Protein 5MBW (pdb70)

Structure (mmCIF, N/CA/C/O backbone):
data_5MBW
#
_entry.id   5MBW
#
_cell.length_a   206.833
_cell.length_b   206.833
_cell.length_c   206.833
_cell.angle_alpha   90.00
_cell.angle_beta   90.00
_cell.angle_gamma   90.00
#
_symmetry.space_group_name_H-M   'F 2 3'
#
loop_
_entity.id
_entity.type
_entity.pdbx_description
1 polymer 'Beta-secretase 1'
2 polymer 'BACE1 INHIBITOR PEPTIDE Pep#3'
3 non-polymer 'CHLORIDE ION'
4 water water
#
loop_
_atom_site.group_PDB
_atom_site.id
_atom_site.type_symbol
_atom_site.label_atom_id
_atom_site.label_alt_id
_atom_site.label_comp_id
_atom_site.label_asym_id
_atom_site.label_entity_id
_atom_site.label_seq_id
_atom_site.pdbx_PDB_ins_code
_atom_site.Cartn_x
_atom_site.Cartn_y
_atom_site.Cartn_z
_atom_site.occupancy
_atom_site.B_iso_or_equiv
_atom_site.auth_seq_id
_atom_site.auth_comp_id
_atom_site.auth_asym_id
_atom_site.auth_atom_id
_atom_site.pdbx_PDB_model_num
ATOM 1 N N . GLY A 1 13 ? -12.906 -45.647 -80.239 1.00 126.30 58 GLY A N 1
ATOM 2 C CA . GLY A 1 13 ? -12.107 -44.399 -80.361 1.00 120.18 58 GLY A CA 1
ATOM 3 C C . GLY A 1 13 ? -10.921 -44.575 -81.291 1.00 121.78 58 GLY A C 1
ATOM 4 O O . GLY A 1 13 ? -9.990 -45.334 -80.989 1.00 112.76 58 GLY A O 1
ATOM 5 N N . SER A 1 14 ? -10.956 -43.858 -82.418 1.00 123.97 59 SER A N 1
ATOM 6 C CA . SER A 1 14 ? -9.919 -43.952 -83.462 1.00 122.74 59 SER A CA 1
ATOM 7 C C . SER A 1 14 ? -9.652 -42.639 -84.277 1.00 127.27 59 SER A C 1
ATOM 8 O O . SER A 1 14 ? -10.434 -42.256 -85.180 1.00 138.97 59 SER A O 1
ATOM 11 N N . PHE A 1 15 ? -8.529 -41.979 -83.961 1.00 106.02 60 PHE A N 1
ATOM 12 C CA . PHE A 1 15 ? -8.222 -40.632 -84.449 1.00 85.44 60 PHE A CA 1
ATOM 13 C C . PHE A 1 15 ? -6.827 -40.612 -85.019 1.00 80.18 60 PHE A C 1
ATOM 14 O O . PHE A 1 15 ? -5.915 -40.003 -84.482 1.00 74.72 60 PHE A O 1
ATOM 22 N N . VAL A 1 16 ? -6.658 -41.298 -86.129 1.00 83.62 61 VAL A N 1
ATOM 23 C CA . VAL A 1 16 ? -5.325 -41.632 -86.580 1.00 84.77 61 VAL A CA 1
ATOM 24 C C . VAL A 1 16 ? -4.510 -40.397 -86.931 1.00 83.97 61 VAL A C 1
ATOM 25 O O . VAL A 1 16 ? -3.305 -40.381 -86.721 1.00 92.58 61 VAL A O 1
ATOM 29 N N . GLU A 1 17 ? -5.177 -39.363 -87.425 1.00 84.55 62 GLU A N 1
ATOM 30 C CA . GLU A 1 17 ? -4.528 -38.088 -87.779 1.00 83.77 62 GLU A CA 1
ATOM 31 C C . GLU A 1 17 ? -3.779 -37.381 -86.652 1.00 71.57 62 GLU A C 1
ATOM 32 O O . GLU A 1 17 ? -2.869 -36.629 -86.909 1.00 70.00 62 GLU A O 1
ATOM 38 N N . MET A 1 18 ? -4.198 -37.594 -85.414 1.00 63.39 63 MET A N 1
ATOM 39 C CA . MET A 1 18 ? -3.671 -36.838 -84.310 1.00 60.12 63 MET A CA 1
ATOM 40 C C . MET A 1 18 ? -2.664 -37.648 -83.517 1.00 60.34 63 MET A C 1
ATOM 41 O O . MET A 1 18 ? -1.970 -37.105 -82.672 1.00 61.42 63 MET A O 1
ATOM 46 N N . VAL A 1 19 ? -2.581 -38.948 -83.779 1.00 61.25 64 VAL A N 1
ATOM 47 C CA . VAL A 1 19 ? -1.576 -39.773 -83.112 1.00 60.62 64 VAL A CA 1
ATOM 48 C C . VAL A 1 19 ? -0.224 -39.280 -83.569 1.00 61.62 64 VAL A C 1
ATOM 49 O O . VAL A 1 19 ? -0.032 -39.036 -84.747 1.00 61.21 64 VAL A O 1
ATOM 53 N N . ASP A 1 20 ? 0.677 -39.092 -82.608 1.00 63.70 65 ASP A N 1
ATOM 54 C CA . ASP A 1 20 ? 2.073 -38.727 -82.842 1.00 65.60 65 ASP A CA 1
ATOM 55 C C . ASP A 1 20 ? 2.266 -37.277 -83.173 1.00 62.16 65 ASP A C 1
ATOM 56 O O . ASP A 1 20 ? 3.334 -36.907 -83.639 1.00 65.83 65 ASP A O 1
ATOM 61 N N . ASN A 1 21 ? 1.256 -36.455 -82.905 1.00 57.98 66 ASN A N 1
ATOM 62 C CA . ASN A 1 21 ? 1.291 -35.038 -83.296 1.00 54.04 66 ASN A CA 1
ATOM 63 C C . ASN A 1 21 ? 2.017 -34.109 -82.307 1.00 52.01 66 ASN A C 1
ATOM 64 O O . ASN A 1 21 ? 2.051 -32.903 -82.516 1.00 53.27 66 ASN A O 1
ATOM 69 N N . LEU A 1 22 ? 2.565 -34.654 -81.227 1.00 50.07 67 LEU A N 1
ATOM 70 C CA . LEU A 1 22 ? 3.344 -33.840 -80.324 1.00 48.02 67 LEU A CA 1
ATOM 71 C C . LEU A 1 22 ? 4.799 -34.180 -80.436 1.00 50.23 67 LEU A C 1
ATOM 72 O O . LEU A 1 22 ? 5.198 -35.224 -80.942 1.00 50.67 67 LEU A O 1
ATOM 77 N N . ARG A 1 23 ? 5.587 -33.271 -79.905 1.00 52.24 68 ARG A N 1
ATOM 78 C CA . ARG A 1 23 ? 7.008 -33.341 -79.933 1.00 54.37 68 ARG A CA 1
ATOM 79 C C . ARG A 1 23 ? 7.415 -32.640 -78.672 1.00 55.50 68 ARG A C 1
ATOM 80 O O . ARG A 1 23 ? 6.655 -31.819 -78.122 1.00 53.34 68 ARG A O 1
ATOM 88 N N . GLY A 1 24 ? 8.605 -32.965 -78.194 1.00 59.09 69 GLY A N 1
ATOM 89 C CA . GLY A 1 24 ? 9.071 -32.396 -76.932 1.00 61.50 69 GLY A CA 1
ATOM 90 C C . GLY A 1 24 ? 9.681 -33.385 -75.954 1.00 64.55 69 GLY A C 1
ATOM 91 O O . GLY A 1 24 ? 10.086 -34.491 -76.309 1.00 65.04 69 GLY A O 1
ATOM 92 N N . LYS A 1 25 ? 9.716 -32.986 -74.694 1.00 66.66 70 LYS A N 1
ATOM 93 C CA . LYS A 1 25 ? 10.556 -33.635 -73.706 1.00 66.05 70 LYS A CA 1
ATOM 94 C C . LYS A 1 25 ? 10.092 -33.054 -72.385 1.00 67.53 70 LYS A C 1
ATOM 95 O O . LYS A 1 25 ? 9.649 -31.892 -72.342 1.00 66.28 70 LYS A O 1
ATOM 101 N N . SER A 1 26 ? 10.136 -33.859 -71.317 1.00 72.88 71 SER A N 1
ATOM 102 C CA . SER A 1 26 ? 9.554 -33.446 -70.016 1.00 69.41 71 SER A CA 1
ATOM 103 C C . SER A 1 26 ? 10.241 -32.181 -69.506 1.00 69.32 71 SER A C 1
ATOM 104 O O . SER A 1 26 ? 9.594 -31.309 -68.911 1.00 66.74 71 SER A O 1
ATOM 107 N N . GLY A 1 27 ? 11.545 -32.093 -69.795 1.00 68.75 72 GLY A N 1
ATOM 108 C CA . GLY A 1 27 ? 12.395 -30.960 -69.455 1.00 67.48 72 GLY A CA 1
ATOM 109 C C . GLY A 1 27 ? 11.975 -29.616 -70.023 1.00 66.15 72 GLY A C 1
ATOM 110 O O . GLY A 1 27 ? 11.979 -28.613 -69.311 1.00 68.52 72 GLY A O 1
ATOM 111 N N . GLN A 1 28 ? 11.596 -29.579 -71.291 1.00 64.99 73 GLN A N 1
ATOM 112 C CA . GLN A 1 28 ? 11.261 -28.308 -71.918 1.00 66.88 73 GLN A CA 1
ATOM 113 C C . GLN A 1 28 ? 9.808 -28.216 -72.394 1.00 65.45 73 GLN A C 1
ATOM 114 O O . GLN A 1 28 ? 9.464 -27.304 -73.149 1.00 66.19 73 GLN A O 1
ATOM 120 N N . GLY A 1 29 ? 8.958 -29.148 -71.962 1.00 61.00 74 GLY A N 1
ATOM 121 C CA . GLY A 1 29 ? 7.584 -29.172 -72.442 1.00 60.00 74 GLY A CA 1
ATOM 122 C C . GLY A 1 29 ? 7.294 -29.850 -73.789 1.00 60.13 74 GLY A C 1
ATOM 123 O O . GLY A 1 29 ? 8.188 -30.121 -74.617 1.00 57.46 74 GLY A O 1
ATOM 124 N N . TYR A 1 30 ? 6.015 -30.131 -74.005 1.00 58.02 75 TYR A N 1
ATOM 125 C CA . TYR A 1 30 ? 5.595 -30.824 -75.203 1.00 54.40 75 TYR A CA 1
ATOM 126 C C . TYR A 1 30 ? 4.896 -29.800 -76.059 1.00 51.91 75 TYR A C 1
ATOM 127 O O . TYR A 1 30 ? 4.226 -28.907 -75.515 1.00 54.18 75 TYR A O 1
ATOM 136 N N . TYR A 1 31 ? 5.080 -29.860 -77.375 1.00 47.11 76 TYR A N 1
ATOM 137 C CA . TYR A 1 31 ? 4.388 -28.888 -78.206 1.00 45.22 76 TYR A CA 1
ATOM 138 C C . TYR A 1 31 ? 3.669 -29.509 -79.401 1.00 47.04 76 TYR A C 1
ATOM 139 O O . TYR A 1 31 ? 4.060 -30.568 -79.902 1.00 50.68 76 TYR A O 1
ATOM 148 N N . VAL A 1 32 ? 2.594 -28.847 -79.823 1.00 43.57 77 VAL A N 1
ATOM 149 C CA . VAL A 1 32 ? 1.892 -29.195 -81.036 1.00 43.29 77 VAL A CA 1
ATOM 150 C C . VAL A 1 32 ? 2.015 -28.032 -82.012 1.00 46.24 77 VAL A C 1
ATOM 151 O O . VAL A 1 32 ? 2.216 -26.882 -81.610 1.00 49.92 77 VAL A O 1
ATOM 155 N N . GLU A 1 33 ? 1.898 -28.324 -83.294 1.00 48.39 78 GLU A N 1
ATOM 156 C CA . GLU A 1 33 ? 1.998 -27.295 -84.297 1.00 50.95 78 GLU A CA 1
ATOM 157 C C . GLU A 1 33 ? 0.610 -26.745 -84.627 1.00 51.63 78 GLU A C 1
ATOM 158 O O . GLU A 1 33 ? -0.344 -27.507 -84.871 1.00 55.96 78 GLU A O 1
ATOM 164 N N . MET A 1 34 ? 0.529 -25.419 -84.645 1.00 48.64 79 MET A N 1
ATOM 165 C CA . MET A 1 34 ? -0.685 -24.697 -84.938 1.00 47.12 79 MET A CA 1
ATOM 166 C C . MET A 1 34 ? -0.452 -23.686 -86.029 1.00 46.68 79 MET A C 1
ATOM 167 O O . MET A 1 34 ? 0.678 -23.449 -86.424 1.00 47.41 79 MET A O 1
ATOM 172 N N . THR A 1 35 ? -1.520 -23.073 -86.511 1.00 43.98 80 THR A N 1
ATOM 173 C CA . THR A 1 35 ? -1.365 -21.990 -87.420 1.00 44.79 80 THR A CA 1
ATOM 174 C C . THR A 1 35 ? -2.343 -20.902 -87.082 1.00 46.25 80 THR A C 1
ATOM 175 O O . THR A 1 35 ? -3.376 -21.139 -86.456 1.00 45.83 80 THR A O 1
ATOM 179 N N . VAL A 1 36 ? -2.033 -19.707 -87.579 1.00 47.89 81 VAL A N 1
ATOM 180 C CA . VAL A 1 36 ? -2.671 -18.476 -87.143 1.00 45.48 81 VAL A CA 1
ATOM 181 C C . VAL A 1 36 ? -2.730 -17.423 -88.260 1.00 44.38 81 VAL A C 1
ATOM 182 O O . VAL A 1 36 ? -1.767 -17.214 -88.967 1.00 47.53 81 VAL A O 1
ATOM 186 N N . GLY A 1 37 ? -3.849 -16.739 -88.395 1.00 42.67 82 GLY A N 1
ATOM 187 C CA . GLY A 1 37 ? -3.916 -15.617 -89.295 1.00 42.25 82 GLY A CA 1
ATOM 188 C C . GLY A 1 37 ? -4.191 -16.038 -90.711 1.00 44.84 82 GLY A C 1
ATOM 189 O O . GLY A 1 37 ? -4.134 -17.229 -91.041 1.00 43.74 82 GLY A O 1
ATOM 190 N N . SER A 1 38 ? -4.527 -15.051 -91.541 1.00 47.92 83 SER A N 1
ATOM 191 C CA . SER A 1 38 ? -4.656 -15.248 -92.974 1.00 48.65 83 SER A CA 1
ATOM 192 C C . SER A 1 38 ? -3.700 -14.302 -93.638 1.00 52.72 83 SER A C 1
ATOM 193 O O . SER A 1 38 ? -3.679 -13.114 -93.314 1.00 55.97 83 SER A O 1
ATOM 196 N N . PRO A 1 39 ? -2.841 -14.841 -94.521 1.00 54.12 84 PRO A N 1
ATOM 197 C CA . PRO A 1 39 ? -2.668 -16.289 -94.669 1.00 51.14 84 PRO A CA 1
ATOM 198 C C . PRO A 1 39 ? -2.038 -16.865 -93.400 1.00 51.21 84 PRO A C 1
ATOM 199 O O . PRO A 1 39 ? -1.600 -16.098 -92.520 1.00 54.61 84 PRO A O 1
ATOM 203 N N . PRO A 1 40 ? -1.994 -18.197 -93.284 1.00 50.09 85 PRO A N 1
ATOM 204 C CA . PRO A 1 40 ? -1.724 -18.735 -91.971 1.00 49.04 85 PRO A CA 1
ATOM 205 C C . PRO A 1 40 ? -0.262 -18.915 -91.732 1.00 48.02 85 PRO A C 1
ATOM 206 O O . PRO A 1 40 ? 0.415 -19.442 -92.611 1.00 53.31 85 PRO A O 1
ATOM 210 N N . GLN A 1 41 ? 0.194 -18.511 -90.543 1.00 44.78 86 GLN A N 1
ATOM 211 C CA . GLN A 1 41 ? 1.585 -18.650 -90.086 1.00 43.67 86 GLN A CA 1
ATOM 212 C C . GLN A 1 41 ? 1.753 -19.818 -89.131 1.00 43.24 86 GLN A C 1
ATOM 213 O O . GLN A 1 41 ? 1.047 -19.897 -88.166 1.00 46.60 86 GLN A O 1
ATOM 219 N N . THR A 1 42 ? 2.664 -20.737 -89.402 1.00 44.84 87 THR A N 1
ATOM 220 C CA . THR A 1 42 ? 2.874 -21.899 -88.522 1.00 46.54 87 THR A CA 1
ATOM 221 C C . THR A 1 42 ? 3.711 -21.579 -87.279 1.00 48.12 87 THR A C 1
ATOM 222 O O . THR A 1 42 ? 4.790 -20.976 -87.381 1.00 54.79 87 THR A O 1
ATOM 226 N N . LEU A 1 43 ? 3.245 -22.022 -86.119 1.00 46.63 88 LEU A N 1
ATOM 227 C CA . LEU A 1 43 ? 4.018 -21.910 -84.892 1.00 49.84 88 LEU A CA 1
ATOM 228 C C . LEU A 1 43 ? 3.943 -23.212 -84.099 1.00 53.60 88 LEU A C 1
ATOM 229 O O . LEU A 1 43 ? 2.915 -23.913 -84.123 1.00 57.50 88 LEU A O 1
ATOM 234 N N . ASN A 1 44 ? 5.026 -23.541 -83.401 1.00 52.31 89 ASN A N 1
ATOM 235 C CA . ASN A 1 44 ? 4.999 -24.646 -82.469 1.00 50.39 89 ASN A CA 1
ATOM 236 C C . ASN A 1 44 ? 4.540 -24.152 -81.149 1.00 50.22 89 ASN A C 1
ATOM 237 O O . ASN A 1 44 ? 5.079 -23.151 -80.644 1.00 49.08 89 ASN A O 1
ATOM 242 N N . ILE A 1 45 ? 3.574 -24.861 -80.562 1.00 48.98 90 ILE A N 1
ATOM 243 C CA . ILE A 1 45 ? 2.938 -24.378 -79.338 1.00 47.66 90 ILE A CA 1
ATOM 244 C C . ILE A 1 45 ? 2.999 -25.361 -78.191 1.00 49.82 90 ILE A C 1
ATOM 245 O O . ILE A 1 45 ? 2.658 -26.541 -78.361 1.00 51.09 90 ILE A O 1
ATOM 250 N N . LEU A 1 46 ? 3.423 -24.862 -77.029 1.00 49.10 91 LEU A N 1
ATOM 251 C CA . LEU A 1 46 ? 3.554 -25.687 -75.850 1.00 50.28 91 LEU A CA 1
ATOM 252 C C . LEU A 1 46 ? 2.180 -25.955 -75.259 1.00 52.34 91 LEU A C 1
ATOM 253 O O . LEU A 1 46 ? 1.394 -25.051 -74.980 1.00 56.65 91 LEU A O 1
ATOM 258 N N . VAL A 1 47 ? 1.901 -27.226 -75.081 1.00 52.62 92 VAL A N 1
ATOM 259 C CA . VAL A 1 47 ? 0.658 -27.695 -74.507 1.00 51.47 92 VAL A CA 1
ATOM 260 C C . VAL A 1 47 ? 0.722 -27.556 -72.981 1.00 53.05 92 VAL A C 1
ATOM 261 O O . VAL A 1 47 ? 1.601 -28.123 -72.356 1.00 58.95 92 VAL A O 1
ATOM 265 N N . ASP A 1 48 ? -0.191 -26.817 -72.372 1.00 52.50 93 ASP A N 1
ATOM 266 C CA . ASP A 1 48 ? -0.070 -26.505 -70.951 1.00 50.47 93 ASP A CA 1
ATOM 267 C C . ASP A 1 48 ? -1.415 -26.523 -70.272 1.00 54.42 93 ASP A C 1
ATOM 268 O O . ASP A 1 48 ? -2.207 -25.564 -70.379 1.00 52.62 93 ASP A O 1
ATOM 273 N N . THR A 1 49 ? -1.663 -27.602 -69.539 1.00 55.86 94 THR A N 1
ATOM 274 C CA . THR A 1 49 ? -2.919 -27.761 -68.822 1.00 52.44 94 THR A CA 1
ATOM 275 C C . THR A 1 49 ? -2.923 -26.932 -67.558 1.00 52.01 94 THR A C 1
ATOM 276 O O . THR A 1 49 ? -3.941 -26.862 -66.879 1.00 53.38 94 THR A O 1
ATOM 280 N N . GLY A 1 50 ? -1.789 -26.304 -67.251 1.00 52.26 95 GLY A N 1
ATOM 281 C CA . GLY A 1 50 ? -1.636 -25.517 -66.029 1.00 51.94 95 GLY A CA 1
ATOM 282 C C . GLY A 1 50 ? -1.878 -24.033 -66.167 1.00 54.36 95 GLY A C 1
ATOM 283 O O . GLY A 1 50 ? -1.489 -23.262 -65.293 1.00 56.20 95 GLY A O 1
ATOM 284 N N . SER A 1 51 ? -2.522 -23.619 -67.258 1.00 54.32 96 SER A N 1
ATOM 285 C CA . SER A 1 51 ? -2.869 -22.215 -67.439 1.00 53.68 96 SER A CA 1
ATOM 286 C C . SER A 1 51 ? -3.933 -22.098 -68.492 1.00 51.79 96 SER A C 1
ATOM 287 O O . SER A 1 51 ? -4.243 -23.083 -69.135 1.00 49.71 96 SER A O 1
ATOM 290 N N . SER A 1 52 ? -4.482 -20.903 -68.684 1.00 54.97 97 SER A N 1
ATOM 291 C CA . SER A 1 52 ? -5.604 -20.768 -69.615 1.00 57.10 97 SER A CA 1
ATOM 292 C C . SER A 1 52 ? -5.478 -19.684 -70.652 1.00 56.64 97 SER A C 1
ATOM 293 O O . SER A 1 52 ? -6.487 -19.209 -71.195 1.00 63.80 97 SER A O 1
ATOM 296 N N . ASN A 1 53 ? -4.242 -19.316 -70.943 1.00 52.67 98 ASN A N 1
ATOM 297 C CA . ASN A 1 53 ? -3.946 -18.265 -71.901 1.00 48.36 98 ASN A CA 1
ATOM 298 C C . ASN A 1 53 ? -3.280 -18.787 -73.173 1.00 51.46 98 ASN A C 1
ATOM 299 O O . ASN A 1 53 ? -2.255 -19.475 -73.094 1.00 58.06 98 ASN A O 1
ATOM 304 N N . PHE A 1 54 ? -3.880 -18.505 -74.334 1.00 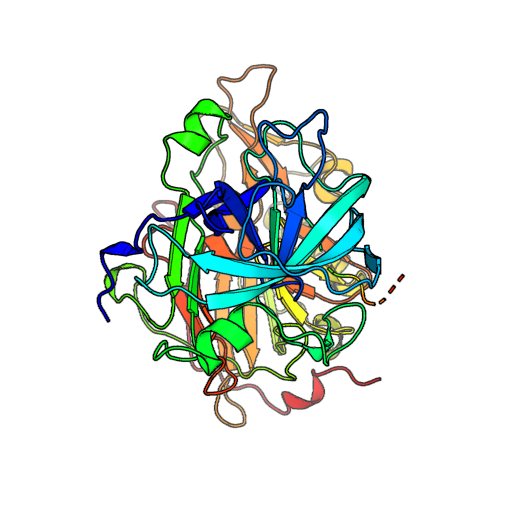47.55 99 PHE A N 1
ATOM 305 C CA . PHE A 1 54 ? -3.248 -18.776 -75.615 1.00 43.01 99 PHE A CA 1
ATOM 306 C C . PHE A 1 54 ? -2.353 -17.606 -76.009 1.00 48.07 99 PHE A C 1
ATOM 307 O O . PHE A 1 54 ? -2.854 -16.557 -76.391 1.00 52.64 99 PHE A O 1
ATOM 315 N N . ALA A 1 55 ? -1.030 -17.748 -75.911 1.00 50.01 100 ALA A N 1
ATOM 316 C CA . ALA A 1 55 ? -0.153 -16.635 -76.281 1.00 50.16 100 ALA A CA 1
ATOM 317 C C . ALA A 1 55 ? 1.049 -17.057 -77.128 1.00 53.58 100 ALA A C 1
ATOM 318 O O . ALA A 1 55 ? 1.541 -18.173 -76.962 1.00 58.38 100 ALA A O 1
ATOM 320 N N . VAL A 1 56 ? 1.505 -16.157 -78.021 1.00 52.99 101 VAL A N 1
ATOM 321 C CA . VAL A 1 56 ? 2.561 -16.429 -79.034 1.00 53.72 101 VAL A CA 1
ATOM 322 C C . VAL A 1 56 ? 3.555 -15.285 -79.112 1.00 52.83 101 VAL A C 1
ATOM 323 O O . VAL A 1 56 ? 3.149 -14.145 -78.928 1.00 55.59 101 VAL A O 1
ATOM 327 N N . GLY A 1 57 ? 4.832 -15.577 -79.385 1.00 48.88 102 GLY A N 1
ATOM 328 C CA . GLY A 1 57 ? 5.831 -14.526 -79.544 1.00 51.98 102 GLY A CA 1
ATOM 329 C C . GLY A 1 57 ? 5.533 -13.630 -80.740 1.00 55.07 102 GLY A C 1
ATOM 330 O O . GLY A 1 57 ? 5.298 -14.126 -81.814 1.00 57.09 102 GLY A O 1
ATOM 331 N N . ALA A 1 58 ? 5.529 -12.311 -80.583 1.00 56.60 103 ALA A N 1
ATOM 332 C CA . ALA A 1 58 ? 5.050 -11.466 -81.681 1.00 57.75 103 ALA A CA 1
ATOM 333 C C . ALA A 1 58 ? 6.074 -10.438 -82.050 1.00 61.84 103 ALA A C 1
ATOM 334 O O . ALA A 1 58 ? 5.763 -9.377 -82.594 1.00 64.40 103 ALA A O 1
ATOM 336 N N . ALA A 1 59 ? 7.310 -10.767 -81.732 1.00 65.99 104 ALA A N 1
ATOM 337 C CA . ALA A 1 59 ? 8.422 -9.852 -81.845 1.00 66.61 104 ALA A CA 1
ATOM 338 C C . ALA A 1 59 ? 9.628 -10.759 -81.646 1.00 66.54 104 ALA A C 1
ATOM 339 O O . ALA A 1 59 ? 9.516 -11.780 -80.937 1.00 68.65 104 ALA A O 1
ATOM 341 N N . PRO A 1 60 ? 10.776 -10.393 -82.249 1.00 64.10 105 PRO A N 1
ATOM 342 C CA . PRO A 1 60 ? 12.033 -11.141 -82.274 1.00 61.83 105 PRO A CA 1
ATOM 343 C C . PRO A 1 60 ? 12.600 -11.416 -80.905 1.00 62.50 105 PRO A C 1
ATOM 344 O O . PRO A 1 60 ? 12.349 -10.676 -79.955 1.00 63.86 105 PRO A O 1
ATOM 348 N N . HIS A 1 61 ? 13.392 -12.466 -80.804 1.00 63.32 106 HIS A N 1
ATOM 349 C CA . HIS A 1 61 ? 13.913 -12.829 -79.516 1.00 64.22 106 HIS A CA 1
ATOM 350 C C . HIS A 1 61 ? 14.984 -13.872 -79.707 1.00 67.87 106 HIS A C 1
ATOM 351 O O . HIS A 1 61 ? 14.782 -14.837 -80.412 1.00 69.10 106 HIS A O 1
ATOM 358 N N . PRO A 1 62 ? 16.130 -13.679 -79.062 1.00 74.21 107 PRO A N 1
ATOM 359 C CA . PRO A 1 62 ? 17.242 -14.599 -79.066 1.00 76.81 107 PRO A CA 1
ATOM 360 C C . PRO A 1 62 ? 16.855 -16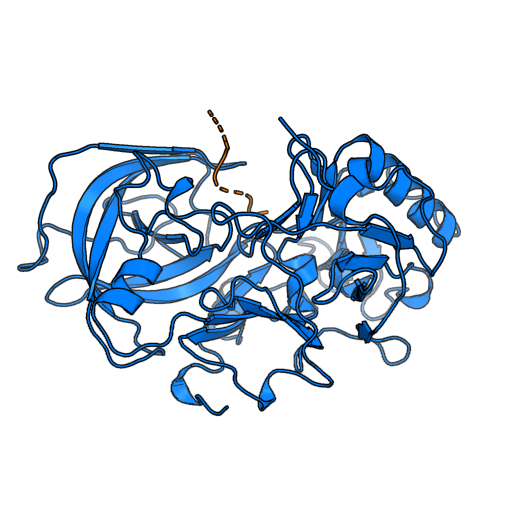.027 -79.376 1.00 74.14 107 PRO A C 1
ATOM 361 O O . PRO A 1 62 ? 17.375 -16.602 -80.309 1.00 82.39 107 PRO A O 1
ATOM 365 N N . PHE A 1 63 ? 15.928 -16.587 -78.620 1.00 72.80 108 PHE A N 1
ATOM 366 C CA . PHE A 1 63 ? 15.640 -18.010 -78.740 1.00 76.31 108 PHE A CA 1
ATOM 367 C C . PHE A 1 63 ? 14.675 -18.396 -79.855 1.00 75.36 108 PHE A C 1
ATOM 368 O O . PHE A 1 63 ? 14.658 -19.556 -80.271 1.00 79.57 108 PHE A O 1
ATOM 376 N N . LEU A 1 64 ? 13.902 -17.423 -80.339 1.00 70.60 109 LEU A N 1
ATOM 377 C CA . LEU A 1 64 ? 12.804 -17.670 -81.269 1.00 64.70 109 LEU A CA 1
ATOM 378 C C . LEU A 1 64 ? 13.249 -17.697 -82.700 1.00 64.99 109 LEU A C 1
ATOM 379 O O . LEU A 1 64 ? 13.843 -16.736 -83.155 1.00 61.66 109 LEU A O 1
ATOM 384 N N . HIS A 1 65 ? 12.950 -18.790 -83.414 1.00 71.56 110 HIS A N 1
ATOM 385 C CA . HIS A 1 65 ? 13.375 -18.889 -84.821 1.00 72.90 110 HIS A CA 1
ATOM 386 C C . HIS A 1 65 ? 12.287 -18.342 -85.723 1.00 68.83 110 HIS A C 1
ATOM 387 O O . HIS A 1 65 ? 12.509 -18.094 -86.889 1.00 70.67 110 HIS A O 1
ATOM 394 N N . ARG A 1 66 ? 11.125 -18.082 -85.137 1.00 65.33 111 ARG A N 1
ATOM 395 C CA . ARG A 1 66 ? 10.017 -17.485 -85.861 1.00 61.89 111 ARG A CA 1
ATOM 396 C C . ARG A 1 66 ? 9.014 -16.927 -84.868 1.00 59.93 111 ARG A C 1
ATOM 397 O O . ARG A 1 66 ? 9.075 -17.269 -83.693 1.00 63.91 111 ARG A O 1
ATOM 405 N N . TYR A 1 67 ? 8.103 -16.071 -85.339 1.00 56.19 112 TYR A N 1
ATOM 406 C CA . TYR A 1 67 ? 7.119 -15.402 -84.492 1.00 51.70 112 TYR A CA 1
ATOM 407 C C . TYR A 1 67 ? 5.879 -14.884 -85.285 1.00 50.89 112 TYR A C 1
ATOM 408 O O . TYR A 1 67 ? 5.921 -14.750 -86.497 1.00 52.43 112 TYR A O 1
ATOM 417 N N . TYR A 1 68 ? 4.774 -14.598 -84.594 1.00 51.43 113 TYR A N 1
ATOM 418 C CA . TYR A 1 68 ? 3.505 -14.134 -85.189 1.00 48.17 113 TYR A CA 1
ATOM 419 C C . TYR A 1 68 ? 3.611 -12.710 -85.655 1.00 50.14 113 TYR A C 1
ATOM 420 O O . TYR A 1 68 ? 3.966 -11.794 -84.873 1.00 49.57 113 TYR A O 1
ATOM 429 N N . GLN A 1 69 ? 3.263 -12.499 -86.913 1.00 48.71 114 GLN A N 1
ATOM 430 C CA . GL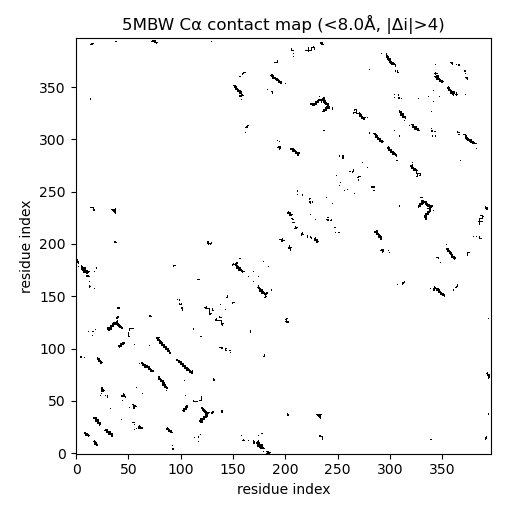N A 1 69 ? 3.297 -11.152 -87.412 1.00 52.13 114 GLN A CA 1
ATOM 431 C C . GLN A 1 69 ? 1.928 -10.624 -87.747 1.00 55.25 114 GLN A C 1
ATOM 432 O O . GLN A 1 69 ? 1.392 -10.903 -88.839 1.00 56.81 114 GLN A O 1
ATOM 438 N N . ARG A 1 70 ? 1.356 -9.853 -86.818 1.00 53.95 115 ARG A N 1
ATOM 439 C CA . ARG A 1 70 ? -0.053 -9.515 -86.943 1.00 51.43 115 ARG A CA 1
ATOM 440 C C . ARG A 1 70 ? -0.251 -8.696 -88.185 1.00 53.86 115 ARG A C 1
ATOM 441 O O . ARG A 1 70 ? -1.295 -8.800 -88.854 1.00 50.40 115 ARG A O 1
ATOM 449 N N . GLN A 1 71 ? 0.782 -7.901 -88.489 1.00 57.08 116 GLN A N 1
ATOM 450 C CA . GLN A 1 71 ? 0.706 -6.909 -89.548 1.00 60.82 116 GLN A CA 1
ATOM 451 C C . GLN A 1 71 ? 0.408 -7.603 -90.849 1.00 57.19 116 GLN A C 1
ATOM 452 O O . GLN A 1 71 ? -0.073 -6.951 -91.750 1.00 59.63 116 GLN A O 1
ATOM 458 N N . LEU A 1 72 ? 0.604 -8.928 -90.906 1.00 52.42 117 LEU A N 1
ATOM 459 C CA . LEU A 1 72 ? 0.330 -9.723 -92.115 1.00 48.97 117 LEU A CA 1
ATOM 460 C C . LEU A 1 72 ? -0.874 -10.641 -92.059 1.00 50.60 117 LEU A C 1
ATOM 461 O O . LEU A 1 72 ? -1.037 -11.498 -92.938 1.00 54.41 117 LEU A O 1
ATOM 466 N N . SER A 1 73 ? -1.703 -10.524 -91.029 1.00 50.77 118 SER A N 1
ATOM 467 C CA . SER A 1 73 ? -2.928 -11.296 -91.036 1.00 50.19 118 SER A CA 1
ATOM 468 C C . SER A 1 73 ? -4.074 -10.378 -91.357 1.00 49.75 118 SER A C 1
ATOM 469 O O . SER A 1 73 ? -4.356 -9.479 -90.585 1.00 58.11 118 SER A O 1
ATOM 472 N N . SER A 1 74 ? -4.741 -10.593 -92.482 1.00 47.82 119 SER A N 1
ATOM 473 C CA . SER A 1 74 ? -5.888 -9.778 -92.844 1.00 47.42 119 SER A CA 1
ATOM 474 C C . SER A 1 74 ? -7.046 -9.996 -91.919 1.00 49.86 119 SER A C 1
ATOM 475 O O . SER A 1 74 ? -7.955 -9.169 -91.903 1.00 55.16 119 SER A O 1
ATOM 478 N N . THR A 1 75 ? -7.033 -11.115 -91.181 1.00 46.11 120 THR A N 1
ATOM 479 C CA . THR A 1 75 ? -8.114 -11.469 -90.291 1.00 41.88 120 THR A CA 1
ATOM 480 C C . THR A 1 75 ? -7.761 -11.224 -88.850 1.00 42.05 120 THR A C 1
ATOM 481 O O . THR A 1 75 ? -8.536 -11.585 -87.960 1.00 43.78 120 THR A O 1
ATOM 485 N N . TYR A 1 76 ? -6.599 -10.643 -88.576 1.00 42.23 121 TYR A N 1
ATOM 486 C CA . TYR A 1 76 ? -6.258 -10.338 -87.174 1.00 42.80 121 TYR A CA 1
ATOM 487 C C . TYR A 1 76 ? -7.097 -9.196 -86.668 1.00 42.95 121 TYR A C 1
ATOM 488 O O . TYR A 1 76 ? -7.284 -8.231 -87.379 1.00 45.60 121 TYR A O 1
ATOM 497 N N . ARG A 1 77 ? -7.609 -9.280 -85.453 1.00 42.78 122 ARG A N 1
ATOM 498 C CA . ARG A 1 77 ? -8.278 -8.100 -84.898 1.00 46.43 122 ARG A CA 1
ATOM 499 C C . ARG A 1 77 ? -7.742 -7.695 -83.542 1.00 47.71 122 ARG A C 1
ATOM 500 O O . ARG A 1 77 ? -7.973 -8.396 -82.570 1.00 49.15 122 ARG A O 1
ATOM 508 N N . ASP A 1 78 ? -7.075 -6.541 -83.483 1.00 51.23 123 ASP A N 1
ATOM 509 C CA . ASP A 1 78 ? -6.555 -6.013 -82.231 1.00 52.31 123 ASP A CA 1
ATOM 510 C C . ASP A 1 78 ? -7.683 -5.722 -81.251 1.00 53.48 123 ASP A C 1
ATOM 511 O O . ASP A 1 78 ? -8.710 -5.179 -81.624 1.00 55.11 123 ASP A O 1
ATOM 516 N N . LEU A 1 79 ? -7.485 -6.098 -79.994 1.00 54.82 124 LEU A N 1
ATOM 517 C CA . LEU A 1 79 ? -8.459 -5.825 -78.957 1.00 57.19 124 LEU A CA 1
ATOM 518 C C . LEU A 1 79 ? -8.111 -4.634 -78.059 1.00 59.57 124 LEU A C 1
ATOM 519 O O . LEU A 1 79 ? -8.832 -4.381 -77.081 1.00 57.12 124 LEU A O 1
ATOM 524 N N . ARG A 1 80 ? -7.018 -3.930 -78.385 1.00 58.81 125 ARG A N 1
ATOM 525 C CA . ARG A 1 80 ? -6.526 -2.778 -77.620 1.00 59.15 125 ARG A CA 1
ATOM 526 C C . ARG A 1 80 ? -6.602 -2.962 -76.097 1.00 59.47 125 ARG A C 1
ATOM 527 O O . ARG A 1 80 ? -7.154 -2.106 -75.403 1.00 60.80 125 ARG A O 1
ATOM 535 N N . LYS A 1 81 ? -6.079 -4.082 -75.594 1.00 55.42 126 LYS A N 1
ATOM 536 C CA . LYS A 1 81 ? -5.886 -4.302 -74.171 1.00 54.52 126 LYS A CA 1
ATOM 537 C C . LYS A 1 81 ? -4.577 -5.024 -73.969 1.00 56.31 126 LYS A C 1
ATOM 538 O O . LYS A 1 81 ? -4.281 -6.002 -74.675 1.00 55.62 126 LYS A O 1
ATOM 544 N N . GLY A 1 82 ? -3.796 -4.557 -72.991 1.00 57.17 127 GLY A N 1
ATOM 545 C CA . GLY A 1 82 ? -2.571 -5.258 -72.579 1.00 52.68 127 GLY A CA 1
ATOM 546 C C . GLY A 1 82 ? -2.905 -6.440 -71.698 1.00 50.49 127 GLY A C 1
ATOM 547 O O . GLY A 1 82 ? -3.985 -6.511 -71.125 1.00 55.10 127 GLY A O 1
ATOM 548 N N . VAL A 1 83 ? -2.010 -7.401 -71.603 1.00 49.16 128 VAL A N 1
ATOM 549 C CA . VAL A 1 83 ? -2.173 -8.448 -70.601 1.00 50.54 128 VAL A CA 1
ATOM 550 C C . VAL A 1 83 ? -0.834 -8.765 -70.001 1.00 54.00 128 VAL A C 1
ATOM 551 O O . VAL A 1 83 ? 0.197 -8.636 -70.676 1.00 53.56 128 VAL A O 1
ATOM 555 N N . TYR A 1 84 ? -0.865 -9.212 -68.747 1.00 57.13 129 TYR A N 1
ATOM 556 C CA . TYR A 1 84 ? 0.324 -9.756 -68.111 1.00 59.29 129 TYR A CA 1
ATOM 557 C C . TYR A 1 84 ? 0.105 -11.129 -67.402 1.00 56.09 129 TYR A C 1
ATOM 558 O O . TYR A 1 84 ? -0.600 -11.225 -66.416 1.00 61.32 129 TYR A O 1
ATOM 567 N N . VAL A 1 85 ? 0.737 -12.175 -67.908 1.00 54.60 130 VAL A N 1
ATOM 568 C CA . VAL A 1 85 ? 0.743 -13.474 -67.241 1.00 55.06 130 VAL A CA 1
ATOM 569 C C . VAL A 1 85 ? 2.055 -13.820 -66.528 1.00 56.52 130 VAL A C 1
ATOM 570 O O . VAL A 1 85 ? 3.105 -13.837 -67.155 1.00 55.06 130 VAL A O 1
ATOM 574 N N . PRO A 1 86 ? 1.989 -14.076 -65.209 1.00 56.79 131 PRO A N 1
ATOM 575 C CA . PRO A 1 86 ? 3.101 -14.626 -64.455 1.00 56.20 131 PRO A CA 1
ATOM 576 C C . PRO A 1 86 ? 2.891 -16.092 -64.136 1.00 57.62 131 PRO A C 1
ATOM 577 O O . PRO A 1 86 ? 1.937 -16.449 -63.452 1.00 61.33 131 PRO A O 1
ATOM 581 N N . TYR A 1 87 ? 3.794 -16.927 -64.617 1.00 57.64 132 TYR A N 1
ATOM 582 C CA . TYR A 1 87 ? 3.818 -18.336 -64.272 1.00 56.15 132 TYR A CA 1
ATOM 583 C C . TYR A 1 87 ? 4.714 -18.605 -63.081 1.00 55.91 132 TYR A C 1
ATOM 584 O O . TYR A 1 87 ? 5.449 -17.696 -62.650 1.00 53.34 132 TYR A O 1
ATOM 593 N N . THR A 1 88 ? 4.657 -19.856 -62.584 1.00 55.41 133 THR A N 1
ATOM 594 C CA . THR A 1 88 ? 5.447 -20.304 -61.426 1.00 57.34 133 THR A CA 1
ATOM 595 C C . THR A 1 88 ? 6.880 -19.919 -61.611 1.00 59.63 133 THR A C 1
ATOM 596 O O . THR A 1 88 ? 7.433 -19.293 -60.752 1.00 63.65 133 THR A O 1
ATOM 600 N N . GLN A 1 89 ? 7.491 -20.277 -62.728 1.00 64.15 134 GLN A N 1
ATOM 601 C CA . GLN A 1 89 ? 8.697 -19.564 -63.147 1.00 68.53 134 GLN A CA 1
ATOM 602 C C . GLN A 1 89 ? 8.531 -19.068 -64.576 1.00 62.85 134 GLN A C 1
ATOM 603 O O . GLN A 1 89 ? 8.059 -19.794 -65.433 1.00 62.98 134 GLN A O 1
ATOM 609 N N . GLY A 1 90 ? 8.907 -17.816 -64.802 1.00 63.38 135 GLY A N 1
ATOM 610 C CA . GLY A 1 90 ? 8.802 -17.156 -66.095 1.00 59.79 135 GLY A CA 1
ATOM 611 C C . GLY A 1 90 ? 7.538 -16.326 -66.165 1.00 60.99 135 GLY A C 1
ATOM 612 O O . GLY A 1 90 ? 6.524 -16.682 -65.545 1.00 64.06 135 GLY A O 1
ATOM 613 N N . LYS A 1 91 ? 7.597 -15.231 -66.918 1.00 57.02 136 LYS A N 1
ATOM 614 C CA . LYS A 1 91 ? 6.449 -14.375 -67.123 1.00 56.35 136 LYS A CA 1
ATOM 615 C C . LYS A 1 91 ? 6.565 -13.619 -68.442 1.00 57.73 136 LYS A C 1
ATOM 616 O O . LYS A 1 91 ? 7.644 -13.482 -68.998 1.00 62.86 136 LYS A O 1
ATOM 622 N N . TRP A 1 92 ? 5.446 -13.129 -68.948 1.00 54.54 137 TRP A N 1
ATOM 623 C CA . TRP A 1 92 ? 5.451 -12.356 -70.159 1.00 52.77 137 TRP A CA 1
ATOM 624 C C . TRP A 1 92 ? 4.359 -11.269 -70.139 1.00 54.69 137 TRP A C 1
ATOM 625 O O . TRP A 1 92 ? 3.518 -11.232 -69.243 1.00 53.06 137 TRP A O 1
ATOM 636 N N . GLU A 1 93 ? 4.430 -10.357 -71.104 1.00 56.63 138 GLU A N 1
ATOM 637 C CA . GLU A 1 93 ? 3.379 -9.398 -71.363 1.00 58.56 138 GLU A CA 1
ATOM 638 C C . GLU A 1 93 ? 3.211 -9.143 -72.859 1.00 58.75 138 GLU A C 1
ATOM 639 O O . GLU A 1 93 ? 4.158 -9.239 -73.659 1.00 56.20 138 GLU A O 1
ATOM 645 N N . GLY A 1 94 ? 1.974 -8.841 -73.228 1.00 57.68 139 GLY A N 1
ATOM 646 C CA . GLY A 1 94 ? 1.620 -8.720 -74.615 1.00 53.62 139 GLY A CA 1
ATOM 647 C C . GLY A 1 94 ? 0.399 -7.864 -74.818 1.00 53.84 139 GLY A C 1
ATOM 648 O O . GLY A 1 94 ? -0.095 -7.216 -73.899 1.00 55.70 139 GLY A O 1
ATOM 649 N N . GLU A 1 95 ? -0.076 -7.867 -76.047 1.00 53.01 140 GLU A N 1
ATOM 650 C CA . GLU A 1 95 ? -1.263 -7.174 -76.411 1.00 54.42 140 GLU A CA 1
ATOM 651 C C . GLU A 1 95 ? -2.247 -8.250 -76.787 1.00 51.61 140 GLU A C 1
ATOM 652 O O . GLU A 1 95 ? -1.873 -9.217 -77.441 1.00 51.05 140 GLU A O 1
ATOM 658 N N . LEU A 1 96 ? -3.497 -8.092 -76.357 1.00 50.84 141 LEU A N 1
ATOM 659 C CA . LEU A 1 96 ? -4.600 -8.991 -76.742 1.00 48.35 141 LEU A CA 1
ATOM 660 C C . LEU A 1 96 ? -5.198 -8.659 -78.103 1.00 49.60 141 LEU A C 1
ATOM 661 O O . LEU A 1 96 ? -5.097 -7.511 -78.582 1.00 51.92 141 LEU A O 1
ATOM 666 N N . GLY A 1 97 ? -5.825 -9.668 -78.706 1.00 45.81 142 GLY A N 1
ATOM 667 C CA . GLY A 1 97 ? -6.398 -9.579 -80.056 1.00 44.76 142 GLY A CA 1
ATOM 668 C C . GLY A 1 97 ? -7.059 -10.904 -80.434 1.00 43.88 142 GLY A C 1
ATOM 669 O O . GLY A 1 97 ? -7.010 -11.834 -79.652 1.00 46.20 142 GLY A O 1
ATOM 670 N N . THR A 1 98 ? -7.673 -11.023 -81.610 1.00 42.09 143 THR A N 1
ATOM 671 C CA . THR A 1 98 ? -8.146 -12.329 -82.063 1.00 41.78 143 THR A CA 1
ATOM 672 C C . THR A 1 98 ? -7.641 -12.686 -83.454 1.00 42.48 143 THR A C 1
ATOM 673 O O . THR A 1 98 ? -7.292 -11.794 -84.238 1.00 46.84 143 THR A O 1
ATOM 677 N N . ASP A 1 99 ? -7.614 -13.965 -83.800 1.00 40.20 144 ASP A N 1
ATOM 678 C CA . ASP A 1 99 ? -7.356 -14.311 -85.200 1.00 43.28 144 ASP A CA 1
ATOM 679 C C . ASP A 1 99 ? -7.742 -15.735 -85.443 1.00 42.00 144 ASP A C 1
ATOM 680 O O . ASP A 1 99 ? -8.039 -16.446 -84.518 1.00 45.42 144 ASP A O 1
ATOM 685 N N . LEU A 1 100 ? -7.702 -16.174 -86.680 1.00 41.89 145 LEU A N 1
ATOM 686 C CA . LEU A 1 100 ? -8.115 -17.532 -86.986 1.00 43.84 145 LEU A CA 1
ATOM 687 C C . LEU A 1 100 ? -7.002 -18.565 -86.807 1.00 47.57 145 LEU A C 1
ATOM 688 O O . LEU A 1 100 ? -5.870 -18.411 -87.314 1.00 49.13 145 LEU A O 1
ATOM 693 N N . VAL A 1 101 ? -7.368 -19.639 -86.106 1.00 44.98 146 VAL A N 1
ATOM 694 C CA . VAL A 1 101 ? -6.448 -20.649 -85.682 1.00 41.05 146 VAL A CA 1
ATOM 695 C C . VAL A 1 101 ? -6.882 -22.034 -86.161 1.00 44.80 146 VAL A C 1
ATOM 696 O O . VAL A 1 101 ? -8.091 -22.331 -86.273 1.00 42.92 146 VAL A O 1
ATOM 700 N N . SER A 1 102 ? -5.876 -22.871 -86.444 1.00 47.33 147 SER A N 1
ATOM 701 C CA . SER A 1 102 ? -6.051 -24.234 -86.940 1.00 49.40 147 SER A CA 1
ATOM 702 C C . SER A 1 102 ? -5.030 -25.150 -86.343 1.00 54.83 147 SER A C 1
ATOM 703 O O . SER A 1 102 ? -3.936 -24.703 -86.000 1.00 69.24 147 SER A O 1
ATOM 706 N N . ILE A 1 103 ? -5.333 -26.438 -86.266 1.00 51.42 148 ILE A N 1
ATOM 707 C CA . ILE A 1 103 ? -4.281 -27.387 -85.963 1.00 49.54 148 ILE A CA 1
ATOM 708 C C . ILE A 1 103 ? -4.064 -28.389 -87.079 1.00 52.79 148 ILE A C 1
ATOM 709 O O . ILE A 1 103 ? -4.927 -29.228 -87.328 1.00 55.91 148 ILE A O 1
ATOM 714 N N . PRO A 1 104 ? -2.912 -28.306 -87.774 1.00 53.86 149 PRO A N 1
ATOM 715 C CA . PRO A 1 104 ? -2.658 -29.196 -88.922 1.00 51.10 149 PRO A CA 1
ATOM 716 C C . PRO A 1 104 ? -2.826 -30.683 -88.603 1.00 54.71 149 PRO A C 1
ATOM 717 O O . PRO A 1 104 ? -3.462 -31.378 -89.379 1.00 61.06 149 PRO A O 1
ATOM 721 N N . HIS A 1 105 ? -2.296 -31.179 -87.484 1.00 54.68 150 HIS A N 1
ATOM 722 C CA . HIS A 1 105 ? -2.550 -32.575 -87.141 1.00 57.11 150 HIS A CA 1
ATOM 723 C C . HIS A 1 105 ? -3.596 -32.692 -86.034 1.00 59.93 150 HIS A C 1
ATOM 724 O O . HIS A 1 105 ? -3.416 -33.372 -85.024 1.00 62.25 150 HIS A O 1
ATOM 731 N N . GLY A 1 106 ? -4.695 -31.990 -86.245 1.00 59.66 151 GLY A N 1
ATOM 732 C CA . GLY A 1 106 ? -5.843 -32.030 -85.367 1.00 55.84 151 GLY A CA 1
ATOM 733 C C . GLY A 1 106 ? -7.080 -32.041 -86.244 1.00 55.00 151 GLY A C 1
ATOM 734 O O . GLY A 1 106 ? -7.022 -32.374 -87.427 1.00 60.83 151 GLY A O 1
ATOM 735 N N . PRO A 1 107 ? -8.215 -31.662 -85.686 1.00 49.14 152 PRO A N 1
ATOM 736 C CA . PRO A 1 107 ? -9.373 -31.674 -86.533 1.00 46.64 152 PRO A CA 1
ATOM 737 C C . PRO A 1 107 ? -9.308 -30.594 -87.599 1.00 48.65 152 PRO A C 1
ATOM 738 O O . PRO A 1 107 ? -8.807 -29.506 -87.358 1.00 54.45 152 PRO A O 1
ATOM 742 N N . ASN A 1 108 ? -9.829 -30.883 -88.779 1.00 53.24 153 ASN A N 1
ATOM 743 C CA . ASN A 1 108 ? -9.913 -29.889 -89.850 1.00 54.87 153 ASN A CA 1
ATOM 744 C C . ASN A 1 108 ? -10.964 -28.844 -89.593 1.00 52.89 153 ASN A C 1
ATOM 745 O O . ASN A 1 108 ? -11.988 -28.809 -90.315 1.00 56.17 153 ASN A O 1
ATOM 750 N N . VAL A 1 109 ? -10.723 -28.015 -88.575 1.00 47.43 154 VAL A N 1
ATOM 751 C CA . VAL A 1 109 ? -11.564 -26.859 -88.330 1.00 51.40 154 VAL A CA 1
ATOM 752 C C . VAL A 1 109 ? -10.789 -25.586 -88.031 1.00 55.79 154 VAL A C 1
ATOM 753 O O . VAL A 1 109 ? -9.729 -25.631 -87.419 1.00 59.80 154 VAL A O 1
ATOM 757 N N . THR A 1 110 ? -11.341 -24.452 -88.455 1.00 60.13 155 THR A N 1
ATOM 758 C CA . THR A 1 110 ? -10.786 -23.123 -88.164 1.00 58.30 155 THR A CA 1
ATOM 759 C C . THR A 1 110 ? -11.660 -22.387 -87.130 1.00 58.48 155 THR A C 1
ATOM 760 O O . THR A 1 110 ? -12.876 -22.488 -87.139 1.00 63.31 155 THR A O 1
ATOM 764 N N . VAL A 1 111 ? -11.043 -21.601 -86.270 1.00 53.50 156 VAL A N 1
ATOM 765 C CA . VAL A 1 111 ? -11.715 -21.092 -85.119 1.00 47.34 156 VAL A CA 1
ATOM 766 C C . VAL A 1 111 ? -11.144 -19.712 -84.816 1.00 50.52 156 VAL A C 1
ATOM 767 O O . VAL A 1 111 ? -9.913 -19.513 -84.905 1.00 55.27 156 VAL A O 1
ATOM 771 N N . ARG A 1 112 ? -12.012 -18.738 -84.502 1.00 47.59 157 ARG A N 1
ATOM 772 C CA . ARG A 1 112 ? -11.519 -17.425 -84.078 1.00 42.19 157 ARG A CA 1
ATOM 773 C C . ARG A 1 112 ? -11.242 -17.517 -82.609 1.00 40.24 157 ARG A C 1
ATOM 774 O O . ARG A 1 112 ? -12.104 -17.905 -81.864 1.00 43.18 157 ARG A O 1
ATOM 782 N N . ALA A 1 113 ? -10.042 -17.173 -82.196 1.00 38.34 158 ALA A N 1
ATOM 783 C CA . ALA A 1 113 ? -9.642 -17.326 -80.829 1.00 39.30 158 ALA A CA 1
ATOM 784 C C . ALA A 1 113 ? -8.924 -16.064 -80.267 1.00 43.15 158 ALA A C 1
ATOM 785 O O . ALA A 1 113 ? -8.353 -15.273 -81.018 1.00 47.01 158 ALA A O 1
ATOM 787 N N . ASN A 1 114 ? -8.958 -15.868 -78.947 1.00 45.16 159 ASN A N 1
ATOM 788 C CA . ASN A 1 114 ? -8.215 -14.791 -78.326 1.00 42.71 159 ASN A CA 1
ATOM 789 C C . ASN A 1 114 ? -6.776 -15.269 -78.378 1.00 43.57 159 ASN A C 1
ATOM 790 O O . ASN A 1 114 ? -6.511 -16.439 -78.159 1.00 46.19 159 ASN A O 1
ATOM 795 N N . ILE A 1 115 ? -5.854 -14.378 -78.714 1.00 44.64 160 ILE A N 1
ATOM 796 C CA . ILE A 1 115 ? -4.435 -14.683 -78.826 1.00 45.80 160 ILE A CA 1
ATOM 797 C C . ILE A 1 115 ? -3.725 -13.516 -78.195 1.00 48.38 160 ILE A C 1
ATOM 798 O O . ILE A 1 115 ? -4.136 -12.361 -78.394 1.00 51.77 160 ILE A O 1
ATOM 803 N N . ALA A 1 116 ? -2.675 -13.794 -77.426 1.00 46.01 161 ALA A N 1
ATOM 804 C CA . ALA A 1 116 ? -1.900 -12.711 -76.872 1.00 46.87 161 ALA A CA 1
ATOM 805 C C . ALA A 1 116 ? -0.615 -12.643 -77.666 1.00 48.49 161 ALA A C 1
ATOM 806 O O . ALA A 1 116 ? 0.082 -13.637 -77.843 1.00 51.68 161 ALA A O 1
ATOM 808 N N . ALA A 1 117 ? -0.333 -11.461 -78.186 1.00 47.21 162 ALA A N 1
ATOM 809 C CA . ALA A 1 117 ? 0.895 -11.212 -78.858 1.00 46.06 162 ALA A CA 1
ATOM 810 C C . ALA A 1 117 ? 1.918 -10.896 -77.759 1.00 49.28 162 ALA A C 1
ATOM 811 O O . ALA A 1 117 ? 1.804 -9.894 -77.056 1.00 50.71 162 ALA A O 1
ATOM 813 N N . ILE A 1 118 ? 2.894 -11.777 -77.569 1.00 51.79 163 ILE A N 1
ATOM 814 C CA . ILE A 1 118 ? 3.859 -11.603 -76.491 1.00 53.85 163 ILE A CA 1
ATOM 815 C C . ILE A 1 118 ? 4.926 -10.655 -76.964 1.00 58.15 163 ILE A C 1
ATOM 816 O O . ILE A 1 118 ? 5.578 -10.912 -77.987 1.00 63.54 163 ILE A O 1
ATOM 821 N N . THR A 1 119 ? 5.117 -9.568 -76.221 1.00 58.89 164 THR A N 1
ATOM 822 C CA . THR A 1 119 ? 6.036 -8.531 -76.663 1.00 60.12 164 THR A CA 1
ATOM 823 C C . THR A 1 119 ? 7.244 -8.394 -75.732 1.00 65.88 164 THR A C 1
ATOM 824 O O . THR A 1 119 ? 8.279 -7.890 -76.169 1.00 70.27 164 THR A O 1
ATOM 828 N N . GLU A 1 120 ? 7.112 -8.833 -74.472 1.00 64.72 165 GLU A N 1
ATOM 829 C CA . GLU A 1 120 ? 8.229 -8.888 -73.510 1.00 64.37 165 GLU A CA 1
ATOM 830 C C . GLU A 1 120 ? 8.184 -10.180 -72.731 1.00 61.99 165 GLU A C 1
ATOM 831 O O . GLU A 1 120 ? 7.155 -10.574 -72.232 1.00 63.42 165 GLU A O 1
ATOM 837 N N . SER A 1 121 ? 9.301 -10.845 -72.593 1.00 61.26 166 SER A N 1
ATOM 838 C CA . SER A 1 121 ? 9.275 -12.106 -71.917 1.00 62.23 166 SER A CA 1
ATOM 839 C C . SER A 1 121 ? 10.309 -11.981 -70.850 1.00 65.59 166 SER A C 1
ATOM 840 O O . SER A 1 121 ? 11.225 -11.188 -70.976 1.00 73.62 166 SER A O 1
ATOM 843 N N . ASP A 1 122 ? 10.185 -12.760 -69.792 1.00 66.67 167 ASP A N 1
ATOM 844 C CA . ASP A 1 122 ? 11.322 -12.959 -68.899 1.00 68.52 167 ASP A CA 1
ATOM 845 C C . ASP A 1 122 ? 11.389 -14.370 -68.328 1.00 64.17 167 ASP A C 1
ATOM 846 O O . ASP A 1 122 ? 10.466 -14.814 -67.626 1.00 63.75 167 ASP A O 1
ATOM 851 N N . LYS A 1 123 ? 12.508 -15.044 -68.613 1.00 60.26 168 LYS A N 1
ATOM 852 C CA . 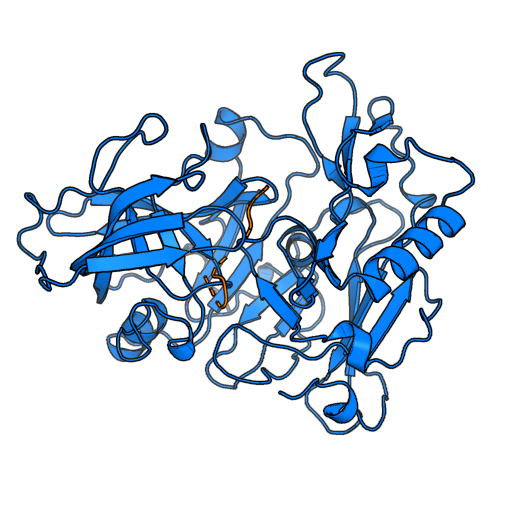LYS A 1 123 ? 12.745 -16.454 -68.255 1.00 57.92 168 LYS A CA 1
ATOM 853 C C . LYS A 1 123 ? 11.590 -17.309 -68.715 1.00 56.08 168 LYS A C 1
ATOM 854 O O . LYS A 1 123 ? 11.194 -18.222 -68.010 1.00 55.22 168 LYS A O 1
ATOM 860 N N . PHE A 1 124 ? 11.043 -17.000 -69.891 1.00 55.55 169 PHE A N 1
ATOM 861 C CA . PHE A 1 124 ? 9.893 -17.736 -70.385 1.00 55.24 169 PHE A CA 1
ATOM 862 C C . PHE A 1 124 ? 10.277 -18.718 -71.476 1.00 57.09 169 PHE A C 1
ATOM 863 O O . PHE A 1 124 ? 10.170 -19.925 -71.258 1.00 56.09 169 PHE A O 1
ATOM 871 N N . PHE A 1 125 ? 10.722 -18.205 -72.633 1.00 58.36 170 PHE A N 1
ATOM 872 C CA . PHE A 1 125 ? 11.196 -19.071 -73.728 1.00 57.92 170 PHE A CA 1
ATOM 873 C C . PHE A 1 125 ? 12.492 -19.751 -73.361 1.00 60.17 170 PHE A C 1
ATOM 874 O O . PHE A 1 125 ? 13.377 -19.142 -72.727 1.00 63.45 170 PHE A O 1
ATOM 882 N N . ILE A 1 126 ? 12.618 -21.003 -73.781 1.00 58.34 171 ILE A N 1
ATOM 883 C CA . ILE A 1 126 ? 13.802 -21.781 -73.451 1.00 59.77 171 ILE A CA 1
ATOM 884 C C . ILE A 1 126 ? 14.732 -21.889 -74.648 1.00 63.03 171 ILE A C 1
ATOM 885 O O . ILE A 1 126 ? 14.255 -21.999 -75.772 1.00 64.64 171 ILE A O 1
ATOM 890 N N . ASN A 1 127 ? 16.042 -21.844 -74.410 1.00 65.16 172 ASN A N 1
ATOM 891 C CA . ASN A 1 127 ? 17.004 -21.982 -75.489 1.00 68.83 172 ASN A CA 1
ATOM 892 C C . ASN A 1 127 ? 16.964 -23.348 -76.212 1.00 73.86 172 ASN A C 1
ATOM 893 O O . ASN A 1 127 ? 17.228 -24.417 -75.601 1.00 74.02 172 ASN A O 1
ATOM 898 N N . GLY A 1 128 ? 16.636 -23.296 -77.512 1.00 71.56 173 GLY A N 1
ATOM 899 C CA . GLY A 1 128 ? 16.421 -24.491 -78.336 1.00 69.68 173 GLY A CA 1
ATOM 900 C C . GLY A 1 128 ? 15.327 -25.424 -77.832 1.00 69.53 173 GLY A C 1
ATOM 901 O O . GLY A 1 128 ? 15.454 -26.649 -77.890 1.00 67.72 173 GLY A O 1
ATOM 902 N N . SER A 1 129 ? 14.248 -24.841 -77.327 1.00 67.95 174 SER A N 1
ATOM 903 C CA . SER A 1 129 ? 13.125 -25.610 -76.845 1.00 66.92 174 SER A CA 1
ATOM 904 C C . SER A 1 129 ? 12.235 -25.910 -78.030 1.00 70.12 174 SER A C 1
ATOM 905 O O . SER A 1 129 ? 11.294 -26.717 -77.938 1.00 75.95 174 SER A O 1
ATOM 908 N N . ASN A 1 130 ? 12.516 -25.234 -79.139 1.00 70.72 175 ASN A N 1
ATOM 909 C CA . ASN A 1 130 ? 11.732 -25.392 -80.351 1.00 71.15 175 ASN A CA 1
ATOM 910 C C . ASN A 1 130 ? 10.259 -24.869 -80.403 1.00 62.48 175 ASN A C 1
ATOM 911 O O . ASN A 1 130 ? 9.676 -24.811 -81.471 1.00 55.99 175 ASN A O 1
ATOM 916 N N . TRP A 1 131 ? 9.662 -24.483 -79.278 1.00 59.63 176 TRP A N 1
ATOM 917 C CA . TRP A 1 131 ? 8.323 -23.890 -79.309 1.00 57.13 176 TRP A CA 1
ATOM 918 C C . TRP A 1 131 ? 8.343 -22.385 -79.201 1.00 57.71 176 TRP A C 1
ATOM 919 O O . TRP A 1 131 ? 9.255 -21.843 -78.601 1.00 64.47 176 TRP A O 1
ATOM 930 N N . GLU A 1 132 ? 7.326 -21.714 -79.739 1.00 54.15 177 GLU A N 1
ATOM 931 C CA . GLU A 1 132 ? 7.319 -20.247 -79.825 1.00 53.03 177 GLU A CA 1
ATOM 932 C C . GLU A 1 132 ? 6.090 -19.635 -79.159 1.00 53.17 177 GLU A C 1
ATOM 933 O O . GLU A 1 132 ? 5.891 -18.413 -79.209 1.00 54.39 177 GLU A O 1
ATOM 939 N N . GLY A 1 133 ? 5.259 -20.475 -78.540 1.00 50.31 178 GLY A N 1
ATOM 940 C CA . GLY A 1 133 ? 3.979 -20.031 -77.991 1.00 45.52 178 GLY A CA 1
ATOM 941 C C . GLY A 1 133 ? 3.490 -21.032 -76.961 1.00 48.31 178 GLY A C 1
ATOM 942 O O . GLY A 1 133 ? 4.074 -22.100 -76.779 1.00 53.60 178 GLY A O 1
ATOM 943 N N . ILE A 1 134 ? 2.410 -20.689 -76.277 1.00 47.60 179 ILE A N 1
ATOM 944 C CA . ILE A 1 134 ? 1.835 -21.536 -75.236 1.00 46.32 179 ILE A CA 1
ATOM 945 C C . ILE A 1 134 ? 0.327 -21.614 -75.422 1.00 45.35 179 ILE A C 1
ATOM 946 O O . ILE A 1 134 ? -0.315 -20.623 -75.753 1.00 42.41 179 ILE A O 1
ATOM 951 N N . LEU A 1 135 ? -0.226 -22.802 -75.196 1.00 47.06 180 LEU A N 1
ATOM 952 C CA . LEU A 1 135 ? -1.647 -23.054 -75.341 1.00 43.87 180 LEU A CA 1
ATOM 953 C C . LEU A 1 135 ? -2.180 -23.499 -73.988 1.00 48.67 180 LEU A C 1
ATOM 954 O O . LEU A 1 135 ? -1.993 -24.648 -73.604 1.00 53.14 180 LEU A O 1
ATOM 959 N N . GLY A 1 136 ? -2.802 -22.576 -73.253 1.00 51.18 181 GLY A N 1
ATOM 960 C CA . GLY A 1 136 ? -3.294 -22.838 -71.906 1.00 49.07 181 GLY A CA 1
ATOM 961 C C . GLY A 1 136 ? -4.596 -23.577 -72.066 1.00 50.66 181 GLY A C 1
ATOM 962 O O . GLY A 1 136 ? -5.558 -22.996 -72.586 1.00 54.04 181 GLY A O 1
ATOM 963 N N . LEU A 1 137 ? -4.618 -24.845 -71.632 1.00 47.67 182 LEU A N 1
ATOM 964 C CA . LEU A 1 137 ? -5.764 -25.737 -71.804 1.00 44.89 182 LEU A CA 1
ATOM 965 C C . LEU A 1 137 ? -6.716 -25.773 -70.621 1.00 50.04 182 LEU A C 1
ATOM 966 O O . LEU A 1 137 ? -7.721 -26.501 -70.648 1.00 55.76 182 LEU A O 1
ATOM 971 N N . ALA A 1 138 ? -6.434 -24.992 -69.579 1.00 48.90 183 ALA A N 1
ATOM 972 C CA . ALA A 1 138 ? -7.274 -25.031 -68.390 1.00 48.84 183 ALA A CA 1
ATOM 973 C C . ALA A 1 138 ? -8.506 -24.080 -68.487 1.00 53.50 183 ALA A C 1
ATOM 974 O O . ALA A 1 138 ? -8.889 -23.682 -69.589 1.00 58.50 183 ALA A O 1
ATOM 976 N N . TYR A 1 139 ? -9.143 -23.731 -67.361 1.00 52.60 184 TYR A N 1
ATOM 977 C CA . TYR A 1 139 ? -10.459 -23.088 -67.414 1.00 49.85 184 TYR A CA 1
ATOM 978 C C . TYR A 1 139 ? -10.353 -21.590 -67.258 1.00 50.88 184 TYR A C 1
ATOM 979 O O . TYR A 1 139 ? -9.330 -21.092 -66.765 1.00 55.50 184 TYR A O 1
ATOM 988 N N . ALA A 1 140 ? -11.426 -20.879 -67.614 1.00 46.87 185 ALA A N 1
ATOM 989 C CA . ALA A 1 140 ? -11.407 -19.434 -67.685 1.00 44.60 185 ALA A CA 1
ATOM 990 C C . ALA A 1 140 ? -11.140 -18.753 -66.370 1.00 49.23 185 ALA A C 1
ATOM 991 O O . ALA A 1 140 ? -10.612 -17.626 -66.339 1.00 53.93 185 ALA A O 1
ATOM 993 N N . GLU A 1 141 ? -11.477 -19.407 -65.271 1.00 51.77 186 GLU A N 1
ATOM 994 C CA . GLU A 1 141 ? -11.268 -18.735 -64.004 1.00 57.04 186 GLU A CA 1
ATOM 995 C C . GLU A 1 141 ? -9.812 -18.308 -63.826 1.00 56.43 186 GLU A C 1
ATOM 996 O O . GLU A 1 141 ? -9.543 -17.340 -63.163 1.00 59.50 186 GLU A O 1
ATOM 1002 N N . ILE A 1 142 ? -8.861 -18.990 -64.444 1.00 53.80 187 ILE A N 1
ATOM 1003 C CA . ILE A 1 142 ? -7.507 -18.559 -64.240 1.00 51.79 187 ILE A CA 1
ATOM 1004 C C . ILE A 1 142 ? -6.896 -17.818 -65.429 1.00 55.11 187 ILE A C 1
ATOM 1005 O O . ILE A 1 142 ? -5.718 -17.426 -65.374 1.00 61.91 187 ILE A O 1
ATOM 1010 N N . ALA A 1 143 ? -7.688 -17.594 -66.483 1.00 50.42 188 ALA A N 1
ATOM 1011 C CA . ALA A 1 143 ? -7.291 -16.680 -67.554 1.00 45.52 188 ALA A CA 1
ATOM 1012 C C . ALA A 1 143 ? -6.952 -15.283 -66.986 1.00 48.48 188 ALA A C 1
ATOM 1013 O O . ALA A 1 143 ? -7.721 -14.752 -66.150 1.00 50.15 188 ALA A O 1
ATOM 1015 N N . ARG A 1 144 ? -5.816 -14.697 -67.405 1.00 46.91 189 ARG A N 1
ATOM 1016 C CA . ARG A 1 144 ? -5.613 -13.259 -67.206 1.00 47.69 189 ARG A CA 1
ATOM 1017 C C . ARG A 1 144 ? -5.952 -12.568 -68.539 1.00 49.87 189 ARG A C 1
ATOM 1018 O O . ARG A 1 144 ? -5.713 -13.152 -69.599 1.00 45.43 189 ARG A O 1
ATOM 1026 N N . PRO A 1 145 ? -6.491 -11.323 -68.498 1.00 54.57 190 PRO A N 1
ATOM 1027 C CA . PRO A 1 145 ? -6.697 -10.484 -67.288 1.00 55.08 190 PRO A CA 1
ATOM 1028 C C . PRO A 1 145 ? -7.892 -10.903 -66.470 1.00 57.41 190 PRO A C 1
ATOM 1029 O O . PRO A 1 145 ? -7.990 -10.438 -65.367 1.00 63.92 190 PRO A O 1
ATOM 1033 N N . ASP A 1 146 ? -8.802 -11.736 -66.993 1.00 57.51 191 ASP A N 1
ATOM 1034 C CA . ASP A 1 146 ? -10.007 -12.163 -66.245 1.00 58.63 191 ASP A CA 1
ATOM 1035 C C . ASP A 1 146 ? -10.767 -13.264 -66.949 1.00 58.35 191 ASP A C 1
ATOM 1036 O O . ASP A 1 146 ? -10.424 -13.632 -68.069 1.00 62.20 191 ASP A O 1
ATOM 1041 N N . ASP A 1 147 ? -11.808 -13.792 -66.311 1.00 62.83 192 ASP A N 1
ATOM 1042 C CA . ASP A 1 147 ? -12.451 -15.044 -66.786 1.00 63.31 192 ASP A CA 1
ATOM 1043 C C . ASP A 1 147 ? -13.357 -14.862 -67.962 1.00 60.05 192 ASP A C 1
ATOM 1044 O O . ASP A 1 147 ? -13.753 -15.849 -68.564 1.00 61.92 192 ASP A O 1
ATOM 1049 N N . SER A 1 148 ? -13.691 -13.617 -68.293 1.00 57.09 193 SER A N 1
ATOM 1050 C CA . SER A 1 148 ? -14.406 -13.344 -69.541 1.00 54.52 193 SER A CA 1
ATOM 1051 C C . SER A 1 148 ? -13.504 -13.476 -70.771 1.00 55.47 193 SER A C 1
ATOM 1052 O O . SER A 1 148 ? -14.002 -13.531 -71.888 1.00 61.89 193 SER A O 1
ATOM 1055 N N . LEU A 1 149 ? -12.186 -13.529 -70.589 1.00 53.40 194 LEU A N 1
ATOM 1056 C CA . LEU A 1 149 ? -11.313 -13.848 -71.720 1.00 53.68 194 LEU A CA 1
ATOM 1057 C C . LEU A 1 149 ? -11.306 -15.345 -72.029 1.00 54.12 194 LEU A C 1
ATOM 1058 O O . LEU A 1 149 ? -10.497 -16.122 -71.488 1.00 55.94 194 LEU A O 1
ATOM 1063 N N . GLU A 1 150 ? -12.193 -15.711 -72.943 1.00 50.23 195 GLU A N 1
ATOM 1064 C CA . GLU A 1 150 ? -12.459 -17.092 -73.291 1.00 50.80 195 GLU A CA 1
ATOM 1065 C C . GLU A 1 150 ? -11.233 -17.861 -73.815 1.00 48.53 195 GLU A C 1
ATOM 1066 O O . GLU A 1 150 ? -10.683 -17.488 -74.857 1.00 52.77 195 GLU A O 1
ATOM 1072 N N . PRO A 1 151 ? -10.808 -18.935 -73.106 1.00 45.10 196 PRO A N 1
ATOM 1073 C CA . PRO A 1 151 ? -9.681 -19.832 -73.395 1.00 42.36 196 PRO A CA 1
ATOM 1074 C C . PRO A 1 151 ? -9.803 -20.484 -74.735 1.00 41.38 196 PRO A C 1
ATOM 1075 O O . PRO A 1 151 ? -10.896 -20.642 -75.215 1.00 44.69 196 PRO A O 1
ATOM 1079 N N . PHE A 1 152 ? -8.697 -20.902 -75.329 1.00 41.49 197 PHE A N 1
ATOM 1080 C CA . PHE A 1 152 ? -8.768 -21.458 -76.667 1.00 40.07 197 PHE A CA 1
ATOM 1081 C C . PHE A 1 152 ? -9.711 -22.634 -76.751 1.00 40.35 197 PHE A C 1
ATOM 1082 O O . PHE A 1 152 ? -10.529 -22.705 -77.668 1.00 39.62 197 PHE A O 1
ATOM 1090 N N . PHE A 1 153 ? -9.627 -23.546 -75.784 1.00 43.45 198 PHE A N 1
ATOM 1091 C CA . PHE A 1 153 ? -10.419 -24.777 -75.899 1.00 45.89 198 PHE A CA 1
ATOM 1092 C C . PHE A 1 153 ? -11.905 -24.499 -75.894 1.00 46.24 198 PHE A C 1
ATOM 1093 O O . PHE A 1 153 ? -12.648 -25.059 -76.706 1.00 49.28 198 PHE A O 1
ATOM 1101 N N . ASP A 1 154 ? -12.309 -23.586 -75.018 1.00 46.26 199 ASP A N 1
ATOM 1102 C CA . ASP A 1 154 ? -13.682 -23.132 -74.926 1.00 47.33 199 ASP A CA 1
ATOM 1103 C C . ASP A 1 154 ? -14.197 -22.676 -76.277 1.00 45.38 199 ASP A C 1
ATOM 1104 O O . ASP A 1 154 ? -15.285 -23.084 -76.694 1.00 44.89 199 ASP A O 1
ATOM 1109 N N . SER A 1 155 ? -13.401 -21.872 -76.981 1.00 43.32 200 SER A N 1
ATOM 1110 C CA . SER A 1 155 ? -13.820 -21.367 -78.275 1.00 43.65 200 SER A CA 1
ATOM 1111 C C . SER A 1 155 ? -13.917 -22.502 -79.234 1.00 43.73 200 SER A C 1
ATOM 1112 O O . SER A 1 155 ? -14.853 -22.553 -80.042 1.00 43.81 200 SER A O 1
ATOM 1115 N N . LEU A 1 156 ? -12.958 -23.420 -79.165 1.00 42.45 201 LEU A N 1
ATOM 1116 C CA . LEU A 1 156 ? -12.965 -24.508 -80.137 1.00 45.53 201 LEU A CA 1
ATOM 1117 C C . LEU A 1 156 ? -14.297 -25.278 -80.034 1.00 45.56 201 LEU A C 1
ATOM 1118 O O . LEU A 1 156 ? -15.051 -25.509 -81.015 1.00 39.92 201 LEU A O 1
ATOM 1123 N N . VAL A 1 157 ? -14.587 -25.612 -78.791 1.00 45.77 202 VAL A N 1
ATOM 1124 C CA . VAL A 1 157 ? -15.806 -26.277 -78.468 1.00 47.00 202 VAL A CA 1
ATOM 1125 C C . VAL A 1 157 ? -17.044 -25.448 -78.801 1.00 43.91 202 VAL A C 1
ATOM 1126 O O . VAL A 1 157 ? -17.970 -25.979 -79.355 1.00 43.75 202 VAL A O 1
ATOM 1130 N N . LYS A 1 158 ? -17.066 -24.156 -78.502 1.00 44.24 203 LYS A N 1
ATOM 1131 C CA . LYS A 1 158 ? -18.280 -23.388 -78.807 1.00 43.70 203 LYS A CA 1
ATOM 1132 C C . LYS A 1 158 ? -18.568 -23.269 -80.307 1.00 47.18 203 LYS A C 1
ATOM 1133 O O . LYS A 1 158 ? -19.728 -23.376 -80.705 1.00 52.90 203 LYS A O 1
ATOM 1139 N N . GLN A 1 159 ? -17.524 -23.087 -81.129 1.00 48.85 204 GLN A N 1
ATOM 1140 C CA . GLN A 1 159 ? -17.684 -22.733 -82.560 1.00 45.61 204 GLN A CA 1
ATOM 1141 C C . GLN A 1 159 ? -17.713 -23.906 -83.560 1.00 47.65 204 GLN A C 1
ATOM 1142 O O . GLN A 1 159 ? -18.064 -23.699 -84.716 1.00 46.35 204 GLN A O 1
ATOM 1148 N N . THR A 1 160 ? -17.339 -25.117 -83.127 1.00 50.81 205 THR A N 1
ATOM 1149 C CA . THR A 1 160 ? -17.291 -26.304 -84.006 1.00 51.38 205 THR A CA 1
ATOM 1150 C C . THR A 1 160 ? -17.963 -27.494 -83.357 1.00 55.17 205 THR A C 1
ATOM 1151 O O . THR A 1 160 ? -18.391 -27.403 -82.231 1.00 61.14 205 THR A O 1
ATOM 1155 N N . HIS A 1 161 ? -17.992 -28.637 -84.040 1.00 59.56 206 HIS A N 1
ATOM 1156 C CA . HIS A 1 161 ? -18.587 -29.827 -83.460 1.00 56.39 206 HIS A CA 1
ATOM 1157 C C . HIS A 1 161 ? -17.642 -30.700 -82.655 1.00 55.33 206 HIS A C 1
ATOM 1158 O O . HIS A 1 161 ? -17.945 -31.836 -82.382 1.00 60.34 206 HIS A O 1
ATOM 1165 N N . VAL A 1 162 ? -16.501 -30.174 -82.257 1.00 52.01 207 VAL A N 1
ATOM 1166 C CA . VAL A 1 162 ? -15.576 -30.942 -81.457 1.00 49.68 207 VAL A CA 1
ATOM 1167 C C . VAL A 1 162 ? -16.175 -31.129 -80.073 1.00 49.12 207 VAL A C 1
ATOM 1168 O O . VAL A 1 162 ? -16.664 -30.170 -79.460 1.00 50.55 207 VAL A O 1
ATOM 1172 N N . PRO A 1 163 ? -16.155 -32.365 -79.568 1.00 48.24 208 PRO A N 1
ATOM 1173 C CA . PRO A 1 163 ? -16.657 -32.650 -78.214 1.00 45.63 208 PRO A CA 1
ATOM 1174 C C . PRO A 1 163 ? -15.746 -32.026 -77.156 1.00 46.31 208 PRO A C 1
ATOM 1175 O O . PRO A 1 163 ? -14.573 -31.843 -77.394 1.00 47.37 208 PRO A O 1
ATOM 1179 N N . ASN A 1 164 ? -16.290 -31.731 -75.983 1.00 48.94 209 ASN A N 1
ATOM 1180 C CA . ASN A 1 164 ? -15.585 -31.000 -74.944 1.00 45.83 209 ASN A CA 1
ATOM 1181 C C . ASN A 1 164 ? -14.706 -31.906 -74.091 1.00 48.81 209 ASN A C 1
ATOM 1182 O O . ASN A 1 164 ? -14.930 -32.115 -72.885 1.00 50.06 209 ASN A O 1
ATOM 1187 N N . LEU A 1 165 ? -13.664 -32.415 -74.729 1.00 48.22 210 LEU A N 1
ATOM 1188 C CA . LEU A 1 165 ? -12.821 -33.403 -74.124 1.00 46.83 210 LEU A CA 1
ATOM 1189 C C . LEU A 1 165 ? -11.540 -33.489 -74.931 1.00 48.27 210 LEU A C 1
ATOM 1190 O O . LEU A 1 165 ? -11.572 -33.395 -76.155 1.00 49.56 210 LEU A O 1
ATOM 1195 N N . PHE A 1 166 ? -10.410 -33.659 -74.263 1.00 47.49 211 PHE A N 1
ATOM 1196 C CA . PHE A 1 166 ? -9.178 -33.993 -74.965 1.00 47.18 211 PHE A CA 1
ATOM 1197 C C . PHE A 1 166 ? -8.291 -34.895 -74.109 1.00 52.28 211 PHE A C 1
ATOM 1198 O O . PHE A 1 166 ? -8.483 -35.014 -72.877 1.00 56.57 211 PHE A O 1
ATOM 1206 N N . SER A 1 167 ? -7.321 -35.541 -74.741 1.00 51.20 212 SER A N 1
ATOM 1207 C CA . SER A 1 167 ? -6.498 -36.485 -74.013 1.00 53.96 212 SER A CA 1
ATOM 1208 C C . SER A 1 167 ? -5.042 -36.304 -74.372 1.00 57.13 212 SER A C 1
ATOM 1209 O O . SER A 1 167 ? -4.746 -35.866 -75.477 1.00 64.10 212 SER A O 1
ATOM 1212 N N . LEU A 1 168 ? -4.137 -36.638 -73.449 1.00 54.52 213 LEU A N 1
ATOM 1213 C CA . LEU A 1 168 ? -2.708 -36.426 -73.659 1.00 51.56 213 LEU A CA 1
ATOM 1214 C C . LEU A 1 168 ? -1.962 -37.684 -73.401 1.00 55.03 213 LEU A C 1
ATOM 1215 O O . LEU A 1 168 ? -2.120 -38.319 -72.354 1.00 54.73 213 LEU A O 1
ATOM 1220 N N . GLN A 1 169 ? -1.134 -38.056 -74.359 1.00 57.21 214 GLN A N 1
ATOM 1221 C CA . GLN A 1 169 ? -0.184 -39.114 -74.127 1.00 56.31 214 GLN A CA 1
ATOM 1222 C C . GLN A 1 169 ? 1.181 -38.493 -74.190 1.00 58.01 214 GLN A C 1
ATOM 1223 O O . GLN A 1 169 ? 1.711 -38.307 -75.277 1.00 69.16 214 GLN A O 1
ATOM 1229 N N . LEU A 1 170 ? 1.757 -38.137 -73.054 1.00 55.21 215 LEU A N 1
ATOM 1230 C CA . LEU A 1 170 ? 3.124 -37.624 -73.071 1.00 53.39 215 LEU A CA 1
ATOM 1231 C C . LEU A 1 170 ? 4.100 -38.790 -73.047 1.00 59.95 215 LEU A C 1
ATOM 1232 O O . LEU A 1 170 ? 3.994 -39.666 -72.182 1.00 66.88 215 LEU A O 1
ATOM 1237 N N . CYS A 1 171 ? 5.025 -38.828 -74.007 1.00 65.38 216 CYS A N 1
ATOM 1238 C CA . CYS A 1 171 ? 5.951 -39.961 -74.127 1.00 73.28 216 CYS A CA 1
ATOM 1239 C C . CYS A 1 171 ? 7.360 -39.545 -73.816 1.00 73.44 216 CYS A C 1
ATOM 1240 O O . CYS A 1 171 ? 7.855 -38.631 -74.453 1.00 75.99 216 CYS A O 1
ATOM 1243 N N . GLY A 1 172 ? 8.003 -40.207 -72.847 1.00 73.50 217 GLY A N 1
ATOM 1244 C CA . GLY A 1 172 ? 9.431 -39.980 -72.558 1.00 70.90 217 GLY A CA 1
ATOM 1245 C C . GLY A 1 172 ? 10.296 -40.884 -73.425 1.00 74.82 217 GLY A C 1
ATOM 1246 O O . GLY A 1 172 ? 9.888 -42.001 -73.762 1.00 76.25 217 GLY A O 1
ATOM 1247 N N . ALA A 1 173 ? 11.482 -40.421 -73.809 1.00 77.17 218 ALA A N 1
ATOM 1248 C CA . ALA A 1 173 ? 12.344 -41.230 -74.702 1.00 81.26 218 ALA A CA 1
ATOM 1249 C C . ALA A 1 173 ? 12.958 -42.416 -74.006 1.00 83.60 218 ALA A C 1
ATOM 1250 O O . ALA A 1 173 ? 13.271 -43.432 -74.652 1.00 82.91 218 ALA A O 1
ATOM 1252 N N . GLY A 1 174 ? 13.154 -42.264 -72.695 1.00 85.49 219 GLY A N 1
ATOM 1253 C CA . GLY A 1 174 ? 14.000 -43.181 -71.935 1.00 87.97 219 GLY A CA 1
ATOM 1254 C C . GLY A 1 174 ? 15.428 -42.684 -71.737 1.00 86.98 219 GLY A C 1
ATOM 1255 O O . GLY A 1 174 ? 16.110 -43.130 -70.837 1.00 87.36 219 GLY A O 1
ATOM 1256 N N . PHE A 1 175 ? 15.873 -41.743 -72.568 1.00 91.11 220 PHE A N 1
ATOM 1257 C CA . PHE A 1 175 ? 17.272 -41.261 -72.580 1.00 89.33 220 PHE A CA 1
ATOM 1258 C C . PHE A 1 175 ? 17.329 -39.753 -72.951 1.00 86.53 220 PHE A C 1
ATOM 1259 O O . PHE A 1 175 ? 16.295 -39.150 -73.292 1.00 81.35 220 PHE A O 1
ATOM 1267 N N . PRO A 1 176 ? 18.522 -39.127 -72.864 1.00 85.83 221 PRO A N 1
ATOM 1268 C CA . PRO A 1 176 ? 18.643 -37.710 -73.223 1.00 85.16 221 PRO A CA 1
ATOM 1269 C C . PRO A 1 176 ? 18.313 -37.457 -74.691 1.00 85.48 221 PRO A C 1
ATOM 1270 O O . PRO A 1 176 ? 18.576 -38.317 -75.532 1.00 87.24 221 PRO A O 1
ATOM 1274 N N . LEU A 1 177 ? 17.734 -36.290 -74.982 1.00 83.63 222 LEU A N 1
ATOM 1275 C CA . LEU A 1 177 ? 17.463 -35.870 -76.359 1.00 80.68 222 LEU A CA 1
ATOM 1276 C C . LEU A 1 177 ? 18.043 -34.508 -76.734 1.00 84.83 222 LEU A C 1
ATOM 1277 O O . LEU A 1 177 ? 17.608 -33.467 -76.213 1.00 87.80 222 LEU A O 1
ATOM 1282 N N . ASN A 1 178 ? 19.028 -34.531 -77.630 1.00 84.88 223 ASN A N 1
ATOM 1283 C CA . ASN A 1 178 ? 19.307 -33.439 -78.561 1.00 83.98 223 ASN A CA 1
ATOM 1284 C C . ASN A 1 178 ? 18.145 -32.549 -78.981 1.00 87.83 223 ASN A C 1
ATOM 1285 O O . ASN A 1 178 ? 16.961 -32.881 -78.794 1.00 90.72 223 ASN A O 1
ATOM 1290 N N . GLN A 1 179 ? 18.486 -31.445 -79.633 1.00 84.34 224 GLN A N 1
ATOM 1291 C CA . GLN A 1 179 ? 17.475 -30.681 -80.327 1.00 79.63 224 GLN A CA 1
ATOM 1292 C C . GLN A 1 179 ? 17.103 -31.385 -81.654 1.00 78.67 224 GLN A C 1
ATOM 1293 O O . GLN A 1 179 ? 15.902 -31.543 -81.969 1.00 68.23 224 GLN A O 1
ATOM 1299 N N . SER A 1 180 ? 18.132 -31.821 -82.405 1.00 82.35 225 SER A N 1
ATOM 1300 C CA . SER A 1 180 ? 17.946 -32.592 -83.643 1.00 83.85 225 SER A CA 1
ATOM 1301 C C . SER A 1 180 ? 17.050 -33.782 -83.392 1.00 89.82 225 SER A C 1
ATOM 1302 O O . SER A 1 180 ? 16.108 -34.009 -84.142 1.00 103.45 225 SER A O 1
ATOM 1305 N N . GLU A 1 181 ? 17.340 -34.536 -82.332 1.00 91.38 226 GLU A N 1
ATOM 1306 C CA . GLU A 1 181 ? 16.575 -35.745 -81.997 1.00 87.32 226 GLU A CA 1
ATOM 1307 C C . GLU A 1 181 ? 15.137 -35.508 -81.524 1.00 83.46 226 GLU A C 1
ATOM 1308 O O . GLU A 1 181 ? 14.269 -36.324 -81.829 1.00 81.11 226 GLU A O 1
ATOM 1314 N N . VAL A 1 182 ? 14.901 -34.420 -80.773 1.00 80.96 227 VAL A N 1
ATOM 1315 C CA . VAL A 1 182 ? 13.542 -33.976 -80.362 1.00 75.70 227 VAL A CA 1
ATOM 1316 C C . VAL A 1 182 ? 12.640 -33.702 -81.575 1.00 73.45 227 VAL A C 1
ATOM 1317 O O . VAL A 1 182 ? 11.465 -34.075 -81.586 1.00 69.06 227 VAL A O 1
ATOM 1321 N N . LEU A 1 183 ? 13.223 -33.057 -82.585 1.00 72.63 228 LEU A N 1
ATOM 1322 C CA . LEU A 1 183 ? 12.540 -32.653 -83.809 1.00 70.78 228 LEU A CA 1
ATOM 1323 C C . LEU A 1 183 ? 12.112 -33.881 -84.602 1.00 71.95 228 LEU A C 1
ATOM 1324 O O . LEU A 1 183 ? 10.975 -33.950 -85.058 1.00 77.71 228 LEU A O 1
ATOM 1329 N N . ALA A 1 184 ? 13.029 -34.842 -84.739 1.00 74.35 229 ALA A N 1
ATOM 1330 C CA . ALA A 1 184 ? 12.801 -36.113 -85.440 1.00 77.72 229 ALA A CA 1
ATOM 1331 C C . ALA A 1 184 ? 12.026 -37.226 -84.649 1.00 82.07 229 ALA A C 1
ATOM 1332 O O . ALA A 1 184 ? 11.302 -38.008 -85.255 1.00 91.66 229 ALA A O 1
ATOM 1334 N N . SER A 1 185 ? 12.179 -37.298 -83.325 1.00 79.91 230 SER A N 1
ATOM 1335 C CA . SER A 1 185 ? 11.507 -38.293 -82.483 1.00 76.66 230 SER A CA 1
ATOM 1336 C C . SER A 1 185 ? 10.022 -37.956 -82.376 1.00 77.46 230 SER A C 1
ATOM 1337 O O . SER A 1 185 ? 9.655 -36.812 -82.609 1.00 79.28 230 SER A O 1
ATOM 1340 N N . VAL A 1 186 ? 9.169 -38.937 -82.048 1.00 79.55 231 VAL A N 1
ATOM 1341 C CA . VAL A 1 186 ? 7.759 -38.647 -81.677 1.00 75.65 231 VAL A CA 1
ATOM 1342 C C . VAL A 1 186 ? 7.636 -38.418 -80.182 1.00 73.12 231 VAL A C 1
ATOM 1343 O O . VAL A 1 186 ? 8.021 -39.266 -79.384 1.00 78.54 231 VAL A O 1
ATOM 1347 N N . GLY A 1 187 ? 7.089 -37.273 -79.808 1.00 71.59 232 GLY A N 1
ATOM 1348 C CA . GLY A 1 187 ? 6.992 -36.913 -78.396 1.00 68.51 232 GLY A CA 1
ATOM 1349 C C . GLY A 1 187 ? 5.686 -37.238 -77.709 1.00 64.00 232 GLY A C 1
ATOM 1350 O O . GLY A 1 187 ? 5.569 -37.051 -76.507 1.00 63.08 232 GLY A O 1
ATOM 1351 N N . GLY A 1 188 ? 4.713 -37.730 -78.464 1.00 63.41 233 GLY A N 1
ATOM 1352 C CA . GLY A 1 188 ? 3.435 -38.076 -77.896 1.00 60.42 233 GLY A CA 1
ATOM 1353 C C . GLY A 1 188 ? 2.282 -37.626 -78.759 1.00 61.95 233 GLY A C 1
ATOM 1354 O O . GLY A 1 188 ? 2.466 -37.194 -79.921 1.00 60.27 233 GLY A O 1
ATOM 1355 N N . SER A 1 189 ? 1.091 -37.733 -78.173 1.00 58.13 234 SER A N 1
ATOM 1356 C CA . SER A 1 189 ? -0.153 -37.468 -78.863 1.00 55.97 234 SER A CA 1
ATOM 1357 C C . SER A 1 189 ? -1.093 -36.639 -78.017 1.00 57.09 234 SER A C 1
ATOM 1358 O O . SER A 1 189 ? -1.229 -36.834 -76.788 1.00 55.79 234 SER A O 1
ATOM 1361 N N . MET A 1 190 ? -1.733 -35.684 -78.688 1.00 57.65 235 MET A N 1
ATOM 1362 C CA . MET A 1 190 ? -2.812 -34.923 -78.089 1.00 54.25 235 MET A CA 1
ATOM 1363 C C . MET A 1 190 ? -4.034 -35.194 -78.914 1.00 53.39 235 MET A C 1
ATOM 1364 O O . MET A 1 190 ? -4.095 -34.743 -80.060 1.00 58.38 235 MET A O 1
ATOM 1369 N N . ILE A 1 191 ? -4.985 -35.947 -78.356 1.00 50.43 236 ILE A N 1
ATOM 1370 C CA . ILE A 1 191 ? -6.193 -36.310 -79.080 1.00 49.10 236 ILE A CA 1
ATOM 1371 C C . ILE A 1 191 ? -7.253 -35.317 -78.709 1.00 49.08 236 ILE A C 1
ATOM 1372 O O . ILE A 1 191 ? -7.573 -35.175 -77.543 1.00 57.72 236 ILE A O 1
ATOM 1377 N N . ILE A 1 192 ? -7.782 -34.620 -79.698 1.00 48.39 237 ILE A N 1
ATOM 1378 C CA . ILE A 1 192 ? -8.716 -33.522 -79.467 1.00 47.70 237 ILE A CA 1
ATOM 1379 C C . ILE A 1 192 ? -10.140 -33.952 -79.810 1.00 48.88 237 ILE A C 1
ATOM 1380 O O . ILE A 1 192 ? -10.422 -34.352 -80.950 1.00 48.27 237 ILE A O 1
ATOM 1385 N N . GLY A 1 193 ? -11.027 -33.870 -78.817 1.00 48.39 238 GLY A N 1
ATOM 1386 C CA . GLY A 1 193 ? -12.418 -34.264 -78.968 1.00 46.08 238 GLY A CA 1
ATOM 1387 C C . GLY A 1 193 ? -12.567 -35.764 -78.890 1.00 49.56 238 GLY A C 1
ATOM 1388 O O . GLY A 1 193 ? -13.618 -36.305 -79.265 1.00 52.37 238 GLY A O 1
ATOM 1389 N N . GLY A 1 194 ? -11.538 -36.454 -78.395 1.00 47.43 239 GLY A N 1
ATOM 1390 C CA . GLY A 1 194 ? -11.605 -37.897 -78.379 1.00 49.30 239 GLY A CA 1
ATOM 1391 C C . GLY A 1 194 ? -10.724 -38.667 -77.431 1.00 54.15 239 GLY A C 1
ATOM 1392 O O . GLY A 1 194 ? -9.920 -38.108 -76.679 1.00 57.16 239 GLY A O 1
ATOM 1393 N N . ILE A 1 195 ? -10.922 -39.979 -77.464 1.00 58.33 240 ILE A N 1
ATOM 1394 C CA . ILE A 1 195 ? -10.029 -40.950 -76.852 1.00 59.90 240 ILE A CA 1
ATOM 1395 C C . ILE A 1 195 ? -9.645 -41.960 -77.926 1.00 62.63 240 ILE A C 1
ATOM 1396 O O . ILE A 1 195 ? -10.515 -42.518 -78.598 1.00 63.85 240 ILE A O 1
ATOM 1401 N N . ASP A 1 196 ? -8.348 -42.186 -78.094 1.00 64.91 241 ASP A N 1
ATOM 1402 C CA . ASP A 1 196 ? -7.865 -43.205 -79.016 1.00 68.97 241 ASP A CA 1
ATOM 1403 C C . ASP A 1 196 ? -7.510 -44.491 -78.256 1.00 70.43 241 ASP A C 1
ATOM 1404 O O . ASP A 1 196 ? -6.697 -44.462 -77.331 1.00 64.63 241 ASP A O 1
ATOM 1409 N N . HIS A 1 197 ? -8.113 -45.611 -78.663 1.00 75.58 242 HIS A N 1
ATOM 1410 C CA . HIS A 1 197 ? -8.067 -46.824 -77.862 1.00 81.86 242 HIS A CA 1
ATOM 1411 C C . HIS A 1 197 ? -6.702 -47.434 -77.834 1.00 83.08 242 HIS A C 1
ATOM 1412 O O . HIS A 1 197 ? -6.355 -48.091 -76.853 1.00 95.35 242 HIS A O 1
ATOM 1419 N N . SER A 1 198 ? -5.917 -47.190 -78.884 1.00 79.09 243 SER A N 1
ATOM 1420 C CA . SER A 1 198 ? -4.560 -47.756 -79.028 1.00 74.23 243 SER A CA 1
ATOM 1421 C C . SER A 1 198 ? -3.432 -47.121 -78.176 1.00 71.87 243 SER A C 1
ATOM 1422 O O . SER A 1 198 ? -2.329 -47.654 -78.105 1.00 77.23 243 SER A O 1
ATOM 1425 N N . LEU A 1 199 ? -3.687 -45.986 -77.553 1.00 66.29 244 LEU A N 1
ATOM 1426 C CA . LEU A 1 199 ? -2.648 -45.300 -76.816 1.00 64.24 244 LEU A CA 1
ATOM 1427 C C . LEU A 1 199 ? -2.514 -45.761 -75.377 1.00 63.52 244 LEU A C 1
ATOM 1428 O O . LEU A 1 199 ? -1.622 -45.297 -74.657 1.00 63.27 244 LEU A O 1
ATOM 1433 N N . TYR A 1 200 ? -3.422 -46.625 -74.929 1.00 61.77 245 TYR A N 1
ATOM 1434 C CA . TYR A 1 200 ? -3.393 -47.068 -73.537 1.00 61.80 245 TYR A CA 1
ATOM 1435 C C . TYR A 1 200 ? -3.707 -48.520 -73.412 1.00 63.25 245 TYR A C 1
ATOM 1436 O O . TYR A 1 200 ? -4.335 -49.083 -74.304 1.00 64.67 245 TYR A O 1
ATOM 1445 N N . THR A 1 201 ? -3.257 -49.124 -72.313 1.00 64.11 246 THR A N 1
ATOM 1446 C CA . THR A 1 201 ? -3.689 -50.478 -71.944 1.00 67.15 246 THR A CA 1
ATOM 1447 C C . THR A 1 201 ? -4.367 -50.476 -70.596 1.00 70.00 246 THR A C 1
ATOM 1448 O O . THR A 1 201 ? -4.161 -49.563 -69.763 1.00 71.99 246 THR A O 1
ATOM 1452 N N . GLY A 1 202 ? -5.186 -51.501 -70.386 1.00 68.35 247 GLY A N 1
ATOM 1453 C CA . GLY A 1 202 ? -5.978 -51.572 -69.167 1.00 69.75 247 GLY A CA 1
ATOM 1454 C C . GLY A 1 202 ? -7.176 -50.647 -69.236 1.00 68.84 247 GLY A C 1
ATOM 1455 O O . GLY A 1 202 ? -7.735 -50.422 -70.309 1.00 68.88 247 GLY A O 1
ATOM 1456 N N . SER A 1 203 ? -7.564 -50.097 -68.096 1.00 69.09 248 SER A N 1
ATOM 1457 C CA . SER A 1 203 ? -8.823 -49.378 -68.010 1.00 69.17 248 SER A CA 1
ATOM 1458 C C . SER A 1 203 ? -8.735 -47.925 -67.586 1.00 67.88 248 SER A C 1
ATOM 1459 O O . SER A 1 203 ? -7.837 -47.539 -66.842 1.00 72.64 248 SER A O 1
ATOM 1462 N N . LEU A 1 204 ? -9.688 -47.117 -68.032 1.00 64.68 249 LEU A N 1
ATOM 1463 C CA . LEU A 1 204 ? -9.692 -45.736 -67.617 1.00 61.64 249 LEU A CA 1
ATOM 1464 C C . LEU A 1 204 ? -10.334 -45.534 -66.249 1.00 63.81 249 LEU A C 1
ATOM 1465 O O . LEU A 1 204 ? -11.485 -45.900 -66.021 1.00 69.35 249 LEU A O 1
ATOM 1470 N N . TRP A 1 205 ? -9.567 -44.971 -65.330 1.00 60.77 250 TRP A N 1
ATOM 1471 C CA . TRP A 1 205 ? -10.081 -44.694 -64.022 1.00 62.53 250 TRP A CA 1
ATOM 1472 C C . TRP A 1 205 ? -10.196 -43.207 -63.896 1.00 63.23 250 TRP A C 1
ATOM 1473 O O . TRP A 1 205 ? -9.194 -42.513 -64.030 1.00 72.96 250 TRP A O 1
ATOM 1484 N N . TYR A 1 206 ? -11.410 -42.710 -63.670 1.00 61.27 251 TYR A N 1
ATOM 1485 C CA . TYR A 1 206 ? -11.655 -41.264 -63.516 1.00 57.83 251 TYR A CA 1
ATOM 1486 C C . TYR A 1 206 ? -11.703 -40.727 -62.103 1.00 59.01 251 TYR A C 1
ATOM 1487 O O . TYR A 1 206 ? -12.248 -41.351 -61.192 1.00 70.20 251 TYR A O 1
ATOM 1496 N N . THR A 1 207 ? -11.127 -39.553 -61.939 1.00 56.15 252 THR A N 1
ATOM 1497 C CA . THR A 1 207 ? -11.228 -38.801 -60.713 1.00 57.72 252 THR A CA 1
ATOM 1498 C C . THR A 1 207 ? -12.036 -37.534 -61.017 1.00 57.97 252 THR A C 1
ATOM 1499 O O . THR A 1 207 ? -11.923 -37.006 -62.115 1.00 60.90 252 THR A O 1
ATOM 1503 N N . PRO A 1 208 ? -12.852 -37.038 -60.064 1.00 58.25 253 PRO A N 1
ATOM 1504 C CA . PRO A 1 208 ? -13.656 -35.829 -60.289 1.00 57.60 253 PRO A CA 1
ATOM 1505 C C . PRO A 1 208 ? -12.786 -34.626 -60.314 1.00 62.19 253 PRO A C 1
ATOM 1506 O O . PRO A 1 208 ? -11.748 -34.609 -59.639 1.00 70.68 253 PRO A O 1
ATOM 1510 N N . ILE A 1 209 ? -13.205 -33.621 -61.074 1.00 61.43 254 ILE A N 1
ATOM 1511 C CA . ILE A 1 209 ? -12.542 -32.323 -61.054 1.00 59.20 254 ILE A CA 1
ATOM 1512 C C . ILE A 1 209 ? -13.174 -31.527 -59.913 1.00 59.04 254 ILE A C 1
ATOM 1513 O O . ILE A 1 209 ? -14.371 -31.240 -59.936 1.00 58.61 254 ILE A O 1
ATOM 1518 N N . ARG A 1 210 ? -12.387 -31.180 -58.906 1.00 58.94 255 ARG A N 1
ATOM 1519 C CA . ARG A 1 210 ? -12.967 -30.512 -57.752 1.00 60.64 255 ARG A CA 1
ATOM 1520 C C . ARG A 1 210 ? -13.599 -29.171 -58.118 1.00 57.72 255 ARG A C 1
ATOM 1521 O O . ARG A 1 210 ? -14.612 -28.825 -57.586 1.00 55.17 255 ARG A O 1
ATOM 1529 N N . ARG A 1 211 ? -12.987 -28.422 -59.027 1.00 59.88 256 ARG A N 1
ATOM 1530 C CA . ARG A 1 211 ? -13.419 -27.078 -59.360 1.00 59.54 256 ARG A CA 1
ATOM 1531 C C . ARG A 1 211 ? -12.805 -26.720 -60.670 1.00 65.17 256 ARG A C 1
ATOM 1532 O O . ARG A 1 211 ? -11.611 -26.968 -60.880 1.00 63.85 256 ARG A O 1
ATOM 1540 N N . GLU A 1 212 ? -13.601 -26.095 -61.536 1.00 67.43 257 GLU A N 1
ATOM 1541 C CA . GLU A 1 212 ? -13.126 -25.731 -62.855 1.00 62.30 257 GLU A CA 1
ATOM 1542 C C . GLU A 1 212 ? -12.342 -24.438 -62.781 1.00 62.66 257 GLU A C 1
ATOM 1543 O O . GLU A 1 212 ? -12.921 -23.336 -62.874 1.00 59.59 257 GLU A O 1
ATOM 1549 N N . TRP A 1 213 ? -11.030 -24.592 -62.554 1.00 56.04 258 TRP A N 1
ATOM 1550 C CA . TRP A 1 213 ? -10.085 -23.490 -62.646 1.00 54.17 258 TRP A CA 1
ATOM 1551 C C . TRP A 1 213 ? -8.755 -24.051 -63.200 1.00 55.19 258 TRP A C 1
ATOM 1552 O O . TRP A 1 213 ? -8.620 -24.137 -64.431 1.00 54.47 258 TRP A O 1
ATOM 1563 N N . TYR A 1 214 ? -7.805 -24.465 -62.353 1.00 53.82 259 TYR A N 1
ATOM 1564 C CA . TYR A 1 214 ? -6.792 -25.422 -62.797 1.00 50.75 259 TYR A CA 1
ATOM 1565 C C . TYR A 1 214 ? -7.593 -26.719 -62.938 1.00 52.65 259 TYR A C 1
ATOM 1566 O O . TYR A 1 214 ? -8.764 -26.725 -62.587 1.00 55.38 259 TYR A O 1
ATOM 1575 N N . TYR A 1 215 ? -6.995 -27.795 -63.465 1.00 52.39 260 TYR A N 1
ATOM 1576 C CA . TYR A 1 215 ? -7.599 -29.113 -63.398 1.00 50.52 260 TYR A CA 1
ATOM 1577 C C . TYR A 1 215 ? -7.300 -29.648 -61.984 1.00 55.15 260 TYR A C 1
ATOM 1578 O O . TYR A 1 215 ? -6.303 -30.332 -61.753 1.00 55.49 260 TYR A O 1
ATOM 1587 N N . GLU A 1 216 ? -8.148 -29.299 -61.024 1.00 57.42 261 GLU A N 1
ATOM 1588 C CA . GLU A 1 216 ? -7.908 -29.656 -59.635 1.00 60.56 261 GLU A CA 1
ATOM 1589 C C . GLU A 1 216 ? -8.499 -31.017 -59.205 1.00 62.20 261 GLU A C 1
ATOM 1590 O O . GLU A 1 216 ? -9.697 -31.296 -59.390 1.00 62.08 261 GLU A O 1
ATOM 1596 N N . VAL A 1 217 ? -7.647 -31.841 -58.602 1.00 59.59 262 VAL A N 1
ATOM 1597 C CA . VAL A 1 217 ? -8.045 -33.134 -58.047 1.00 57.63 262 VAL A CA 1
ATOM 1598 C C . VAL A 1 217 ? -7.770 -33.232 -56.555 1.00 59.49 262 VAL A C 1
ATOM 1599 O O . VAL A 1 217 ? -7.062 -32.406 -55.996 1.00 59.42 262 VAL A O 1
ATOM 1603 N N . ILE A 1 218 ? -8.336 -34.258 -55.919 1.00 62.97 263 ILE A N 1
ATOM 1604 C CA . ILE A 1 218 ? -8.017 -34.595 -54.528 1.00 65.07 263 ILE A CA 1
ATOM 1605 C C . ILE A 1 218 ? -7.261 -35.927 -54.409 1.00 65.84 263 ILE A C 1
ATOM 1606 O O . ILE A 1 218 ? -7.733 -36.991 -54.860 1.00 65.84 263 ILE A O 1
ATOM 1611 N N . ILE A 1 219 ? -6.070 -35.845 -53.824 1.00 63.99 264 ILE A N 1
ATOM 1612 C CA . ILE A 1 219 ? -5.293 -37.029 -53.475 1.00 67.77 264 ILE A CA 1
ATOM 1613 C C . ILE A 1 219 ? -5.656 -37.488 -52.061 1.00 69.89 264 ILE A C 1
ATOM 1614 O O . ILE A 1 219 ? -5.520 -36.730 -51.095 1.00 69.65 264 ILE A O 1
ATOM 1619 N N . VAL A 1 220 ? -6.107 -38.730 -51.946 1.00 68.49 265 VAL A N 1
ATOM 1620 C CA . VAL A 1 220 ? -6.568 -39.223 -50.673 1.00 71.67 265 VAL A CA 1
ATOM 1621 C C . VAL A 1 220 ? -5.510 -39.999 -49.888 1.00 76.68 265 VAL A C 1
ATOM 1622 O O . VAL A 1 220 ? -5.566 -40.024 -48.663 1.00 81.79 265 VAL A O 1
ATOM 1626 N N . ARG A 1 221 ? -4.521 -40.576 -50.567 1.00 78.44 266 ARG A N 1
ATOM 1627 C CA . ARG A 1 221 ? -3.542 -41.423 -49.893 1.00 82.58 266 ARG A CA 1
ATOM 1628 C C . ARG A 1 221 ? -2.226 -41.502 -50.650 1.00 84.94 266 ARG A C 1
ATOM 1629 O O . ARG A 1 221 ? -2.221 -41.544 -51.896 1.00 87.35 266 ARG A O 1
ATOM 1637 N N . VAL A 1 222 ? -1.109 -41.550 -49.922 1.00 82.15 267 VAL A N 1
ATOM 1638 C CA . VAL A 1 222 ? 0.183 -41.680 -50.613 1.00 79.08 267 VAL A CA 1
ATOM 1639 C C . VAL A 1 222 ? 1.083 -42.809 -50.103 1.00 82.68 267 VAL A C 1
ATOM 1640 O O . VAL A 1 222 ? 1.436 -42.874 -48.917 1.00 83.60 267 VAL A O 1
ATOM 1644 N N . GLU A 1 223 ? 1.476 -43.684 -51.023 1.00 81.47 268 GLU A N 1
ATOM 1645 C CA . GLU A 1 223 ? 2.311 -44.815 -50.653 1.00 85.77 268 GLU A CA 1
ATOM 1646 C C . GLU A 1 223 ? 3.637 -44.889 -51.400 1.00 88.59 268 GLU A C 1
ATOM 1647 O O . GLU A 1 223 ? 3.712 -44.668 -52.606 1.00 93.44 268 GLU A O 1
ATOM 1653 N N . ILE A 1 224 ? 4.679 -45.189 -50.640 1.00 87.15 269 ILE A N 1
ATOM 1654 C CA . ILE A 1 224 ? 5.992 -45.451 -51.161 1.00 83.71 269 ILE A CA 1
ATOM 1655 C C . ILE A 1 224 ? 6.253 -46.920 -50.885 1.00 89.22 269 ILE A C 1
ATOM 1656 O O . ILE A 1 224 ? 6.314 -47.360 -49.724 1.00 90.77 269 ILE A O 1
ATOM 1661 N N . ASN A 1 225 ? 6.342 -47.689 -51.966 1.00 92.31 270 ASN A N 1
ATOM 1662 C CA . ASN A 1 225 ? 6.439 -49.150 -51.889 1.00 93.56 270 ASN A CA 1
ATOM 1663 C C . ASN A 1 225 ? 5.288 -49.839 -51.149 1.00 93.08 270 ASN A C 1
ATOM 1664 O O . ASN A 1 225 ? 5.461 -50.932 -50.613 1.00 113.96 270 ASN A O 1
ATOM 1669 N N . GLY A 1 226 ? 4.114 -49.215 -51.125 1.00 92.90 271 GLY A N 1
ATOM 1670 C CA . GLY A 1 226 ? 2.997 -49.742 -50.362 1.00 86.33 271 GLY A CA 1
ATOM 1671 C C . GLY A 1 226 ? 2.960 -49.246 -48.928 1.00 89.75 271 GLY A C 1
ATOM 1672 O O . GLY A 1 226 ? 1.964 -49.440 -48.251 1.00 91.11 271 GLY A O 1
ATOM 1673 N N . GLN A 1 227 ? 4.028 -48.611 -48.446 1.00 93.79 272 GLN A N 1
ATOM 1674 C CA . GLN A 1 227 ? 4.005 -48.075 -47.082 1.00 100.06 272 GLN A CA 1
ATOM 1675 C C . GLN A 1 227 ? 3.385 -46.663 -46.990 1.00 97.24 272 GLN A C 1
ATOM 1676 O O . GLN A 1 227 ? 4.025 -45.670 -47.351 1.00 98.95 272 GLN A O 1
ATOM 1682 N N . ASP A 1 228 ? 2.147 -46.585 -46.492 1.00 92.76 273 ASP A N 1
ATOM 1683 C CA . ASP A 1 228 ? 1.462 -45.306 -46.298 1.00 89.21 273 ASP A CA 1
ATOM 1684 C C . ASP A 1 228 ? 2.390 -44.278 -45.665 1.00 86.98 273 ASP A C 1
ATOM 1685 O O . ASP A 1 228 ? 3.131 -44.604 -44.762 1.00 93.05 273 ASP A O 1
ATOM 1690 N N . LEU A 1 229 ? 2.382 -43.048 -46.155 1.00 85.75 274 LEU A N 1
ATOM 1691 C CA . LEU A 1 229 ? 3.110 -41.980 -45.475 1.00 86.95 274 LEU A CA 1
ATOM 1692 C C . LEU A 1 229 ? 2.433 -41.514 -44.186 1.00 89.70 274 LEU A C 1
ATOM 1693 O O . LEU A 1 229 ? 2.970 -40.644 -43.500 1.00 95.19 274 LEU A O 1
ATOM 1698 N N . LYS A 1 230 ? 1.266 -42.076 -43.866 1.00 88.66 275 LYS A N 1
ATOM 1699 C CA . LYS A 1 230 ? 0.520 -41.711 -42.659 1.00 95.29 275 LYS A CA 1
ATOM 1700 C C . LYS A 1 230 ? 0.492 -40.206 -42.393 1.00 93.67 275 LYS A C 1
ATOM 1701 O O . LYS A 1 230 ? 1.083 -39.727 -41.424 1.00 101.32 275 LYS A O 1
ATOM 1707 N N . MET A 1 231 ? -0.166 -39.462 -43.268 1.00 88.33 276 MET A N 1
ATOM 1708 C CA . MET A 1 231 ? -0.406 -38.050 -43.032 1.00 87.28 276 MET A CA 1
ATOM 1709 C C . MET A 1 231 ? -1.900 -37.729 -43.120 1.00 92.57 276 MET A C 1
ATOM 1710 O O . MET A 1 231 ? -2.674 -38.416 -43.826 1.00 87.72 276 MET A O 1
ATOM 1715 N N . ASP A 1 232 ? -2.318 -36.695 -42.389 1.00 98.86 277 ASP A N 1
ATOM 1716 C CA . ASP A 1 232 ? -3.668 -36.177 -42.556 1.00 105.58 277 ASP A CA 1
ATOM 1717 C C . ASP A 1 232 ? -3.709 -35.798 -44.040 1.00 106.11 277 ASP A C 1
ATOM 1718 O O . ASP A 1 232 ? -2.963 -34.916 -44.492 1.00 100.49 277 ASP A O 1
ATOM 1723 N N . CYS A 1 233 ? -4.529 -36.521 -44.802 1.00 102.02 278 CYS A N 1
ATOM 1724 C CA . CYS A 1 233 ? -4.544 -36.392 -46.253 1.00 95.24 278 CYS A CA 1
ATOM 1725 C C . CYS A 1 233 ? -4.748 -34.934 -46.740 1.00 91.84 278 CYS A C 1
ATOM 1726 O O . CYS A 1 233 ? -4.278 -34.567 -47.819 1.00 86.95 278 CYS A O 1
ATOM 1729 N N . LYS A 1 234 ? -5.422 -34.105 -45.940 1.00 90.12 279 LYS A N 1
ATOM 1730 C CA . LYS A 1 234 ? -5.455 -32.653 -46.160 1.00 92.77 279 LYS A CA 1
ATOM 1731 C C . LYS A 1 234 ? -4.071 -32.055 -46.507 1.00 92.16 279 LYS A C 1
ATOM 1732 O O . LYS A 1 234 ? -3.970 -31.017 -47.167 1.00 93.08 279 LYS A O 1
ATOM 1738 N N . GLU A 1 235 ? -3.014 -32.722 -46.060 1.00 90.02 280 GLU A N 1
ATOM 1739 C CA . GLU A 1 235 ? -1.648 -32.258 -46.252 1.00 91.44 280 GLU A CA 1
ATOM 1740 C C . GLU A 1 235 ? -1.172 -32.396 -47.684 1.00 88.29 280 GLU A C 1
ATOM 1741 O O . GLU A 1 235 ? -0.303 -31.634 -48.129 1.00 88.46 280 GLU A O 1
ATOM 1747 N N . TYR A 1 236 ? -1.732 -33.394 -48.372 1.00 85.36 281 TYR A N 1
ATOM 1748 C CA . TYR A 1 236 ? -1.424 -33.705 -49.766 1.00 79.66 281 TYR A CA 1
ATOM 1749 C C . TYR A 1 236 ? -2.102 -32.733 -50.759 1.00 78.48 281 TYR A C 1
ATOM 1750 O O . TYR A 1 236 ? -1.699 -32.650 -51.900 1.00 77.16 281 TYR A O 1
ATOM 1759 N N . ASN A 1 237 ? -3.146 -32.023 -50.343 1.00 75.94 282 ASN A N 1
ATOM 1760 C CA . ASN A 1 237 ? -3.834 -31.094 -51.231 1.00 71.29 282 ASN A CA 1
ATOM 1761 C C . ASN A 1 237 ? -3.806 -29.682 -50.684 1.00 76.12 282 ASN A C 1
ATOM 1762 O O . ASN A 1 237 ? -4.745 -28.895 -50.906 1.00 74.03 282 ASN A O 1
ATOM 1767 N N . TYR A 1 238 ? -2.714 -29.380 -49.981 1.00 77.36 283 TYR A N 1
ATOM 1768 C CA . TYR A 1 238 ? -2.473 -28.076 -49.371 1.00 82.47 283 TYR A CA 1
ATOM 1769 C C . TYR A 1 238 ? -1.638 -27.155 -50.288 1.00 82.51 283 TYR A C 1
ATOM 1770 O O . TYR A 1 238 ? -0.406 -27.316 -50.372 1.00 82.39 283 TYR A O 1
ATOM 1779 N N . ASP A 1 239 ? -2.269 -26.190 -50.971 1.00 81.64 284 ASP A N 1
ATOM 1780 C CA . ASP A 1 239 ? -3.709 -25.876 -50.896 1.00 81.27 284 ASP A CA 1
ATOM 1781 C C . ASP A 1 239 ? -4.518 -26.211 -52.154 1.00 77.14 284 ASP A C 1
ATOM 1782 O O . ASP A 1 239 ? -5.630 -25.721 -52.329 1.00 74.70 284 ASP A O 1
ATOM 1787 N N . LYS A 1 240 ? -3.938 -27.019 -53.032 1.00 73.35 285 LYS A N 1
ATOM 1788 C CA . LYS A 1 240 ? -4.654 -27.626 -54.149 1.00 67.92 285 LYS A CA 1
ATOM 1789 C C . LYS A 1 240 ? -3.774 -28.717 -54.721 1.00 66.58 285 LYS A C 1
ATOM 1790 O O . LYS A 1 240 ? -2.594 -28.801 -54.399 1.00 67.80 285 LYS A O 1
ATOM 1796 N N . SER A 1 241 ? -4.349 -29.566 -55.554 1.00 67.99 286 SER A N 1
ATOM 1797 C CA . SER A 1 241 ? -3.568 -30.536 -56.299 1.00 68.91 286 SER A CA 1
ATOM 1798 C C . SER A 1 241 ? -4.054 -30.483 -57.703 1.00 64.47 286 SER A C 1
ATOM 1799 O O . SER A 1 241 ? -5.253 -30.559 -57.965 1.00 66.40 286 SER A O 1
ATOM 1802 N N . ILE A 1 242 ? -3.115 -30.316 -58.612 1.00 61.87 287 ILE A N 1
ATOM 1803 C CA . ILE A 1 242 ? -3.464 -30.089 -60.002 1.00 57.85 287 ILE A CA 1
ATOM 1804 C C . ILE A 1 242 ? -2.629 -30.958 -60.929 1.00 58.90 287 ILE A C 1
ATOM 1805 O O . ILE A 1 242 ? -1.516 -31.398 -60.586 1.00 65.87 287 ILE A O 1
ATOM 1810 N N . VAL A 1 243 ? -3.190 -31.206 -62.101 1.00 55.73 288 VAL A N 1
ATOM 1811 C CA . VAL A 1 243 ? -2.511 -31.896 -63.166 1.00 56.03 288 VAL A CA 1
ATOM 1812 C C . VAL A 1 243 ? -1.998 -30.861 -64.163 1.00 59.87 288 VAL A C 1
ATOM 1813 O O . VAL A 1 243 ? -2.777 -30.044 -64.674 1.00 66.77 288 VAL A O 1
ATOM 1817 N N . ASP A 1 244 ? -0.697 -30.864 -64.434 1.00 58.58 289 ASP A N 1
ATOM 1818 C CA . ASP A 1 244 ? -0.147 -29.822 -65.302 1.00 56.19 289 ASP A CA 1
ATOM 1819 C C . ASP A 1 244 ? 0.962 -30.303 -66.270 1.00 56.41 289 ASP A C 1
ATOM 1820 O O . ASP A 1 244 ? 2.074 -30.639 -65.857 1.00 61.17 289 ASP A O 1
ATOM 1825 N N . SER A 1 245 ? 0.648 -30.320 -67.562 1.00 53.22 290 SER A N 1
ATOM 1826 C CA . SER A 1 245 ? 1.567 -30.813 -68.598 1.00 51.85 290 SER A CA 1
ATOM 1827 C C . SER A 1 245 ? 2.755 -29.873 -68.833 1.00 53.21 290 SER A C 1
ATOM 1828 O O . SER A 1 245 ? 3.698 -30.210 -69.542 1.00 56.61 290 SER A O 1
ATOM 1831 N N . GLY A 1 246 ? 2.691 -28.678 -68.266 1.00 50.10 291 GLY A N 1
ATOM 1832 C CA . GLY A 1 246 ? 3.716 -27.708 -68.478 1.00 49.27 291 GLY A CA 1
ATOM 1833 C C . GLY A 1 246 ? 4.496 -27.553 -67.203 1.00 55.19 291 GLY A C 1
ATOM 1834 O O . GLY A 1 246 ? 5.133 -26.518 -66.988 1.00 59.92 291 GLY A O 1
ATOM 1835 N N . THR A 1 247 ? 4.420 -28.555 -66.329 1.00 56.04 292 THR A N 1
ATOM 1836 C CA . THR A 1 247 ? 5.355 -28.632 -65.199 1.00 57.46 292 THR A CA 1
ATOM 1837 C C . THR A 1 247 ? 6.219 -29.856 -65.352 1.00 58.41 292 THR A C 1
ATOM 1838 O O . THR A 1 247 ? 5.716 -30.973 -65.556 1.00 61.44 292 THR A O 1
ATOM 1842 N N . THR A 1 248 ? 7.519 -29.664 -65.251 1.00 56.46 293 THR A N 1
ATOM 1843 C CA . THR A 1 248 ? 8.392 -30.800 -65.426 1.00 60.88 293 THR A CA 1
ATOM 1844 C C . THR A 1 248 ? 8.258 -31.885 -64.343 1.00 65.72 293 THR A C 1
ATOM 1845 O O . THR A 1 248 ? 7.888 -33.010 -64.658 1.00 68.50 293 THR A O 1
ATOM 1849 N N . ASN A 1 249 ? 8.551 -31.541 -63.087 1.00 67.74 294 ASN A N 1
ATOM 1850 C CA . ASN A 1 249 ? 8.550 -32.506 -62.002 1.00 66.50 294 ASN A CA 1
ATOM 1851 C C . ASN A 1 249 ? 7.153 -32.788 -61.500 1.00 69.33 294 ASN A C 1
ATOM 1852 O O . ASN A 1 249 ? 6.193 -32.068 -61.807 1.00 69.81 294 ASN A O 1
ATOM 1857 N N . LEU A 1 250 ? 7.064 -33.826 -60.674 1.00 69.32 295 LEU A N 1
ATOM 1858 C CA . LEU A 1 250 ? 6.036 -33.906 -59.655 1.00 64.91 295 LEU A CA 1
ATOM 1859 C C . LEU A 1 250 ? 6.466 -32.989 -58.506 1.00 67.57 295 LEU A C 1
ATOM 1860 O O . LEU A 1 250 ? 7.503 -33.230 -57.857 1.00 71.04 295 LEU A O 1
ATOM 1865 N N . ARG A 1 251 ? 5.709 -31.926 -58.265 1.00 66.34 296 ARG A N 1
ATOM 1866 C CA . ARG A 1 251 ? 6.060 -30.995 -57.180 1.00 68.53 296 ARG A CA 1
ATOM 1867 C C . ARG A 1 251 ? 5.174 -31.266 -55.967 1.00 68.93 296 ARG A C 1
ATOM 1868 O O . ARG A 1 251 ? 3.984 -31.554 -56.121 1.00 70.92 296 ARG A O 1
ATOM 1876 N N . LEU A 1 252 ? 5.752 -31.177 -54.770 1.00 69.47 297 LEU A N 1
ATOM 1877 C CA . LEU A 1 252 ? 5.043 -31.531 -53.529 1.00 70.60 297 LEU A CA 1
ATOM 1878 C C . LEU A 1 252 ? 5.197 -30.521 -52.383 1.00 75.62 297 LEU A C 1
ATOM 1879 O O . LEU A 1 252 ? 6.288 -29.970 -52.187 1.00 79.77 297 LEU A O 1
ATOM 1884 N N . PRO A 1 253 ? 4.122 -30.317 -51.595 1.00 75.80 298 PRO A N 1
ATOM 1885 C CA . PRO A 1 253 ? 4.142 -29.310 -50.521 1.00 77.49 298 PRO A CA 1
ATOM 1886 C C . PRO A 1 253 ? 5.129 -29.664 -49.411 1.00 79.61 298 PRO A C 1
ATOM 1887 O O . PRO A 1 253 ? 5.251 -30.829 -49.045 1.00 76.46 298 PRO A O 1
ATOM 1891 N N . LYS A 1 254 ? 5.802 -28.649 -48.873 1.00 82.69 299 LYS A N 1
ATOM 1892 C CA . LYS A 1 254 ? 6.970 -28.835 -48.015 1.00 86.39 299 LYS A CA 1
ATOM 1893 C C . LYS A 1 254 ? 6.919 -30.046 -47.047 1.00 85.70 299 LYS A C 1
ATOM 1894 O O . LYS A 1 254 ? 7.837 -30.875 -47.028 1.00 83.10 299 LYS A O 1
ATOM 1900 N N . LYS A 1 255 ? 5.848 -30.159 -46.269 1.00 87.69 300 LYS A N 1
ATOM 1901 C CA . LYS A 1 25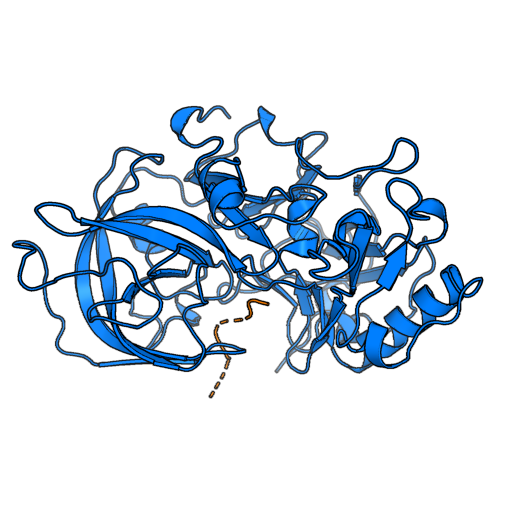5 ? 5.758 -31.184 -45.229 1.00 89.83 300 LYS A CA 1
ATOM 1902 C C . LYS A 1 255 ? 5.861 -32.531 -45.902 1.00 89.00 300 LYS A C 1
ATOM 1903 O O . LYS A 1 255 ? 6.619 -33.395 -45.473 1.00 98.11 300 LYS A O 1
ATOM 1909 N N . VAL A 1 256 ? 5.119 -32.681 -46.991 1.00 84.90 301 VAL A N 1
ATOM 1910 C CA . VAL A 1 256 ? 5.057 -33.932 -47.740 1.00 83.61 301 VAL A CA 1
ATOM 1911 C C . VAL A 1 256 ? 6.368 -34.251 -48.441 1.00 86.67 301 VAL A C 1
ATOM 1912 O O . VAL A 1 256 ? 6.774 -35.414 -48.516 1.00 89.01 301 VAL A O 1
ATOM 1916 N N . PHE A 1 257 ? 7.008 -33.216 -48.982 1.00 87.76 302 PHE A N 1
ATOM 1917 C CA . PHE A 1 257 ? 8.254 -33.381 -49.701 1.00 85.32 302 PHE A CA 1
ATOM 1918 C C . PHE A 1 257 ? 9.236 -34.091 -48.777 1.00 91.65 302 PHE A C 1
ATOM 1919 O O . PHE A 1 257 ? 9.676 -35.215 -49.062 1.00 94.26 302 PHE A O 1
ATOM 1927 N N . GLU A 1 258 ? 9.525 -33.469 -47.639 1.00 93.69 303 GLU A N 1
ATOM 1928 C CA . GLU A 1 258 ? 10.530 -34.009 -46.731 1.00 97.27 303 GLU A CA 1
ATOM 1929 C C . GLU A 1 258 ? 10.184 -35.440 -46.329 1.00 92.55 303 GLU A C 1
ATOM 1930 O O . GLU A 1 258 ? 11.049 -36.324 -46.367 1.00 88.64 303 GLU A O 1
ATOM 1936 N N . ALA A 1 259 ? 8.910 -35.665 -46.009 1.00 87.86 304 ALA A N 1
ATOM 1937 C CA . ALA A 1 259 ? 8.433 -36.987 -45.620 1.00 88.29 304 ALA A CA 1
ATOM 1938 C C . ALA A 1 259 ? 8.687 -38.019 -46.688 1.00 88.93 304 ALA A C 1
ATOM 1939 O O . ALA A 1 259 ? 9.217 -39.084 -46.401 1.00 97.70 304 ALA A O 1
ATOM 1941 N N . ALA A 1 260 ? 8.311 -37.692 -47.918 1.00 88.34 305 ALA A N 1
ATOM 1942 C CA . ALA A 1 260 ? 8.526 -38.565 -49.080 1.00 88.94 305 ALA A CA 1
ATOM 1943 C C . ALA A 1 260 ? 10.000 -38.889 -49.346 1.00 90.93 305 ALA A C 1
ATOM 1944 O O . ALA A 1 260 ? 10.395 -40.058 -49.456 1.00 89.91 305 ALA A O 1
ATOM 1946 N N . VAL A 1 261 ? 10.803 -37.840 -49.453 1.00 91.50 306 VAL A N 1
ATOM 1947 C CA . VAL A 1 261 ? 12.229 -37.990 -49.647 1.00 95.20 306 VAL A CA 1
ATOM 1948 C C . VAL A 1 261 ? 12.820 -38.938 -48.601 1.00 102.24 306 VAL A C 1
ATOM 1949 O O . VAL A 1 261 ? 13.510 -39.904 -48.957 1.00 109.03 306 VAL A O 1
ATOM 1953 N N . LYS A 1 262 ? 12.530 -38.670 -47.323 1.00 100.37 307 LYS A N 1
ATOM 1954 C CA . LYS A 1 262 ? 12.995 -39.512 -46.214 1.00 98.12 307 LYS A CA 1
ATOM 1955 C C . LYS A 1 262 ? 12.781 -40.986 -46.535 1.00 95.59 307 LYS A C 1
ATOM 1956 O O . LYS A 1 262 ? 13.677 -41.825 -46.382 1.00 95.12 307 LYS A O 1
ATOM 1958 N N . SER A 1 263 ? 11.580 -41.271 -47.019 1.00 95.05 308 SER A N 1
ATOM 1959 C CA . SER A 1 263 ? 11.141 -42.624 -47.272 1.00 96.10 308 SER A CA 1
ATOM 1960 C C . SER A 1 263 ? 11.955 -43.268 -48.391 1.00 94.75 308 SER A C 1
ATOM 1961 O O . SER A 1 263 ? 12.462 -44.383 -48.252 1.00 93.48 308 SER A O 1
ATOM 1964 N N . ILE A 1 264 ? 12.083 -42.550 -49.495 1.00 91.04 309 ILE A N 1
ATOM 1965 C CA . ILE A 1 264 ? 12.883 -43.021 -50.596 1.00 91.09 309 ILE A CA 1
ATOM 1966 C C . ILE A 1 264 ? 14.340 -43.235 -50.167 1.00 94.77 309 ILE A C 1
ATOM 1967 O O . ILE A 1 264 ? 14.943 -44.249 -50.533 1.00 99.65 309 ILE A O 1
ATOM 1972 N N . LYS A 1 265 ? 14.909 -42.296 -49.402 1.00 92.90 310 LYS A N 1
ATOM 1973 C CA . LYS A 1 265 ? 16.296 -42.446 -48.950 1.00 93.74 310 LYS A CA 1
ATOM 1974 C C . LYS A 1 265 ? 16.388 -43.776 -48.248 1.00 94.73 310 LYS A C 1
ATOM 1975 O O . LYS A 1 265 ? 17.234 -44.593 -48.570 1.00 94.54 310 LYS A O 1
ATOM 1981 N N . ALA A 1 266 ? 15.460 -43.999 -47.324 1.00 93.68 311 ALA A N 1
ATOM 1982 C CA . ALA A 1 266 ? 15.363 -45.256 -46.622 1.00 90.35 311 ALA A CA 1
ATOM 1983 C C . ALA A 1 266 ? 15.285 -46.440 -47.596 1.00 88.08 311 ALA A C 1
ATOM 1984 O O . ALA A 1 266 ? 16.058 -47.361 -47.474 1.00 92.24 311 ALA A O 1
ATOM 1986 N N . ALA A 1 267 ? 14.404 -46.402 -48.586 1.00 89.03 312 ALA A N 1
ATOM 1987 C CA . ALA A 1 267 ? 14.225 -47.546 -49.505 1.00 94.02 312 ALA A CA 1
ATOM 1988 C C . ALA A 1 267 ? 15.440 -47.916 -50.360 1.00 102.83 312 ALA A C 1
ATOM 1989 O O . ALA A 1 267 ? 15.539 -49.048 -50.831 1.00 106.13 312 ALA A O 1
ATOM 1991 N N . SER A 1 268 ? 16.346 -46.960 -50.567 1.00 109.66 313 SER A N 1
ATOM 1992 C CA . SER A 1 268 ? 17.521 -47.151 -51.415 1.00 113.08 313 SER A CA 1
ATOM 1993 C C . SER A 1 268 ? 18.756 -46.675 -50.674 1.00 122.30 313 SER A C 1
ATOM 1994 O O . SER A 1 268 ? 19.766 -46.312 -51.292 1.00 119.62 313 SER A O 1
ATOM 1997 N N . SER A 1 269 ? 18.658 -46.647 -49.343 1.00 133.77 314 SER A N 1
ATOM 1998 C CA . SER A 1 269 ? 19.774 -46.245 -48.492 1.00 140.01 314 SER A CA 1
ATOM 1999 C C . SER A 1 269 ? 20.757 -47.396 -48.380 1.00 147.94 314 SER A C 1
ATOM 2000 O O . SER A 1 269 ? 21.389 -47.579 -47.340 1.00 160.64 314 SER A O 1
ATOM 2003 N N . THR A 1 270 ? 20.854 -48.183 -49.455 1.00 152.63 315 THR A N 1
ATOM 2004 C CA . THR A 1 270 ? 22.058 -48.969 -49.734 1.00 163.40 315 THR A CA 1
ATOM 2005 C C . THR A 1 270 ? 23.031 -48.042 -50.458 1.00 163.77 315 THR A C 1
ATOM 2006 O O . THR A 1 270 ? 24.181 -48.400 -50.741 1.00 168.81 315 THR A O 1
ATOM 2010 N N . GLU A 1 271 ? 22.541 -46.846 -50.765 1.00 159.36 316 GLU A N 1
ATOM 2011 C CA . GLU A 1 271 ? 23.393 -45.767 -51.198 1.00 153.91 316 GLU A CA 1
ATOM 2012 C C . GLU A 1 271 ? 22.859 -44.422 -50.657 1.00 163.41 316 GLU A C 1
ATOM 2013 O O . GLU A 1 271 ? 21.686 -44.038 -50.891 1.00 152.10 316 GLU A O 1
ATOM 2019 N N . LYS A 1 272 ? 23.724 -43.772 -49.866 1.00 164.76 317 LYS A N 1
ATOM 2020 C CA . LYS A 1 272 ? 23.598 -42.368 -49.455 1.00 159.56 317 LYS A CA 1
ATOM 2021 C C . LYS A 1 272 ? 24.039 -41.505 -50.650 1.00 159.46 317 LYS A C 1
ATOM 2022 O O . LYS A 1 272 ? 24.951 -41.893 -51.392 1.00 154.68 317 LYS A O 1
ATOM 2028 N N . PHE A 1 273 ? 23.385 -40.357 -50.846 1.00 153.36 318 PHE A N 1
ATOM 2029 C CA . PHE A 1 273 ? 23.623 -39.512 -52.026 1.00 139.30 318 PHE A CA 1
ATOM 2030 C C . PHE A 1 273 ? 23.993 -38.062 -51.686 1.00 134.73 318 PHE A C 1
ATOM 2031 O O . PHE A 1 273 ? 23.606 -37.562 -50.617 1.00 136.53 318 PHE A O 1
ATOM 2039 N N . PRO A 1 274 ? 24.717 -37.370 -52.608 1.00 125.40 319 PRO A N 1
ATOM 2040 C CA . PRO A 1 274 ? 24.934 -35.916 -52.409 1.00 122.92 319 PRO A CA 1
ATOM 2041 C C . PRO A 1 274 ? 23.652 -35.180 -51.889 1.00 127.66 319 PRO A C 1
ATOM 2042 O O . PRO A 1 274 ? 22.550 -35.410 -52.405 1.00 123.64 319 PRO A O 1
ATOM 2046 N N . ASP A 1 275 ? 23.762 -34.326 -50.873 1.00 130.97 320 ASP A N 1
ATOM 2047 C CA . ASP A 1 275 ? 22.551 -33.643 -50.370 1.00 134.42 320 ASP A CA 1
ATOM 2048 C C . ASP A 1 275 ? 21.881 -32.752 -51.438 1.00 128.56 320 ASP A C 1
ATOM 2049 O O . ASP A 1 275 ? 20.652 -32.591 -51.461 1.00 122.13 320 ASP A O 1
ATOM 2054 N N . GLY A 1 276 ? 22.704 -32.185 -52.319 1.00 129.14 321 GLY A N 1
ATOM 2055 C CA . GLY A 1 276 ? 22.228 -31.358 -53.429 1.00 123.42 321 GLY A CA 1
ATOM 2056 C C . GLY A 1 276 ? 21.531 -32.153 -54.521 1.00 115.98 321 GLY A C 1
ATOM 2057 O O . GLY A 1 276 ? 20.917 -31.577 -55.422 1.00 108.71 321 GLY A O 1
ATOM 2058 N N . PHE A 1 277 ? 21.631 -33.480 -54.446 1.00 110.00 322 PHE A N 1
ATOM 2059 C CA . PHE A 1 277 ? 20.935 -34.352 -55.382 1.00 99.65 322 PHE A CA 1
ATOM 2060 C C . PHE A 1 277 ? 19.414 -34.269 -55.210 1.00 97.50 322 PHE A C 1
ATOM 2061 O O . PHE A 1 277 ? 18.680 -34.024 -56.178 1.00 97.08 322 PHE A O 1
ATOM 2069 N N . TRP A 1 278 ? 18.956 -34.475 -53.979 1.00 95.93 323 TRP A N 1
ATOM 2070 C CA . TRP A 1 278 ? 17.537 -34.454 -53.660 1.00 95.77 323 TRP A CA 1
ATOM 2071 C C . TRP A 1 278 ? 16.930 -33.078 -53.893 1.00 94.29 323 TRP A C 1
ATOM 2072 O O . TRP A 1 278 ? 15.784 -32.952 -54.345 1.00 91.77 323 TRP A O 1
ATOM 2083 N N . LEU A 1 279 ? 17.704 -32.044 -53.604 1.00 95.29 324 LEU A N 1
ATOM 2084 C CA . LEU A 1 279 ? 17.254 -30.694 -53.902 1.00 99.50 324 LEU A CA 1
ATOM 2085 C C . LEU A 1 279 ? 17.362 -30.391 -55.406 1.00 102.07 324 LEU A C 1
ATOM 2086 O O . LEU A 1 279 ? 17.333 -29.227 -55.812 1.00 101.29 324 LEU A O 1
ATOM 2091 N N . GLY A 1 280 ? 17.481 -31.453 -56.214 1.00 104.18 325 GLY A N 1
ATOM 2092 C CA . GLY A 1 280 ? 17.537 -31.377 -57.682 1.00 101.98 325 GLY A CA 1
ATOM 2093 C C . GLY A 1 280 ? 18.739 -30.668 -58.291 1.00 105.20 325 GLY A C 1
ATOM 2094 O O . GLY A 1 280 ? 18.750 -30.395 -59.482 1.00 106.55 325 GLY A O 1
ATOM 2095 N N . GLU A 1 281 ? 19.756 -30.372 -57.491 1.00 108.28 326 GLU A N 1
ATOM 2096 C CA . GLU A 1 281 ? 20.881 -29.563 -57.957 1.00 112.31 326 GLU A CA 1
ATOM 2097 C C . GLU A 1 281 ? 22.017 -30.393 -58.528 1.00 112.36 326 GLU A C 1
ATOM 2098 O O . GLU A 1 281 ? 22.976 -29.846 -59.054 1.00 122.84 326 GLU A O 1
ATOM 2104 N N . GLN A 1 282 ? 21.958 -31.704 -58.388 1.00 107.35 327 GLN A N 1
ATOM 2105 C CA . GLN A 1 282 ? 23.046 -32.507 -58.892 1.00 103.91 327 GLN A CA 1
ATOM 2106 C C . GLN A 1 282 ? 22.590 -33.728 -59.612 1.00 101.54 327 GLN A C 1
ATOM 2107 O O . GLN A 1 282 ? 21.505 -34.244 -59.369 1.00 111.35 327 GLN A O 1
ATOM 2113 N N . LEU A 1 283 ? 23.439 -34.194 -60.513 1.00 100.01 328 LEU A N 1
ATOM 2114 C CA . LEU A 1 283 ? 23.159 -35.401 -61.262 1.00 97.34 328 LEU A CA 1
ATOM 2115 C C . LEU A 1 283 ? 23.497 -36.624 -60.450 1.00 97.35 328 LEU A C 1
ATOM 2116 O O . LEU A 1 283 ? 24.046 -36.543 -59.354 1.00 101.07 328 LEU A O 1
ATOM 2121 N N . VAL A 1 284 ? 23.148 -37.770 -60.995 1.00 95.47 329 VAL A N 1
ATOM 2122 C CA . VAL A 1 284 ? 23.757 -38.987 -60.547 1.00 96.97 329 VAL A CA 1
ATOM 2123 C C . VAL A 1 284 ? 24.079 -39.785 -61.795 1.00 98.72 329 VAL A C 1
ATOM 2124 O O . VAL A 1 284 ? 23.314 -39.740 -62.772 1.00 93.09 329 VAL A O 1
ATOM 2128 N N . CYS A 1 285 ? 25.215 -40.485 -61.768 1.00 98.84 330 CYS A N 1
ATOM 2129 C CA . CYS A 1 285 ? 25.640 -41.265 -62.909 1.00 99.15 330 CYS A CA 1
ATOM 2130 C C . CYS A 1 285 ? 25.937 -42.695 -62.553 1.00 101.18 330 CYS A C 1
ATOM 2131 O O . CYS A 1 285 ? 26.396 -43.002 -61.450 1.00 107.01 330 CYS A O 1
ATOM 2134 N N . TRP A 1 286 ? 25.596 -43.565 -63.498 1.00 101.57 331 TRP A N 1
ATOM 2135 C CA . TRP A 1 286 ? 25.936 -44.978 -63.483 1.00 104.21 331 TRP A CA 1
ATOM 2136 C C . TRP A 1 286 ? 26.454 -45.282 -64.867 1.00 105.32 331 TRP A C 1
ATOM 2137 O O . TRP A 1 286 ? 26.184 -44.552 -65.818 1.00 103.79 331 TRP A O 1
ATOM 2148 N N . GLN A 1 287 ? 27.201 -46.366 -64.979 1.00 110.48 332 GLN A N 1
ATOM 2149 C CA . GLN A 1 287 ? 27.703 -46.814 -66.261 1.00 112.80 332 GLN A CA 1
ATOM 2150 C C . GLN A 1 287 ? 26.553 -47.241 -67.161 1.00 110.74 332 GLN A C 1
ATOM 2151 O O . GLN A 1 287 ? 25.531 -47.716 -66.671 1.00 104.27 332 GLN A O 1
ATOM 2157 N N . ALA A 1 288 ? 26.740 -47.072 -68.471 1.00 116.57 333 ALA A N 1
ATOM 2158 C CA . ALA A 1 288 ? 25.747 -47.436 -69.493 1.00 112.86 333 ALA A CA 1
ATOM 2159 C C . ALA A 1 288 ? 25.115 -48.817 -69.258 1.00 112.17 333 ALA A C 1
ATOM 2160 O O . ALA A 1 288 ? 25.811 -49.821 -69.079 1.00 111.35 333 ALA A O 1
ATOM 2162 N N . GLY A 1 289 ? 23.787 -48.852 -69.238 1.00 108.31 334 GLY A N 1
ATOM 2163 C CA . GLY A 1 289 ? 23.077 -50.089 -68.997 1.00 105.65 334 GLY A CA 1
ATOM 2164 C C . GLY A 1 289 ? 23.000 -50.520 -67.547 1.00 106.67 334 GLY A C 1
ATOM 2165 O O . GLY A 1 289 ? 22.078 -51.236 -67.185 1.00 111.11 334 GLY A O 1
ATOM 2166 N N . THR A 1 290 ? 23.944 -50.095 -66.708 1.00 104.14 335 THR A N 1
ATOM 2167 C CA . THR A 1 290 ? 23.968 -50.532 -65.299 1.00 102.59 335 THR A CA 1
ATOM 2168 C C . THR A 1 290 ? 23.194 -49.656 -64.281 1.00 103.49 335 THR A C 1
ATOM 2169 O O . THR A 1 290 ? 23.616 -49.512 -63.126 1.00 104.88 335 THR A O 1
ATOM 2173 N N . THR A 1 291 ? 22.061 -49.084 -64.689 1.00 99.61 336 THR A N 1
ATOM 2174 C CA . THR A 1 291 ? 21.267 -48.281 -63.763 1.00 95.12 336 THR A CA 1
ATOM 2175 C C . THR A 1 291 ? 20.442 -49.190 -62.874 1.00 95.11 336 THR A C 1
ATOM 2176 O O . THR A 1 291 ? 19.649 -49.973 -63.386 1.00 95.57 336 THR A O 1
ATOM 2180 N N . PRO A 1 292 ? 20.633 -49.089 -61.539 1.00 96.07 337 PRO A N 1
ATOM 2181 C CA . PRO A 1 292 ? 19.976 -49.955 -60.544 1.00 92.97 337 PRO A CA 1
ATOM 2182 C C . PRO A 1 292 ? 18.542 -49.538 -60.302 1.00 93.07 337 PRO A C 1
ATOM 2183 O O . PRO A 1 292 ? 18.248 -48.853 -59.336 1.00 95.70 337 PRO A O 1
ATOM 2187 N N . TRP A 1 293 ? 17.647 -49.940 -61.182 1.00 94.84 338 TRP A N 1
ATOM 2188 C CA . TRP A 1 293 ? 16.254 -49.573 -61.028 1.00 96.35 338 TRP A CA 1
ATOM 2189 C C . TRP A 1 293 ? 15.636 -50.204 -59.785 1.00 103.59 338 TRP A C 1
ATOM 2190 O O . TRP A 1 293 ? 15.188 -49.488 -58.886 1.00 110.59 338 TRP A O 1
ATOM 2201 N N . ASN A 1 294 ? 15.642 -51.539 -59.751 1.00 105.91 339 ASN A N 1
ATOM 2202 C CA . ASN A 1 294 ? 15.143 -52.380 -58.648 1.00 99.90 339 ASN A CA 1
ATOM 2203 C C . ASN A 1 294 ? 15.377 -51.849 -57.217 1.00 97.02 339 ASN A C 1
ATOM 2204 O O . ASN A 1 294 ? 14.561 -52.098 -56.331 1.00 95.23 339 ASN A O 1
ATOM 2209 N N . ILE A 1 295 ? 16.454 -51.090 -57.002 1.00 93.05 340 ILE A N 1
ATOM 2210 C CA . ILE A 1 295 ? 16.744 -50.516 -55.675 1.00 92.95 340 ILE A CA 1
ATOM 2211 C C . ILE A 1 295 ? 15.876 -49.308 -55.315 1.00 89.56 340 ILE A C 1
ATOM 2212 O O . ILE A 1 295 ? 15.822 -48.875 -54.158 1.00 88.41 340 ILE A O 1
ATOM 2217 N N . PHE A 1 296 ? 15.200 -48.767 -56.318 1.00 87.43 341 PHE A N 1
ATOM 2218 C CA . PHE A 1 296 ? 14.384 -47.586 -56.135 1.00 82.93 341 PHE A CA 1
ATOM 2219 C C . PHE A 1 296 ? 12.902 -47.889 -55.963 1.00 80.30 341 PHE A C 1
ATOM 2220 O O . PHE A 1 296 ? 12.341 -48.723 -56.680 1.00 76.46 341 PHE A O 1
ATOM 2228 N N . PRO A 1 297 ? 12.263 -47.202 -55.002 1.00 80.20 342 PRO A N 1
ATOM 2229 C CA . PRO A 1 297 ? 10.854 -47.401 -54.681 1.00 80.59 342 PRO A CA 1
ATOM 2230 C C . PRO A 1 297 ? 9.909 -46.989 -55.797 1.00 80.56 342 PRO A C 1
ATOM 2231 O O . PRO A 1 297 ? 10.291 -46.209 -56.671 1.00 82.79 342 PRO A O 1
ATOM 2235 N N . VAL A 1 298 ? 8.688 -47.521 -55.752 1.00 77.21 343 VAL A N 1
ATOM 2236 C CA . VAL A 1 298 ? 7.592 -47.028 -56.570 1.00 75.91 343 VAL A CA 1
ATOM 2237 C C . VAL A 1 298 ? 6.723 -46.085 -55.735 1.00 76.91 343 VAL A C 1
ATOM 2238 O O . VAL A 1 298 ? 6.641 -4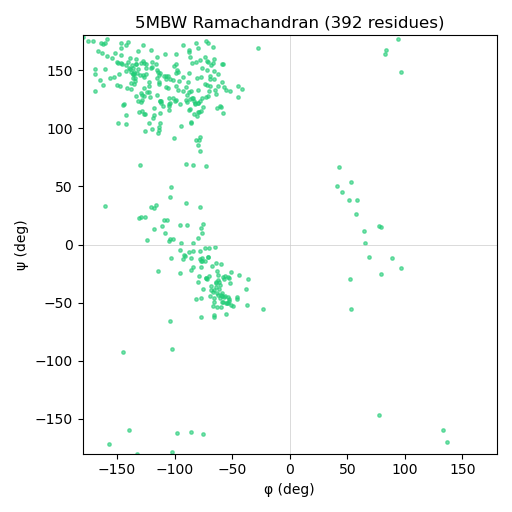6.232 -54.509 1.00 80.31 343 VAL A O 1
ATOM 2242 N N . ILE A 1 299 ? 6.092 -45.110 -56.384 1.00 73.09 344 ILE A N 1
ATOM 2243 C CA . ILE A 1 299 ? 5.178 -44.238 -55.662 1.00 71.16 344 ILE A CA 1
ATOM 2244 C C . ILE A 1 299 ? 3.745 -44.426 -56.110 1.00 71.59 344 ILE A C 1
ATOM 2245 O O . ILE A 1 299 ? 3.446 -44.572 -57.297 1.00 74.15 344 ILE A O 1
ATOM 2250 N N . SER A 1 300 ? 2.851 -44.407 -55.141 1.00 71.35 345 SER A N 1
ATOM 2251 C CA . SER A 1 300 ? 1.482 -44.576 -55.453 1.00 71.36 345 SER A CA 1
ATOM 2252 C C . SER A 1 300 ? 0.701 -43.410 -54.963 1.00 75.72 345 SER A C 1
ATOM 2253 O O . SER A 1 300 ? 0.869 -42.969 -53.798 1.00 80.26 345 SER A O 1
ATOM 2256 N N . LEU A 1 301 ? -0.124 -42.901 -55.885 1.00 69.01 346 LEU A N 1
ATOM 2257 C CA . LEU A 1 301 ? -1.089 -41.880 -55.564 1.00 67.89 346 LEU A CA 1
ATOM 2258 C C . LEU A 1 301 ? -2.495 -42.438 -55.688 1.00 70.63 346 LEU A C 1
ATOM 2259 O O . LEU A 1 301 ? -2.869 -43.004 -56.741 1.00 69.95 346 LEU A O 1
ATOM 2264 N N . TYR A 1 302 ? -3.249 -42.336 -54.591 1.00 68.36 347 TYR A N 1
ATOM 2265 C CA . TYR A 1 302 ? -4.629 -42.786 -54.596 1.00 69.16 347 TYR A CA 1
ATOM 2266 C C . TYR A 1 302 ? -5.437 -41.546 -54.831 1.00 69.56 347 TYR A C 1
ATOM 2267 O O . TYR A 1 302 ? -5.190 -40.508 -54.188 1.00 70.70 347 TYR A O 1
ATOM 2276 N N . LEU A 1 303 ? -6.386 -41.636 -55.758 1.00 65.38 348 LEU A N 1
ATOM 2277 C CA . LEU A 1 303 ? -7.124 -40.454 -56.180 1.00 64.46 348 LEU A CA 1
ATOM 2278 C C . LEU A 1 303 ? -8.592 -40.678 -55.959 1.00 64.03 348 LEU A C 1
ATOM 2279 O O . LEU A 1 303 ? -9.090 -41.781 -56.233 1.00 63.32 348 LEU A O 1
ATOM 2284 N N . MET A 1 304 ? -9.280 -39.631 -55.489 1.00 61.45 349 MET A N 1
ATOM 2285 C CA . MET A 1 304 ? -10.707 -39.716 -55.227 1.00 61.94 349 MET A CA 1
ATOM 2286 C C . MET A 1 304 ? -11.409 -40.258 -56.471 1.00 60.45 349 MET A C 1
ATOM 2287 O O . MET A 1 304 ? -11.126 -39.819 -57.566 1.00 64.21 349 MET A O 1
ATOM 2292 N N . GLY A 1 305 ? -12.279 -41.240 -56.320 1.00 58.57 350 GLY A N 1
ATOM 2293 C CA . GLY A 1 305 ? -12.921 -41.837 -57.486 1.00 59.71 350 GLY A CA 1
ATOM 2294 C C . GLY A 1 305 ? -14.289 -41.248 -57.717 1.00 60.32 350 GLY A C 1
ATOM 2295 O O . GLY A 1 305 ? -14.617 -40.184 -57.170 1.00 57.65 350 GLY A O 1
ATOM 2296 N N . GLU A 1 306 ? -15.094 -41.953 -58.506 1.00 61.09 351 GLU A N 1
ATOM 2297 C CA . GLU A 1 306 ? -16.362 -41.405 -58.981 1.00 63.82 351 GLU A CA 1
ATOM 2298 C C . GLU A 1 306 ? -17.500 -41.508 -57.979 1.00 69.57 351 GLU A C 1
ATOM 2299 O O . GLU A 1 306 ? -18.215 -40.553 -57.747 1.00 72.57 351 GLU A O 1
ATOM 2305 N N . VAL A 1 307 ? -17.648 -42.682 -57.385 1.00 74.48 352 VAL A N 1
ATOM 2306 C CA . VAL A 1 307 ? -18.639 -42.969 -56.362 1.00 74.54 352 VAL A CA 1
ATOM 2307 C C . VAL A 1 307 ? -18.150 -42.627 -54.931 1.00 79.51 352 VAL A C 1
ATOM 2308 O O . VAL A 1 307 ? -16.932 -42.497 -54.677 1.00 81.87 352 VAL A O 1
ATOM 2312 N N . THR A 1 308 ? -19.108 -42.495 -54.005 1.00 78.90 353 THR A N 1
ATOM 2313 C CA . THR A 1 308 ? -18.843 -42.213 -52.594 1.00 79.17 353 THR A CA 1
ATOM 2314 C C . THR A 1 308 ? -17.974 -43.319 -52.047 1.00 81.01 353 THR A C 1
ATOM 2315 O O . THR A 1 308 ? -18.161 -44.477 -52.399 1.00 79.44 353 THR A O 1
ATOM 2319 N N . ASN A 1 309 ? -17.004 -42.957 -51.213 1.00 82.13 354 ASN A N 1
ATOM 2320 C CA . ASN A 1 309 ? -16.150 -43.941 -50.562 1.00 79.83 354 ASN A CA 1
ATOM 2321 C C . ASN A 1 309 ? -15.231 -44.752 -51.488 1.00 80.14 354 ASN A C 1
ATOM 2322 O O . ASN A 1 309 ? -14.495 -45.629 -50.997 1.00 80.53 354 ASN A O 1
ATOM 2327 N N . GLN A 1 310 ? -15.281 -44.470 -52.800 1.00 77.15 355 GLN A N 1
ATOM 2328 C CA . GLN A 1 310 ? -14.490 -45.193 -53.808 1.00 76.00 355 GLN A CA 1
ATOM 2329 C C . GLN A 1 310 ? -13.362 -44.343 -54.345 1.00 76.72 355 GLN A C 1
ATOM 2330 O O . GLN A 1 310 ? -13.570 -43.181 -54.675 1.00 78.83 355 GLN A O 1
ATOM 2336 N N . SER A 1 311 ? -12.181 -44.946 -54.450 1.00 74.28 356 SER A N 1
ATOM 2337 C CA . SER A 1 311 ? -11.003 -44.294 -54.998 1.00 73.37 356 SER A CA 1
ATOM 2338 C C . SER A 1 311 ? -10.243 -45.302 -55.860 1.00 71.55 356 SER A C 1
ATOM 2339 O O . SER A 1 311 ? -10.613 -46.455 -55.892 1.00 74.06 356 SER A O 1
ATOM 2342 N N . PHE A 1 312 ? -9.190 -44.870 -56.555 1.00 70.35 357 PHE A N 1
ATOM 2343 C CA . PHE A 1 312 ? -8.314 -45.782 -57.292 1.00 68.11 357 PHE A CA 1
ATOM 2344 C C . PHE A 1 312 ? -6.899 -45.274 -57.160 1.00 69.18 357 PHE A C 1
ATOM 2345 O O . PHE A 1 312 ? -6.683 -44.164 -56.637 1.00 70.30 357 PHE A O 1
ATOM 2353 N N . ARG A 1 313 ? -5.931 -46.063 -57.622 1.00 67.92 358 ARG A N 1
ATOM 2354 C CA . ARG A 1 313 ? -4.555 -45.613 -57.515 1.00 68.43 358 ARG A CA 1
ATOM 2355 C C . ARG A 1 313 ? -3.759 -45.691 -58.791 1.00 67.59 358 ARG A C 1
ATOM 2356 O O . ARG A 1 313 ? -4.043 -46.474 -59.701 1.00 65.62 358 ARG A O 1
ATOM 2364 N N . ILE A 1 314 ? -2.732 -44.859 -58.828 1.00 69.14 359 ILE A N 1
ATOM 2365 C CA . ILE A 1 314 ? -1.791 -44.854 -59.937 1.00 72.74 359 ILE A CA 1
ATOM 2366 C C . ILE A 1 314 ? -0.396 -44.974 -59.346 1.00 73.35 359 ILE A C 1
ATOM 2367 O O . ILE A 1 314 ? -0.113 -44.451 -58.254 1.00 72.97 359 ILE A O 1
ATOM 2372 N N . THR A 1 315 ? 0.466 -45.659 -60.080 1.00 73.45 360 THR A N 1
ATOM 2373 C CA . THR A 1 315 ? 1.759 -46.020 -59.590 1.00 77.17 360 THR A CA 1
ATOM 2374 C C . THR A 1 315 ? 2.809 -45.683 -60.602 1.00 78.54 360 THR A C 1
ATOM 2375 O O . THR A 1 315 ? 2.766 -46.192 -61.727 1.00 79.12 360 THR A O 1
ATOM 2379 N N . ILE A 1 316 ? 3.777 -44.874 -60.185 1.00 79.08 361 ILE A N 1
ATOM 2380 C CA . ILE A 1 316 ? 4.939 -44.563 -61.030 1.00 81.77 361 ILE A CA 1
ATOM 2381 C C . ILE A 1 316 ? 6.267 -45.243 -60.640 1.00 79.20 361 ILE A C 1
ATOM 2382 O O . ILE A 1 316 ? 6.570 -45.421 -59.461 1.00 79.81 361 ILE A O 1
ATOM 2387 N N . LEU A 1 317 ? 7.065 -45.589 -61.644 1.00 76.28 362 LEU A N 1
ATOM 2388 C CA . LEU A 1 317 ? 8.369 -46.209 -61.417 1.00 76.56 362 LEU A CA 1
ATOM 2389 C C . LEU A 1 317 ? 9.494 -45.183 -61.222 1.00 77.04 362 LEU A C 1
ATOM 2390 O O . LEU A 1 317 ? 9.320 -44.014 -61.509 1.00 79.81 362 LEU A O 1
ATOM 2395 N N . PRO A 1 318 ? 10.663 -45.611 -60.728 1.00 78.33 363 PRO A N 1
ATOM 2396 C CA . PRO A 1 318 ? 11.752 -44.650 -60.716 1.00 79.84 363 PRO A CA 1
ATOM 2397 C C . PRO A 1 318 ? 12.059 -44.095 -62.111 1.00 79.25 363 PRO A C 1
ATOM 2398 O O . PRO A 1 318 ? 12.517 -42.951 -62.222 1.00 81.88 363 PRO A O 1
ATOM 2402 N N . GLN A 1 319 ? 11.814 -44.891 -63.155 1.00 75.05 364 GLN A N 1
ATOM 2403 C CA . GLN A 1 319 ? 11.972 -44.406 -64.525 1.00 75.82 364 GLN A CA 1
ATOM 2404 C C . GLN A 1 319 ? 11.198 -43.116 -64.769 1.00 75.50 364 GLN A C 1
ATOM 2405 O O . GLN A 1 319 ? 11.590 -42.311 -65.607 1.00 77.04 364 GLN A O 1
ATOM 2411 N N . GLN A 1 320 ? 10.097 -42.929 -64.047 1.00 74.46 365 GLN A N 1
ATOM 2412 C CA . GLN A 1 320 ? 9.326 -41.716 -64.168 1.00 73.32 365 GLN A CA 1
ATOM 2413 C C . GLN A 1 320 ? 10.028 -40.586 -63.409 1.00 74.46 365 GLN A C 1
ATOM 2414 O O . GLN A 1 320 ? 10.482 -39.665 -64.062 1.00 88.20 365 GLN A O 1
ATOM 2420 N N . TYR A 1 321 ? 10.208 -40.669 -62.083 1.00 73.94 366 TYR A N 1
ATOM 2421 C CA . TYR A 1 321 ? 10.806 -39.548 -61.278 1.00 70.09 366 TYR A CA 1
ATOM 2422 C C . TYR A 1 321 ? 12.322 -39.351 -61.271 1.00 70.32 366 TYR A C 1
ATOM 2423 O O . TYR A 1 321 ? 12.809 -38.523 -60.525 1.00 78.04 366 TYR A O 1
ATOM 2432 N N . LEU A 1 322 ? 13.073 -40.100 -62.065 1.00 70.01 367 LEU A N 1
ATOM 2433 C CA . LEU A 1 322 ? 14.466 -39.741 -62.335 1.00 70.41 367 LEU A CA 1
ATOM 2434 C C . LEU A 1 322 ? 14.595 -39.342 -63.805 1.00 72.47 367 LEU A C 1
ATOM 2435 O O . LEU A 1 322 ? 14.562 -40.224 -64.682 1.00 73.69 367 LEU A O 1
ATOM 2440 N N . ARG A 1 323 ? 14.716 -38.034 -64.084 1.00 70.00 368 ARG A N 1
ATOM 2441 C CA . ARG A 1 323 ? 14.847 -37.528 -65.471 1.00 65.29 368 ARG A CA 1
ATOM 2442 C C . ARG A 1 323 ? 16.198 -37.879 -66.073 1.00 67.84 368 ARG A C 1
ATOM 2443 O O . ARG A 1 323 ? 17.241 -37.587 -65.469 1.00 68.85 368 ARG A O 1
ATOM 2451 N N . PRO A 1 324 ? 16.196 -38.488 -67.274 1.00 67.95 369 PRO A N 1
ATOM 2452 C CA . PRO A 1 324 ? 17.464 -38.714 -67.975 1.00 70.86 369 PRO A CA 1
ATOM 2453 C C . PRO A 1 324 ? 18.028 -37.378 -68.437 1.00 74.05 369 PRO A C 1
ATOM 2454 O O . PRO A 1 324 ? 17.267 -36.537 -68.906 1.00 77.40 369 PRO A O 1
ATOM 2458 N N . VAL A 1 325 ? 19.327 -37.162 -68.266 1.00 77.33 370 VAL A N 1
ATOM 2459 C CA . VAL A 1 325 ? 19.966 -35.945 -68.749 1.00 80.15 370 VAL A CA 1
ATOM 2460 C C . VAL A 1 325 ? 21.312 -36.278 -69.385 1.00 87.58 370 VAL A C 1
ATOM 2461 O O . VAL A 1 325 ? 21.993 -37.250 -68.983 1.00 83.21 370 VAL A O 1
ATOM 2465 N N . GLU A 1 326 ? 21.679 -35.475 -70.389 1.00 97.23 371 GLU A N 1
ATOM 2466 C CA . GLU A 1 326 ? 22.947 -35.671 -71.100 1.00 110.88 371 GLU A CA 1
ATOM 2467 C C . GLU A 1 326 ? 24.111 -35.197 -70.242 1.00 111.48 371 GLU A C 1
ATOM 2468 O O . GLU A 1 326 ? 24.186 -34.033 -69.860 1.00 113.03 371 GLU A O 1
ATOM 2474 N N . ASP A 1 327 ? 24.997 -36.123 -69.909 1.00 115.41 372 ASP A N 1
ATOM 2475 C CA . ASP A 1 327 ? 26.252 -35.726 -69.341 1.00 123.80 372 ASP A CA 1
ATOM 2476 C C . ASP A 1 327 ? 27.192 -35.287 -70.449 1.00 135.52 372 ASP A C 1
ATOM 2477 O O . ASP A 1 327 ? 27.640 -36.096 -71.273 1.00 137.21 372 ASP A O 1
ATOM 2482 N N . VAL A 1 328 ? 27.465 -33.985 -70.468 1.00 142.59 373 VAL A N 1
ATOM 2483 C CA . VAL A 1 328 ? 28.413 -33.391 -71.411 1.00 147.56 373 VAL A CA 1
ATOM 2484 C C . VAL A 1 328 ? 29.793 -34.102 -71.297 1.00 151.41 373 VAL A C 1
ATOM 2485 O O . VAL A 1 328 ? 30.337 -34.551 -72.315 1.00 140.58 373 VAL A O 1
ATOM 2489 N N . ALA A 1 329 ? 30.310 -34.227 -70.061 1.00 156.30 374 ALA A N 1
ATOM 2490 C CA . ALA A 1 329 ? 31.454 -35.107 -69.707 1.00 164.00 374 ALA A CA 1
ATOM 2491 C C . ALA A 1 329 ? 31.055 -36.585 -69.767 1.00 168.40 374 ALA A C 1
ATOM 2492 O O . ALA A 1 329 ? 29.873 -36.911 -69.645 1.00 170.72 374 ALA A O 1
ATOM 2494 N N . THR A 1 330 ? 32.042 -37.471 -69.934 1.00 182.22 375 THR A N 1
ATOM 2495 C CA . THR A 1 330 ? 31.822 -38.929 -70.154 1.00 187.08 375 THR A CA 1
ATOM 2496 C C . THR A 1 330 ? 30.865 -39.310 -71.322 1.00 188.78 375 THR A C 1
ATOM 2497 O O . THR A 1 330 ? 31.255 -40.086 -72.204 1.00 188.30 375 THR A O 1
ATOM 2501 N N . SER A 1 331 ? 29.634 -38.773 -71.301 1.00 179.78 376 SER A N 1
ATOM 2502 C CA . SER A 1 331 ? 28.575 -38.947 -72.343 1.00 163.60 376 SER A CA 1
ATOM 2503 C C . SER A 1 331 ? 28.223 -40.402 -72.760 1.00 153.04 376 SER A C 1
ATOM 2504 O O . SER A 1 331 ? 27.080 -40.677 -73.143 1.00 144.84 376 SER A O 1
ATOM 2507 N N . GLN A 1 332 ? 29.199 -41.309 -72.674 1.00 140.87 377 GLN A N 1
ATOM 2508 C CA . GLN A 1 332 ? 28.954 -42.742 -72.787 1.00 132.11 377 GLN A CA 1
ATOM 2509 C C . GLN A 1 332 ? 28.345 -43.299 -71.487 1.00 128.12 377 GLN A C 1
ATOM 2510 O O . GLN A 1 332 ? 28.240 -44.517 -71.325 1.00 136.27 377 GLN A O 1
ATOM 2516 N N . ASP A 1 333 ? 27.941 -42.414 -70.569 1.00 116.84 378 ASP A N 1
ATOM 2517 C CA . ASP A 1 333 ? 27.289 -42.831 -69.319 1.00 107.68 378 ASP A CA 1
ATOM 2518 C C . ASP A 1 333 ? 25.797 -42.650 -69.329 1.00 100.16 378 ASP A C 1
ATOM 2519 O O . ASP A 1 333 ? 25.257 -42.238 -70.329 1.00 104.91 378 ASP A O 1
ATOM 2524 N N . ASP A 1 334 ? 25.138 -42.970 -68.216 1.00 97.60 379 ASP A N 1
ATOM 2525 C CA . ASP A 1 334 ? 23.689 -42.769 -68.047 1.00 92.93 379 ASP A CA 1
ATOM 2526 C C . ASP A 1 334 ? 23.408 -41.886 -66.837 1.00 91.47 379 ASP A C 1
ATOM 2527 O O . ASP A 1 334 ? 23.512 -42.362 -65.715 1.00 90.37 379 ASP A O 1
ATOM 2532 N N . CYS A 1 335 ? 23.053 -40.614 -67.054 1.00 92.63 380 CYS A N 1
ATOM 2533 C CA . CYS A 1 335 ? 22.838 -39.681 -65.941 1.00 92.78 380 CYS A CA 1
ATOM 2534 C C . CYS A 1 335 ? 21.423 -39.159 -65.765 1.00 91.03 380 CYS A C 1
ATOM 2535 O O . CYS A 1 335 ? 20.672 -39.033 -66.728 1.00 92.37 380 CYS A O 1
ATOM 2538 N N . TYR A 1 336 ? 21.082 -38.858 -64.511 1.00 89.68 381 TYR A N 1
ATOM 2539 C CA . TYR A 1 336 ? 19.730 -38.451 -64.129 1.00 84.46 381 TYR A CA 1
ATOM 2540 C C . TYR A 1 336 ? 19.758 -37.326 -63.128 1.00 84.45 381 TYR A C 1
ATOM 2541 O O . TYR A 1 336 ? 20.712 -37.206 -62.341 1.00 85.21 381 TYR A O 1
ATOM 2550 N N . LYS A 1 337 ? 18.701 -36.515 -63.186 1.00 81.27 382 LYS A N 1
ATOM 2551 C CA . LYS A 1 337 ? 18.429 -35.443 -62.249 1.00 82.02 382 LYS A CA 1
ATOM 2552 C C . LYS A 1 337 ? 17.187 -35.945 -61.542 1.00 79.17 382 LYS A C 1
ATOM 2553 O O . LYS A 1 337 ? 16.382 -36.687 -62.136 1.00 75.77 382 LYS A O 1
ATOM 2559 N N . PHE A 1 338 ? 17.043 -35.592 -60.265 1.00 79.65 383 PHE A N 1
ATOM 2560 C CA . PHE A 1 338 ? 15.905 -36.085 -59.455 1.00 74.27 383 PHE A CA 1
ATOM 2561 C C . PHE A 1 338 ? 14.704 -35.230 -59.739 1.00 69.21 383 PHE A C 1
ATOM 2562 O O . PHE A 1 338 ? 14.744 -34.024 -59.539 1.00 70.23 383 PHE A O 1
ATOM 2570 N N . ALA A 1 339 ? 13.634 -35.825 -60.219 1.00 66.59 384 ALA A N 1
ATOM 2571 C CA . ALA A 1 339 ? 12.541 -35.003 -60.706 1.00 67.06 384 ALA A CA 1
ATOM 2572 C C . ALA A 1 339 ? 11.315 -34.909 -59.771 1.00 71.29 384 ALA A C 1
ATOM 2573 O O . ALA A 1 339 ? 10.159 -34.939 -60.237 1.00 75.71 384 ALA A O 1
ATOM 2575 N N . ILE A 1 340 ? 11.569 -34.793 -58.463 1.00 70.03 385 ILE A N 1
ATOM 2576 C CA . ILE A 1 340 ? 10.514 -34.558 -57.473 1.00 68.42 385 ILE A CA 1
ATOM 2577 C C . ILE A 1 340 ? 10.947 -33.405 -56.636 1.00 71.63 385 ILE A C 1
ATOM 2578 O O . ILE A 1 340 ? 12.013 -33.458 -56.029 1.00 77.06 385 ILE A O 1
ATOM 2583 N N . SER A 1 341 ? 10.136 -32.362 -56.583 1.00 72.10 386 SER A N 1
ATOM 2584 C CA . SER A 1 341 ? 10.609 -31.175 -55.908 1.00 73.89 386 SER A CA 1
ATOM 2585 C C . SER A 1 341 ? 9.608 -30.624 -54.920 1.00 74.23 386 SER A C 1
ATOM 2586 O O . SER A 1 341 ? 8.449 -31.015 -54.889 1.00 76.55 386 SER A O 1
ATOM 2589 N N . GLN A 1 342 ? 10.095 -29.723 -54.096 1.00 76.93 387 GLN A N 1
ATOM 2590 C CA . GLN A 1 342 ? 9.279 -29.039 -53.139 1.00 80.19 387 GLN A CA 1
ATOM 2591 C C . GLN A 1 342 ? 8.391 -28.003 -53.798 1.00 75.86 387 GLN A C 1
ATOM 2592 O O . GLN A 1 342 ? 8.648 -27.551 -54.907 1.00 76.51 387 GLN A O 1
ATOM 2598 N N . SER A 1 343 ? 7.358 -27.605 -53.077 1.00 75.63 388 SER A N 1
ATOM 2599 C CA . SER A 1 343 ? 6.363 -26.677 -53.572 1.00 73.63 388 SER A CA 1
ATOM 2600 C C . SER A 1 343 ? 5.755 -25.923 -52.394 1.00 77.08 388 SER A C 1
ATOM 2601 O O . SER A 1 343 ? 5.572 -26.482 -51.304 1.00 76.59 388 SER A O 1
ATOM 2604 N N . SER A 1 344 ? 5.439 -24.654 -52.609 1.00 79.67 389 SER A N 1
ATOM 2605 C CA . SER A 1 344 ? 4.766 -23.880 -51.580 1.00 85.72 389 SER A CA 1
ATOM 2606 C C . SER A 1 344 ? 3.379 -23.440 -52.047 1.00 84.90 389 SER A C 1
ATOM 2607 O O . SER A 1 344 ? 2.904 -22.359 -51.685 1.00 86.22 389 SER A O 1
ATOM 2610 N N . THR A 1 345 ? 2.733 -24.291 -52.847 1.00 84.01 390 THR A N 1
ATOM 2611 C CA . THR A 1 345 ? 1.459 -23.951 -53.505 1.00 84.24 390 THR A CA 1
ATOM 2612 C C . THR A 1 345 ? 0.691 -25.196 -53.949 1.00 80.68 390 THR A C 1
ATOM 2613 O O . THR A 1 345 ? -0.007 -25.190 -54.968 1.00 77.71 390 THR A O 1
ATOM 2617 N N . GLY A 1 346 ? 0.817 -26.264 -53.178 1.00 79.65 391 GLY A N 1
ATOM 2618 C CA . GLY A 1 346 ? 0.051 -27.451 -53.451 1.00 72.01 391 GLY A CA 1
ATOM 2619 C C . GLY A 1 346 ? 0.850 -28.394 -54.302 1.00 70.94 391 GLY A C 1
ATOM 2620 O O . GLY A 1 346 ? 1.969 -28.092 -54.707 1.00 67.98 391 GLY A O 1
ATOM 2621 N N . THR A 1 347 ? 0.252 -29.551 -54.553 1.00 72.93 392 THR A N 1
ATOM 2622 C CA . THR A 1 347 ? 0.852 -30.614 -55.333 1.00 70.01 392 THR A CA 1
ATOM 2623 C C . THR A 1 347 ? 0.694 -30.292 -56.784 1.00 6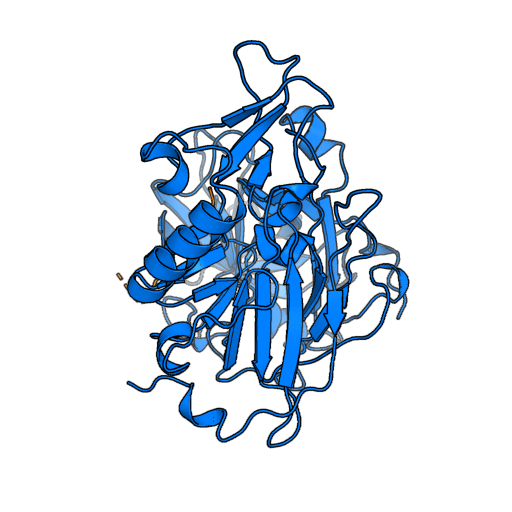9.64 392 THR A C 1
ATOM 2624 O O . THR A 1 347 ? -0.346 -29.741 -57.197 1.00 70.43 392 THR A O 1
ATOM 2628 N N . VAL A 1 348 ? 1.714 -30.643 -57.561 1.00 64.01 393 VAL A N 1
ATOM 2629 C CA . VAL A 1 348 ? 1.562 -30.628 -59.001 1.00 60.75 393 VAL A CA 1
ATOM 2630 C C . VAL A 1 348 ? 1.979 -31.938 -59.658 1.00 63.30 393 VAL A C 1
ATOM 2631 O O . VAL A 1 348 ? 3.158 -32.328 -59.641 1.00 67.98 393 VAL A O 1
ATOM 2635 N N . MET A 1 349 ? 1.010 -32.613 -60.251 1.00 61.53 394 MET A N 1
ATOM 2636 C CA . MET A 1 349 ? 1.328 -33.762 -61.060 1.00 64.89 394 MET A CA 1
ATOM 2637 C C . MET A 1 349 ? 1.825 -33.293 -62.413 1.00 67.87 394 MET A C 1
ATOM 2638 O O . MET A 1 349 ? 1.022 -33.080 -63.348 1.00 74.23 394 MET A O 1
ATOM 2643 N N . GLY A 1 350 ? 3.146 -33.108 -62.496 1.00 62.83 395 GLY A N 1
ATOM 2644 C CA . GLY A 1 350 ? 3.821 -32.675 -63.714 1.00 57.86 395 GLY A CA 1
ATOM 2645 C C . GLY A 1 350 ? 3.929 -33.788 -64.743 1.00 61.48 395 GLY A C 1
ATOM 2646 O O . GLY A 1 350 ? 3.209 -34.825 -64.661 1.00 57.84 395 GLY A O 1
ATOM 2647 N N . ALA A 1 351 ? 4.833 -33.574 -65.709 1.00 62.62 396 ALA A N 1
ATOM 2648 C CA . ALA A 1 351 ? 4.941 -34.437 -66.906 1.00 63.63 396 ALA A CA 1
ATOM 2649 C C . ALA A 1 351 ? 5.613 -35.770 -66.597 1.00 66.02 396 ALA A C 1
ATOM 2650 O O . ALA A 1 351 ? 5.235 -36.833 -67.096 1.00 68.09 396 ALA A O 1
ATOM 2652 N N . VAL A 1 352 ? 6.612 -35.697 -65.747 1.00 67.51 397 VAL A N 1
ATOM 2653 C CA . VAL A 1 352 ? 7.230 -36.868 -65.189 1.00 69.84 397 VAL A CA 1
ATOM 2654 C C . VAL A 1 352 ? 6.180 -37.896 -64.704 1.00 70.13 397 VAL A C 1
ATOM 2655 O O . VAL A 1 352 ? 6.308 -39.071 -65.014 1.00 74.31 397 VAL A O 1
ATOM 2659 N N . ILE A 1 353 ? 5.131 -37.466 -64.003 1.00 68.07 398 ILE A N 1
ATOM 2660 C CA . ILE A 1 353 ? 3.978 -38.356 -63.739 1.00 72.13 398 ILE A CA 1
ATOM 2661 C C . ILE A 1 353 ? 3.239 -38.807 -64.994 1.00 72.44 398 ILE A C 1
ATOM 2662 O O . ILE A 1 353 ? 2.990 -40.003 -65.208 1.00 72.87 398 ILE A O 1
ATOM 2667 N N . MET A 1 354 ? 2.840 -37.829 -65.795 1.00 67.52 399 MET A N 1
ATOM 2668 C CA . MET A 1 354 ? 1.997 -38.108 -66.929 1.00 64.70 399 MET A CA 1
ATOM 2669 C C . MET A 1 354 ? 2.618 -39.018 -67.979 1.00 68.22 399 MET A C 1
ATOM 2670 O O . MET A 1 354 ? 1.892 -39.753 -68.622 1.00 78.49 399 MET A O 1
ATOM 2675 N N . GLU A 1 355 ? 3.938 -38.997 -68.160 1.00 67.45 400 GLU A N 1
ATOM 2676 C CA . GLU A 1 355 ? 4.551 -39.845 -69.186 1.00 65.97 400 GLU A CA 1
ATOM 2677 C C . GLU A 1 355 ? 4.376 -41.320 -68.872 1.00 68.69 400 GLU A C 1
ATOM 2678 O O . GLU A 1 355 ? 4.838 -42.167 -69.624 1.00 76.07 400 GLU A O 1
ATOM 2684 N N . GLY A 1 356 ? 3.756 -41.625 -67.735 1.00 69.39 401 GLY A N 1
ATOM 2685 C CA . GLY A 1 356 ? 3.347 -42.984 -67.438 1.00 70.83 401 GLY A CA 1
ATOM 2686 C C . GLY A 1 356 ? 1.976 -43.323 -68.026 1.00 71.92 401 GLY A C 1
ATOM 2687 O O . GLY A 1 356 ? 1.658 -44.490 -68.249 1.00 72.67 401 GLY A O 1
ATOM 2688 N N . PHE A 1 357 ? 1.163 -42.305 -68.308 1.00 69.31 402 PHE A N 1
ATOM 2689 C CA . PHE A 1 357 ? -0.271 -42.510 -68.486 1.00 64.03 402 PHE A CA 1
ATOM 2690 C C . PHE A 1 357 ? -0.895 -41.879 -69.690 1.00 63.60 402 PHE A C 1
ATOM 2691 O O . PHE A 1 357 ? -0.472 -40.819 -70.115 1.00 73.09 402 PHE A O 1
ATOM 2699 N N . TYR A 1 358 ? -1.916 -42.514 -70.243 1.00 60.55 403 TYR A N 1
ATOM 2700 C CA . TYR A 1 358 ? -2.812 -41.787 -71.135 1.00 59.27 403 TYR A CA 1
ATOM 2701 C C . TYR A 1 358 ? -3.772 -40.960 -70.247 1.00 57.94 403 TYR A C 1
ATOM 2702 O O . TYR A 1 358 ? -4.559 -41.509 -69.475 1.00 61.48 403 TYR A O 1
ATOM 2711 N N . VAL A 1 359 ? -3.683 -39.643 -70.296 1.00 52.45 404 VAL A N 1
ATOM 2712 C CA . VAL A 1 359 ? -4.584 -38.838 -69.456 1.00 50.97 404 VAL A CA 1
ATOM 2713 C C . VAL A 1 359 ? -5.744 -38.141 -70.204 1.00 53.09 404 VAL A C 1
ATOM 2714 O O . VAL A 1 359 ? -5.556 -37.517 -71.257 1.00 56.14 404 VAL A O 1
ATOM 2718 N N . VAL A 1 360 ? -6.940 -38.240 -69.638 1.00 52.62 405 VAL A N 1
ATOM 2719 C CA . VAL A 1 360 ? -8.148 -37.851 -70.360 1.00 52.45 405 VAL A CA 1
ATOM 2720 C C . VAL A 1 360 ? -8.835 -36.710 -69.640 1.00 53.74 405 VAL A C 1
ATOM 2721 O O . VAL A 1 360 ? -9.249 -36.851 -68.493 1.00 55.35 405 VAL A O 1
ATOM 2725 N N . PHE A 1 361 ? -8.931 -35.567 -70.299 1.00 51.74 406 PHE A N 1
ATOM 2726 C CA . PHE A 1 361 ? -9.482 -34.406 -69.629 1.00 51.72 406 PHE A CA 1
ATOM 2727 C C . PHE A 1 361 ? -10.885 -34.314 -70.115 1.00 55.35 406 PHE A C 1
ATOM 2728 O O . PHE A 1 361 ? -11.151 -33.726 -71.161 1.00 60.03 406 PHE A O 1
ATOM 2736 N N . ASP A 1 362 ? -11.778 -34.946 -69.367 1.00 60.76 407 ASP A N 1
ATOM 2737 C CA . ASP A 1 362 ? -13.186 -35.068 -69.741 1.00 61.82 407 ASP A CA 1
ATOM 2738 C C . ASP A 1 362 ? -13.985 -33.914 -69.188 1.00 61.04 407 ASP A C 1
ATOM 2739 O O . ASP A 1 362 ? -14.822 -34.083 -68.283 1.00 59.97 407 ASP A O 1
ATOM 2744 N N . ARG A 1 363 ? -13.703 -32.748 -69.760 1.00 57.83 408 ARG A N 1
ATOM 2745 C CA . ARG A 1 363 ? -14.286 -31.493 -69.362 1.00 55.12 408 ARG A CA 1
ATOM 2746 C C . ARG A 1 363 ? -15.803 -31.579 -69.326 1.00 56.82 408 ARG A C 1
ATOM 2747 O O . ARG A 1 363 ? -16.448 -30.948 -68.489 1.00 56.39 408 ARG A O 1
ATOM 2755 N N . ALA A 1 364 ? -16.367 -32.382 -70.227 1.00 52.33 409 ALA A N 1
ATOM 2756 C CA . ALA A 1 364 ? -17.790 -32.397 -70.409 1.00 50.36 409 ALA A CA 1
ATOM 2757 C C . ALA A 1 364 ? -18.464 -33.058 -69.239 1.00 56.04 409 ALA A C 1
ATOM 2758 O O . ALA A 1 364 ? -19.603 -32.736 -68.960 1.00 59.23 409 ALA A O 1
ATOM 2760 N N . ARG A 1 365 ? -17.789 -34.007 -68.578 1.00 58.12 410 ARG A N 1
ATOM 2761 C CA . ARG A 1 365 ? -18.351 -34.644 -67.381 1.00 56.76 410 ARG A CA 1
ATOM 2762 C C . ARG A 1 365 ? -17.462 -34.353 -66.167 1.00 55.09 410 ARG A C 1
ATOM 2763 O O . ARG A 1 365 ? -17.375 -35.148 -65.265 1.00 53.94 410 ARG A O 1
ATOM 2771 N N . LYS A 1 366 ? -16.811 -33.201 -66.145 1.00 53.74 411 LYS A N 1
ATOM 2772 C CA . LYS A 1 366 ? -16.047 -32.781 -64.984 1.00 55.41 411 LYS A CA 1
ATOM 2773 C C . LYS A 1 366 ? -15.185 -33.868 -64.400 1.00 55.31 411 LYS A C 1
ATOM 2774 O O . LYS A 1 366 ? -15.160 -34.028 -63.194 1.00 58.44 411 LYS A O 1
ATOM 2780 N N . ARG A 1 367 ? -14.470 -34.621 -65.218 1.00 54.97 412 ARG A N 1
ATOM 2781 C CA . ARG A 1 367 ? -13.590 -35.642 -64.644 1.00 56.12 412 ARG A CA 1
ATOM 2782 C C . ARG A 1 367 ? -12.307 -35.873 -65.459 1.00 56.55 412 ARG A C 1
ATOM 2783 O O . ARG A 1 367 ? -12.284 -35.588 -66.653 1.00 57.99 412 ARG A O 1
ATOM 2791 N N . ILE A 1 368 ? -11.264 -36.378 -64.790 1.00 54.22 413 ILE A N 1
ATOM 2792 C CA A ILE A 1 368 ? -9.987 -36.692 -65.421 0.50 56.10 413 ILE A CA 1
ATOM 2793 C CA B ILE A 1 368 ? -9.985 -36.689 -65.422 0.50 54.10 413 ILE A CA 1
ATOM 2794 C C . ILE A 1 368 ? -9.733 -38.197 -65.400 1.00 57.19 413 ILE A C 1
ATOM 2795 O O . ILE A 1 368 ? -9.745 -38.810 -64.336 1.00 60.24 413 ILE A O 1
ATOM 2804 N N . GLY A 1 369 ? -9.486 -38.791 -66.566 1.00 55.57 414 GLY A N 1
ATOM 2805 C CA . GLY A 1 369 ? -9.237 -40.229 -66.629 1.00 55.61 414 GLY A CA 1
ATOM 2806 C C . GLY A 1 369 ? -7.764 -40.577 -66.662 1.00 54.78 414 GLY A C 1
ATOM 2807 O O . GLY A 1 369 ? -6.966 -39.820 -67.194 1.00 58.55 414 GLY A O 1
ATOM 2808 N N . PHE A 1 370 ? -7.403 -41.721 -66.098 1.00 51.56 415 PHE A N 1
ATOM 2809 C CA . PHE A 1 370 ? -6.049 -42.224 -66.219 1.00 51.10 415 PHE A CA 1
ATOM 2810 C C . PHE A 1 370 ? -6.057 -43.651 -66.665 1.00 53.25 415 PHE A C 1
ATOM 2811 O O . PHE A 1 370 ? -6.937 -44.429 -66.274 1.00 55.57 415 PHE A O 1
ATOM 2819 N N . ALA A 1 371 ? -5.052 -43.996 -67.458 1.00 53.18 416 ALA A N 1
ATOM 2820 C CA . ALA A 1 371 ? -4.869 -45.350 -67.962 1.00 55.06 416 ALA A CA 1
ATOM 2821 C C . ALA A 1 371 ? -3.399 -45.547 -68.185 1.00 57.90 416 ALA A C 1
ATOM 2822 O O . ALA A 1 371 ? -2.645 -44.578 -68.221 1.00 59.95 416 ALA A O 1
ATOM 2824 N N . VAL A 1 372 ? -2.973 -46.791 -68.342 1.00 60.50 417 VAL A N 1
ATOM 2825 C CA . VAL A 1 372 ? -1.552 -47.031 -68.550 1.00 61.52 417 VAL A CA 1
ATOM 2826 C C . VAL A 1 372 ? -1.158 -46.709 -69.994 1.00 64.60 417 VAL A C 1
ATOM 2827 O O . VAL A 1 372 ? -1.748 -47.251 -70.946 1.00 68.27 417 VAL A O 1
ATOM 2831 N N . SER A 1 373 ? -0.184 -45.805 -70.133 1.00 64.19 418 SER A N 1
ATOM 2832 C CA . SER A 1 373 ? 0.334 -45.390 -71.434 1.00 68.05 418 SER A CA 1
ATOM 2833 C C . SER A 1 373 ? 0.928 -46.555 -72.185 1.00 68.87 418 SER A C 1
ATOM 2834 O O . SER A 1 373 ? 1.883 -47.165 -71.717 1.00 74.18 418 SER A O 1
ATOM 2837 N N . ALA A 1 374 ? 0.373 -46.858 -73.351 1.00 68.76 419 ALA A N 1
ATOM 2838 C CA . ALA A 1 374 ? 0.990 -47.816 -74.270 1.00 70.93 419 ALA A CA 1
ATOM 2839 C C . ALA A 1 374 ? 2.474 -47.513 -74.555 1.00 75.66 419 ALA A C 1
ATOM 2840 O O . ALA A 1 374 ? 3.220 -48.411 -74.923 1.00 78.56 419 ALA A O 1
ATOM 2842 N N . CYS A 1 375 ? 2.898 -46.260 -74.377 1.00 79.85 420 CYS A N 1
ATOM 2843 C CA . CYS A 1 375 ? 4.259 -45.831 -74.726 1.00 83.38 420 CYS A CA 1
ATOM 2844 C C . CYS A 1 375 ? 5.133 -45.611 -73.486 1.00 82.38 420 CYS A C 1
ATOM 2845 O O . CYS A 1 375 ? 6.126 -44.891 -73.556 1.00 84.24 420 CYS A O 1
ATOM 2848 N N . HIS A 1 376 ? 4.794 -46.202 -72.350 1.00 79.67 421 HIS A N 1
ATOM 2849 C CA . HIS A 1 376 ? 5.533 -45.820 -71.150 1.00 86.39 421 HIS A CA 1
ATOM 2850 C C . HIS A 1 376 ? 6.846 -46.570 -70.938 1.00 88.30 421 HIS A C 1
ATOM 2851 O O . HIS A 1 376 ? 7.026 -47.683 -71.418 1.00 85.45 421 HIS A O 1
ATOM 2858 N N . VAL A 1 377 ? 7.745 -45.935 -70.190 1.00 96.84 422 VAL A N 1
ATOM 2859 C CA . VAL A 1 377 ? 9.156 -46.350 -70.049 1.00 96.53 422 VAL A CA 1
ATOM 2860 C C . VAL A 1 377 ? 9.254 -47.365 -68.900 1.00 95.79 422 VAL A C 1
ATOM 2861 O O . VAL A 1 377 ? 8.956 -47.008 -67.754 1.00 94.25 422 VAL A O 1
ATOM 2865 N N . HIS A 1 378 ? 9.640 -48.613 -69.188 1.00 97.70 423 HIS A N 1
ATOM 2866 C CA . HIS A 1 378 ? 9.650 -49.667 -68.143 1.00 105.43 423 HIS A CA 1
ATOM 2867 C C . HIS A 1 378 ? 10.750 -50.725 -68.245 1.00 108.98 423 HIS A C 1
ATOM 2868 O O . HIS A 1 378 ? 11.274 -50.987 -69.330 1.00 105.61 423 HIS A O 1
ATOM 2875 N N . ASP A 1 379 ? 11.074 -51.323 -67.091 1.00 115.10 424 ASP A N 1
ATOM 2876 C CA . ASP A 1 379 ? 11.996 -52.469 -66.999 1.00 115.39 424 ASP A CA 1
ATOM 2877 C C . ASP A 1 379 ? 11.250 -53.811 -67.174 1.00 115.85 424 ASP A C 1
ATOM 2878 O O . ASP A 1 379 ? 10.014 -53.868 -67.166 1.00 107.42 424 ASP A O 1
ATOM 2883 N N . GLU A 1 380 ? 12.025 -54.877 -67.359 1.00 122.38 425 GLU A N 1
ATOM 2884 C CA . GLU A 1 380 ? 11.519 -56.256 -67.481 1.00 115.51 425 GLU A CA 1
ATOM 2885 C C . GLU A 1 380 ? 10.963 -56.825 -66.155 1.00 112.57 425 GLU A C 1
ATOM 2886 O O . GLU A 1 380 ? 10.460 -57.943 -66.125 1.00 109.85 425 GLU A O 1
ATOM 2892 N N . PHE A 1 381 ? 11.054 -56.057 -65.069 1.00 111.54 426 PHE A N 1
ATOM 2893 C CA . PHE A 1 381 ? 10.510 -56.467 -63.774 1.00 109.57 426 PHE A CA 1
ATOM 2894 C C . PHE A 1 381 ? 9.190 -55.759 -63.512 1.00 112.30 426 PHE A C 1
ATOM 2895 O O . PHE A 1 381 ? 8.136 -56.254 -63.915 1.00 122.74 426 PHE A O 1
ATOM 2903 N N . ARG A 1 382 ? 9.231 -54.590 -62.877 1.00 114.16 427 ARG A N 1
ATOM 2904 C CA . ARG A 1 382 ? 8.002 -53.790 -62.668 1.00 110.15 427 ARG A CA 1
ATOM 2905 C C . ARG A 1 382 ? 7.438 -53.106 -63.929 1.00 104.86 427 ARG A C 1
ATOM 2906 O O . ARG A 1 382 ? 8.015 -53.162 -65.024 1.00 106.17 427 ARG A O 1
ATOM 2914 N N . THR A 1 383 ? 6.284 -52.475 -63.739 1.00 104.51 428 THR A N 1
ATOM 2915 C CA . THR A 1 383 ? 5.608 -51.636 -64.750 1.00 97.69 428 THR A CA 1
ATOM 2916 C C . THR A 1 383 ? 4.607 -50.695 -64.044 1.00 88.63 428 THR A C 1
ATOM 2917 O O . THR A 1 383 ? 4.097 -51.041 -62.983 1.00 92.78 428 THR A O 1
ATOM 2921 N N . ALA A 1 384 ? 4.341 -49.517 -64.602 1.00 79.41 429 ALA A N 1
ATOM 2922 C CA . ALA A 1 384 ? 3.401 -48.561 -63.980 1.00 77.34 429 ALA A CA 1
ATOM 2923 C C . ALA A 1 384 ? 1.966 -49.101 -63.984 1.00 74.41 429 ALA A C 1
ATOM 2924 O O . ALA A 1 384 ? 1.654 -49.971 -64.803 1.00 71.95 429 ALA A O 1
ATOM 2926 N N . ALA A 1 385 ? 1.098 -48.629 -63.080 1.00 71.09 430 ALA A N 1
ATOM 2927 C CA . ALA A 1 385 ? -0.296 -49.130 -63.099 1.00 75.43 430 ALA A CA 1
ATOM 2928 C C . ALA A 1 385 ? -1.414 -48.197 -62.633 1.00 76.87 430 ALA A C 1
ATOM 2929 O O . ALA A 1 385 ? -1.201 -47.251 -61.853 1.00 76.81 430 ALA A O 1
ATOM 2931 N N . VAL A 1 386 ? -2.617 -48.505 -63.109 1.00 71.41 431 VAL A N 1
ATOM 2932 C CA . VAL A 1 386 ? -3.798 -47.763 -62.723 1.00 71.61 431 VAL A CA 1
ATOM 2933 C C . VAL A 1 386 ? -4.775 -48.801 -62.193 1.00 75.23 431 VAL A C 1
ATOM 2934 O O . VAL A 1 386 ? -5.484 -49.459 -62.956 1.00 80.63 431 VAL A O 1
ATOM 2938 N N . GLU A 1 387 ? -4.808 -48.946 -60.874 1.00 75.87 432 GLU A N 1
ATOM 2939 C CA . GLU A 1 387 ? -5.565 -50.015 -60.240 1.00 71.57 432 GLU A CA 1
ATOM 2940 C C . GLU A 1 387 ? -6.721 -49.498 -59.408 1.00 72.45 432 GLU A C 1
ATOM 2941 O O . GLU A 1 387 ? -6.662 -48.390 -58.826 1.00 74.17 432 GLU A O 1
ATOM 2947 N N . GLY A 1 388 ? -7.774 -50.303 -59.361 1.00 68.22 433 GLY A N 1
ATOM 2948 C CA . GLY A 1 388 ? -8.906 -49.996 -58.499 1.00 70.23 433 GLY A CA 1
ATOM 2949 C C . GLY A 1 388 ? -9.955 -51.096 -58.511 1.00 74.72 433 GLY A C 1
ATOM 2950 O O . GLY A 1 388 ? -9.870 -52.040 -59.306 1.00 80.36 433 GLY A O 1
ATOM 2951 N N . PRO A 1 389 ? -10.986 -50.963 -57.670 1.00 71.64 434 PRO A N 1
ATOM 2952 C CA . PRO A 1 389 ? -11.307 -49.813 -56.842 1.00 71.61 434 PRO A CA 1
ATOM 2953 C C . PRO A 1 389 ? -10.835 -50.004 -55.433 1.00 74.23 434 PRO A C 1
ATOM 2954 O O . PRO A 1 389 ? -10.710 -51.140 -55.003 1.00 88.14 434 PRO A O 1
ATOM 2958 N N . PHE A 1 390 ? -10.589 -48.917 -54.714 1.00 73.49 435 PHE A N 1
ATOM 2959 C CA . PHE A 1 390 ? -10.211 -48.997 -53.308 1.00 77.07 435 PHE A CA 1
ATOM 2960 C C . PHE A 1 390 ? -11.294 -48.350 -52.490 1.00 80.62 435 PHE A C 1
ATOM 2961 O O . PHE A 1 390 ? -12.115 -47.621 -53.053 1.00 81.95 435 PHE A O 1
ATOM 2969 N N . VAL A 1 391 ? -11.329 -48.643 -51.186 1.00 83.37 436 VAL A N 1
ATOM 2970 C CA . VAL A 1 391 ? -12.365 -48.078 -50.321 1.00 84.66 436 VAL A CA 1
ATOM 2971 C C . VAL A 1 391 ? -11.793 -47.125 -49.295 1.00 88.19 436 VAL A C 1
ATOM 2972 O O . VAL A 1 391 ? -11.239 -47.557 -48.269 1.00 91.88 436 VAL A O 1
ATOM 2976 N N . THR A 1 392 ? -11.928 -45.828 -49.564 1.00 85.16 437 THR A N 1
ATOM 2977 C CA . THR A 1 392 ? -11.481 -44.841 -48.590 1.00 86.35 437 THR A CA 1
ATOM 2978 C C . THR A 1 392 ? -12.645 -43.957 -48.145 1.00 85.55 437 THR A C 1
ATOM 2979 O O . THR A 1 392 ? -13.623 -43.801 -48.875 1.00 87.80 437 THR A O 1
ATOM 2983 N N . LEU A 1 393 ? -12.549 -43.425 -46.929 1.00 88.39 438 LEU A N 1
ATOM 2984 C CA . LEU A 1 393 ? -13.702 -42.836 -46.234 1.00 93.31 438 LEU A CA 1
ATOM 2985 C C . LEU A 1 393 ? -13.559 -41.349 -45.998 1.00 96.33 438 LEU A C 1
ATOM 2986 O O . LEU A 1 393 ? -12.469 -40.856 -45.707 1.00 91.92 438 LEU A O 1
ATOM 2991 N N . ASP A 1 394 ? -14.663 -40.624 -46.107 1.00 104.91 439 ASP A N 1
ATOM 2992 C CA . ASP A 1 394 ? -14.613 -39.196 -45.805 1.00 112.18 439 ASP A CA 1
ATOM 2993 C C . ASP A 1 394 ? -13.496 -38.562 -46.634 1.00 102.83 439 ASP A C 1
ATOM 2994 O O . ASP A 1 394 ? -12.579 -37.918 -46.106 1.00 95.77 439 ASP A O 1
ATOM 2999 N N . MET A 1 395 ? -13.564 -38.789 -47.938 1.00 95.27 440 MET A N 1
ATOM 3000 C CA . MET A 1 395 ? -12.547 -38.263 -48.824 1.00 96.22 440 MET A CA 1
ATOM 3001 C C . MET A 1 395 ? -12.635 -36.740 -48.918 1.00 100.97 440 MET A C 1
ATOM 3002 O O . MET A 1 395 ? -11.611 -36.062 -48.821 1.00 110.55 440 MET A O 1
ATOM 3007 N N . GLU A 1 396 ? -13.854 -36.215 -49.065 1.00 98.89 441 GLU A N 1
ATOM 3008 C CA . GLU A 1 396 ? -14.114 -34.771 -49.050 1.00 97.51 441 GLU A CA 1
ATOM 3009 C C . GLU A 1 396 ? -13.235 -34.033 -48.026 1.00 103.05 441 GLU A C 1
ATOM 3010 O O . GLU A 1 396 ? -12.731 -32.947 -48.306 1.00 109.78 441 GLU A O 1
ATOM 3016 N N . ASP A 1 397 ? -13.013 -34.638 -46.864 1.00 98.59 442 ASP A N 1
ATOM 3017 C CA . ASP A 1 397 ? -12.192 -34.019 -45.839 1.00 99.83 442 ASP A CA 1
ATOM 3018 C C . ASP A 1 397 ? -10.739 -33.803 -46.212 1.00 97.44 442 ASP A C 1
ATOM 3019 O O . ASP A 1 397 ? -10.044 -33.069 -45.520 1.00 97.87 442 ASP A O 1
ATOM 3024 N N . CYS A 1 398 ? -10.264 -34.456 -47.270 1.00 98.25 443 CYS A N 1
ATOM 3025 C CA . CYS A 1 398 ? -8.874 -34.278 -47.717 1.00 98.80 443 CYS A CA 1
ATOM 3026 C C . CYS A 1 398 ? -8.734 -32.994 -48.493 1.00 92.76 443 CYS A C 1
ATOM 3027 O O . CYS A 1 398 ? -7.658 -32.395 -48.556 1.00 91.47 443 CYS A O 1
ATOM 3030 N N . GLY A 1 399 ? -9.831 -32.582 -49.107 1.00 85.42 444 GLY A N 1
ATOM 3031 C CA . GLY A 1 399 ? -9.861 -31.295 -49.741 1.00 85.61 444 GLY A CA 1
ATOM 3032 C C . GLY A 1 399 ? -9.522 -30.231 -48.720 1.00 90.04 444 GLY A C 1
ATOM 3033 O O . GLY A 1 399 ? -10.009 -30.251 -47.586 1.00 94.99 444 GLY A O 1
ATOM 3034 N N . TYR A 1 400 ? -8.667 -29.310 -49.129 1.00 92.80 445 TYR A N 1
ATOM 3035 C CA . TYR A 1 400 ? -8.336 -28.140 -48.340 1.00 99.46 445 TYR A CA 1
ATOM 3036 C C . TYR A 1 400 ? -9.240 -26.948 -48.703 1.00 99.90 445 TYR A C 1
ATOM 3037 O O . TYR A 1 400 ? -9.581 -26.778 -49.868 1.00 91.53 445 TYR A O 1
ATOM 3046 N N . ASN A 1 401 ? -9.606 -26.115 -47.722 1.00 107.91 446 ASN A N 1
ATOM 3047 C CA . ASN A 1 401 ? -10.521 -24.977 -47.969 1.00 111.33 446 ASN A CA 1
ATOM 3048 C C . ASN A 1 401 ? -10.050 -23.606 -47.472 1.00 119.48 446 ASN A C 1
ATOM 3049 O O . ASN A 1 401 ? -9.647 -23.460 -46.314 1.00 116.82 446 ASN A O 1
ATOM 3054 N N . ILE A 1 402 ? -10.120 -22.606 -48.358 1.00 132.28 447 ILE A N 1
ATOM 3055 C CA . ILE A 1 402 ? -9.790 -21.202 -48.023 1.00 138.28 447 ILE A CA 1
ATOM 3056 C C . ILE A 1 402 ? -11.075 -20.432 -47.707 1.00 137.36 447 ILE A C 1
ATOM 3057 O O . ILE A 1 402 ? -11.132 -19.648 -46.761 1.00 134.56 447 ILE A O 1
ATOM 3062 N N . GLU B 2 1 ? 13.900 -27.350 -66.944 1.00 80.78 668 GLU B N 1
ATOM 3063 C CA . GLU B 2 1 ? 12.646 -27.391 -66.161 1.00 76.40 668 GLU B CA 1
ATOM 3064 C C . GLU B 2 1 ? 11.587 -26.445 -66.710 1.00 75.88 668 GLU B C 1
ATOM 3065 O O . GLU B 2 1 ? 11.883 -25.288 -66.980 1.00 77.74 668 GLU B O 1
ATOM 3071 N N . VAL B 2 2 ? 10.351 -26.925 -66.846 1.00 68.30 669 VAL B N 1
ATOM 3072 C CA . VAL B 2 2 ? 9.200 -26.025 -67.005 1.00 64.87 669 VAL B CA 1
ATOM 3073 C C . VAL B 2 2 ? 8.276 -25.993 -65.772 1.00 70.17 669 VAL B C 1
ATOM 3074 O O . VAL B 2 2 ? 8.064 -27.027 -65.094 1.00 66.88 669 VAL B O 1
ATOM 3078 N N . ASN B 2 3 ? 7.722 -24.803 -65.510 1.00 67.34 670 ASN B N 1
ATOM 3079 C CA . ASN B 2 3 ? 6.749 -24.597 -64.443 1.00 59.16 670 ASN B CA 1
ATOM 3080 C C . ASN 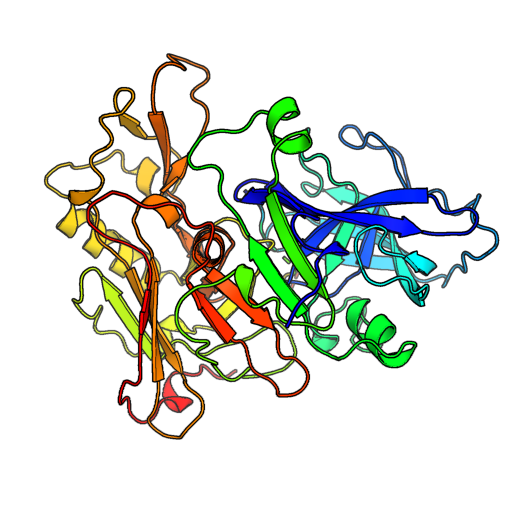B 2 3 ? 5.764 -23.501 -64.813 1.00 61.27 670 ASN B C 1
ATOM 3081 O O . ASN B 2 3 ? 5.779 -22.420 -64.201 1.00 55.57 670 ASN B O 1
ATOM 3097 N N . VAL B 2 5 ? 0.519 -21.321 -64.571 1.00 52.93 672 VAL B N 1
ATOM 3098 C CA . VAL B 2 5 ? 0.278 -19.891 -64.188 1.00 51.30 672 VAL B CA 1
ATOM 3099 C C . VAL B 2 5 ? 0.122 -19.717 -62.672 1.00 55.98 672 VAL B C 1
ATOM 3100 O O . VAL B 2 5 ? -0.505 -20.536 -62.009 1.00 58.20 672 VAL B O 1
ATOM 3104 N N . ALA B 2 6 ? 0.697 -18.640 -62.147 1.00 57.59 673 ALA B N 1
ATOM 3105 C CA . ALA B 2 6 ? 0.693 -18.339 -60.725 1.00 54.89 673 ALA B CA 1
ATOM 3106 C C . ALA B 2 6 ? -0.638 -17.794 -60.239 1.00 60.96 673 ALA B C 1
ATOM 3107 O O . ALA B 2 6 ? -1.355 -17.151 -61.014 1.00 71.25 673 ALA B O 1
ATOM 3109 N N . GLU B 2 7 ? -0.957 -18.016 -58.959 1.00 64.38 674 GLU B N 1
ATOM 3110 C CA . GLU B 2 7 ? -2.088 -17.329 -58.313 1.00 68.18 674 GLU B CA 1
ATOM 3111 C C . GLU B 2 7 ? -1.682 -15.904 -57.968 1.00 69.28 674 GLU B C 1
ATOM 3112 O O . GLU B 2 7 ? -0.486 -15.649 -57.744 1.00 68.54 674 GLU B O 1
ATOM 3125 N N . LYS B 2 9 ? 0.530 -13.058 -58.245 1.00 81.39 676 LYS B N 1
ATOM 3126 C CA . LYS B 2 9 ? 1.821 -12.344 -58.509 1.00 93.39 676 LYS B CA 1
ATOM 3127 C C . LYS B 2 9 ? 1.603 -10.887 -58.874 1.00 100.94 676 LYS B C 1
ATOM 3128 O O . LYS B 2 9 ? 1.466 -10.043 -57.992 1.00 104.80 676 LYS B O 1
#

CATH classification: 2.40.70.10 (+1 more: 2.40.70.10)

Solvent-accessible surface area: 16807 Å² total

Organism: Homo sapiens (NCBI:txid9606)

B-factor: mean 73.34, std 24.15, range [29.81, 188.78]

GO terms:
  GO:0034205 amyloid-beta formation (P, IDA)
  GO:0008233 peptidase activity (F, IDA)
  GO:0005769 early endosome (C, IDA)
  GO:0004190 aspartic-type endopeptidase activity (F, IDA)
  GO:0016485 protein processing (P, IDA)
  GO:0043525 positive regulation of neuron apoptotic process (P, IGI)
  GO:0005515 protein binding (F, IPI)
  GO:0120283 protein serine/threonine kinase binding (F, IPI)
  GO:0055037 recycling endosome (C, IDA)
  GO:0005764 lysosome (C, IDA)
  GO:0005770 late endosome (C, IDA)
  GO:0005794 Golgi apparatus (C, IDA)
  GO:0005802 trans-Golgi network (C, IDA)
  GO:0009986 cell surface (C, IDA)
  GO:0004175 endopeptidase activity (F, IDA)
  GO:0050435 amyloid-beta metabolic process (P, IDA)
  GO:0006508 proteolysis (P, IDA)
  GO:0005768 endosome (C, EXP)
  GO:0005769 early endosome (C, EXP)
  GO:0005783 endoplasmic reticulum (C, EXP)

Foldseek 3Di:
DAQPLFWLQWFAALVLAIWGWKWWAVVTDIFTAGEKLQAFAWEFAADDDPQDPDTDDQVPGPFKAFPADKWWDDDPPKIFIFGKTWTWMDGRSADPDIFIAIYGHTHGIDPPDDHLRRGGIYAHNAALCRDPPHSVRHGPLRRVVVPDVQASKKWWQAAHPLAADDSVRRVVDRGTGIHTSDDHPPFFDDDKFKFFQPDRDRSWFQWQWKDWQNHTLPDLLLQQQVATEHEIARHNFWETADVVLVSVVVVQCVQLVVPDDDPVQSQQNDKDWDAPPPDPQVSTIKMKTWTHGDDAQKIKIKIDGVSLQWGWHQDPPPRNITMTGGRYHYDNHHTYNYVSNSNQWIWMCNVVRRIIITGGGPNHDDDPPDHIGIGDIDGHHPSVSSHHDD/DDDPDPD

Sequence (397 aa):
GSFVEMVDNLRGKSGQGYYVEMTVGSPPQTLNILVDTGSSNFAVGAAPHPFLHRYYQRQLSSTYRDLRKGVYVPYTQGKWEGELGTDLVSIPHGPNVTVRANIAAITESDKFFINGSNWEGILGLAYAEIARPDDSLEPFFDSLVKQTHVPNLFSLQLCGAGFPLNQSEVLASVGGSMIIGGIDHSLYTGSLWYTPIRREWYYEVIIVRVEINGQDLKMDCKEYNYDKSIVDSGTTNLRLPKKVFEAAVKSIKAASSTEKFPDGFWLGEQLVCWQAGTTPWNIFPVISLYLMGEVTNQSFRITILPQQYLRPVEDVATSQDDCYKFAISQSSTGTVMGAVIMEGFYVVFDRARKRIIGFAVSACHVHDEFRTAAVEGPFVTLDMEDCGYNIEVNVAEK

Secondary structure (DSSP, 8-state):
---GGGTT-EEEETTTEEEEEEEETTTTEEEEEEEETT---EEEE-S--TT-S----GGG-TT-EEEEEEEEEE-SS-EEEEEEEEEEEE-TTS-S--EEEEEEEEEEEES-SPTT----EEEE-S-GGG-SS-TTS--HHHHHHHHSS--S-EEEEE---SS---HHHHHHS--EEEEESS--GGGEEEEEEEEE-SSBTTBB--EEEEEETTEE----GGGGGSS-EEE-TT--SEEEEHHHHHHHHHHHHHHTTTS---HHHHTT---EEEETT----TTSPPEEEEEE-SSTTEEEEEEE-HHHHEEEE--SSS-SEEEEEE-EEEESS-EEE-HHHHTTEEEEEEGGGTEEEEEEETT----SS---EEEEEEE-S--GGGS---/-------

Nearest PDB structures (foldseek):
  3l5c-assembly2_B  TM=9.977E-01  e=2.723E-79  Homo sapiens
  4h3i-assembly1_A  TM=9.957E-01  e=4.000E-79  Homo sapiens
  3l5c-assembly1_A  TM=9.971E-01  e=6.561E-79  Homo sapiens
  3skg-assembly1_A  TM=9.968E-01  e=8.795E-76  Homo sapiens
  2q11-assembly1_A  TM=9.906E-01  e=2.790E-75  Homo sapiens

Radius of gyration: 20.5 Å; Cα contacts (8 Å, |Δi|>4): 1060; chains: 2; bounding box: 51×54×52 Å

InterPro domains:
  IPR001461 Aspartic peptidase A1 [PR00792] (81-101)
  IPR001461 Aspartic peptidase A1 [PR00792] (233-246)
  IPR001461 Aspartic peptidase A1 [PR00792] (286-297)
  IPR001461 Aspartic peptidase A1 [PR00792] (392-407)
  IPR001461 Aspartic peptidase A1 [PTHR47965] (36-451)
  IPR001969 Aspartic peptidase, active site [PS00141] (90-101)
  IPR009119 Beta-secretase BACE [PR01815] (99-121)
  IPR009119 Beta-secretase BACE [PR01815] (147-170)
  IPR009119 Beta-secretase BACE [PR01815] (268-287)
  IPR009119 Beta-secretase BACE [PR01815] (318-341)
  IPR009119 Beta-secretase BACE [PR01815] (356-370)
  IPR009119 Beta-secretase BACE [PR01815] (416-439)
  IPR009119 Beta-secretase BACE [PR01815] (452-473)
  IPR009120 Beta-secretase BACE1 [PR01816] (96-111)
  IPR009120 Beta-secretase BACE1 [PR01816] (115-125)
  IPR009120 Beta-secretase BACE1 [PR01816] (212-232)
  IPR009120 Beta-secretase BACE1 [PR01816] (360-374)
  IPR009120 Beta-secretase BACE1 [PR01816] (415-427)
  IPR009120 Beta-secretase BACE1 [PR01816] (434-453)
  IPR009120 Beta-secretase BACE1 [PR01816] (455-475)